Protein AF-A0A3N5MSF3-F1 (afdb_monomer)

Foldseek 3Di:
DDDDDDDDDDDPDDDDDDDDDDDDDDDDDDDDDDDDDDDDDDDDDDDDDDDDDDDDDDDDDDDDDDDDDDDDDDDDDDDDDPDDPDFDKFKKKKKKKKKKWKWWWFWFAFPVGNPKIKIKIKIKIKIKIFMDIFIWTWDQPPVRHTDTFTDDPPDFDWGAMWIWMWMWMFMWIDDDDPPDDDDHTDTDTWTFIFTFGTWGFDQGQDPVRAWGKTWGKTWGFGWGFGQDPVRPDTDTDTDTDIDIDIDTPHDDDPCPPDFDQDDKDWDWDDPVFKTKTWIWTWGKDADDDDPNTDGDPGTIMIMTMIMIMIIGGDPPDFKPWEWDFDDPAEDAAFDKDKIARPPTGGQFPWKKKFKDDDPWADPPQDLGQFIDIDRIDIFGHLAKIKIKIWTDNPPDIYIDIHIYHYDFDPDFAAEEEDEAAADPDPLLAFQAPPPPPDDHNQQKAKWFPVQVPHPCRLFQKPPDADPLFCCVRPQWDKDAGPDPSHSRHLKIATPGGDMYGYIYIHGRLLLDDVVVNRDQDPPRLGGQNVVQVVVVHPSVQVSVQSVVLNVLLSVQLVVLCVVLPLRVVRRSDMDSDPVVSRVVSSVSSLVSRLSSQQRSWCQHPPHGDFSDKDKGWRAHPPPRDTDIDIDIRGTHDNPRSPPSD

Radius of gyration: 54.3 Å; Cα contacts (8 Å, |Δi|>4): 1261; chains: 1; bounding box: 110×85×159 Å

Sequence (645 aa):
MVRKCETWRIPPGFWSIVLVTITVIMVCCAAGCMGSSGTVKSPGNSASAGNSGADNGGSGGGSSGSGSSGGGGFGGGSGVSTGSDETETSTWQATVSGTETERTVMAYVDKGDPKSSKSEETTSRLRFQGSFPVVVEHEKDYTGKDIYRRKFVEGGADYPVSGSYTEQSKSLATGGHAGCHPMDSYTFDYEEQATIDKTSFDFGFYPDGQMVQLDGSFSGTTHSRGVSSDGECDHDETETDTGGWWLQCNSEDEDAKGTEFERGTRDFRMDGKSYVITCHATDVREMKDDDSVIYTSPSSTTRDITMKVVLDPVPPTPKKLRAVPGGPYTTERGTPLQLDGSKSTGSITRYTWTFSPGTGCPAGLSLDSAELTGSQPTATFLCPVTAKLTVTDGKSEDSASVPVNVAARDWQTPFSMSAEGIDTGPMATPPWFNSPGYAGYEGGANVCGLCKGTADEDSNLHPPAKGGSWEPSGGYELTLVTGPGGPFDKYWYVSDYAMEMNRMIVINPYILPPESGGKELPYGMGSFYQKNTDSGYDVAGYLAGARQHEQDHADRMKAALAAKDPAKTIEPLINMDKDAIRNKADTTIREAEKDICIKSSDASQPPMRVTWTGRMVFPTSDTNEWKEGETEVGGFRQDAGESCG

Structure (mmCIF, N/CA/C/O backbone):
data_AF-A0A3N5MSF3-F1
#
_entry.id   AF-A0A3N5MSF3-F1
#
loop_
_atom_site.group_PDB
_atom_site.id
_atom_site.type_sym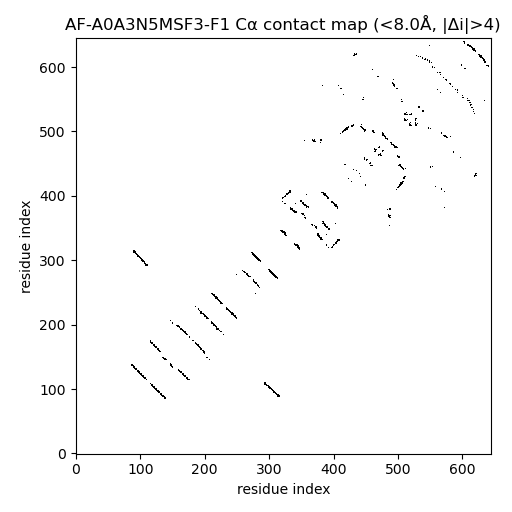bol
_atom_site.label_atom_id
_atom_site.label_alt_id
_atom_site.label_comp_id
_atom_site.label_asym_id
_atom_site.label_entity_id
_atom_site.label_seq_id
_atom_site.pdbx_PDB_ins_code
_atom_site.Cartn_x
_atom_site.Cartn_y
_atom_site.Cartn_z
_atom_site.occupancy
_atom_site.B_iso_or_equiv
_atom_site.auth_seq_id
_atom_site.auth_comp_id
_atom_site.auth_asym_id
_atom_site.auth_atom_id
_atom_site.pdbx_PDB_model_num
ATOM 1 N N . MET A 1 1 ? -54.824 -1.191 -30.096 1.00 36.81 1 MET A N 1
ATOM 2 C CA . MET A 1 1 ? -54.458 -1.586 -28.720 1.00 36.81 1 MET A CA 1
ATOM 3 C C . MET A 1 1 ? -53.612 -0.473 -28.133 1.00 36.81 1 MET A C 1
ATOM 5 O O . MET A 1 1 ? -52.510 -0.249 -28.601 1.00 36.81 1 MET A O 1
ATOM 9 N N . VAL A 1 2 ? -54.186 0.280 -27.199 1.00 30.45 2 VAL A N 1
ATOM 10 C CA . VAL A 1 2 ? -53.580 1.433 -26.521 1.00 30.45 2 VAL A CA 1
ATOM 11 C C . VAL A 1 2 ? -53.540 1.071 -25.039 1.00 30.45 2 VAL A C 1
ATOM 13 O O . VAL A 1 2 ? -54.583 0.714 -24.490 1.00 30.45 2 VAL A O 1
ATOM 16 N N . ARG A 1 3 ? -52.374 1.130 -24.389 1.00 26.83 3 ARG A N 1
ATOM 17 C CA . ARG A 1 3 ? -52.272 1.105 -22.921 1.00 26.83 3 ARG A CA 1
ATOM 18 C C . ARG A 1 3 ? -51.383 2.248 -22.444 1.00 26.83 3 ARG A C 1
ATOM 20 O O . ARG A 1 3 ? -50.365 2.555 -23.051 1.00 26.83 3 ARG A O 1
ATOM 27 N N . LYS A 1 4 ? -51.904 2.904 -21.410 1.00 28.58 4 LYS A N 1
ATOM 28 C CA . LYS A 1 4 ? -51.526 4.190 -20.827 1.00 28.58 4 LYS A CA 1
ATOM 29 C C . LYS A 1 4 ? -50.294 4.062 -19.926 1.00 28.58 4 LYS A C 1
ATOM 31 O O . LYS A 1 4 ? -50.149 3.054 -19.242 1.00 28.58 4 LYS A O 1
ATOM 36 N N . CYS A 1 5 ? -49.492 5.125 -19.882 1.00 25.45 5 CYS A N 1
ATOM 37 C CA . CYS A 1 5 ? -48.534 5.395 -18.812 1.00 25.45 5 CYS A CA 1
ATOM 38 C C . CYS A 1 5 ? -49.276 5.813 -17.534 1.00 25.45 5 CYS A C 1
ATOM 40 O O . CYS A 1 5 ? -50.127 6.703 -17.586 1.00 25.45 5 CYS A O 1
ATOM 42 N N . GLU A 1 6 ? -48.914 5.215 -16.400 1.00 26.22 6 GLU A N 1
ATOM 43 C CA . GLU A 1 6 ? -49.285 5.684 -15.065 1.00 26.22 6 GLU A CA 1
ATOM 44 C C . GLU A 1 6 ? -48.084 6.369 -14.407 1.00 26.22 6 GLU A C 1
ATOM 46 O O . GLU A 1 6 ? -47.009 5.798 -14.245 1.00 26.22 6 GLU A O 1
ATOM 51 N N . THR A 1 7 ? -48.289 7.633 -14.054 1.00 26.00 7 THR A N 1
ATOM 52 C CA . THR A 1 7 ? -47.425 8.473 -13.224 1.00 26.00 7 THR A CA 1
ATOM 53 C C . THR A 1 7 ? -47.610 8.129 -11.748 1.00 26.00 7 THR A C 1
ATOM 55 O O . THR A 1 7 ? -48.728 8.229 -11.240 1.00 26.00 7 THR A O 1
ATOM 58 N N . TRP A 1 8 ? -46.525 7.816 -11.039 1.00 24.44 8 TRP A N 1
ATOM 59 C CA . TRP A 1 8 ? -46.517 7.733 -9.577 1.00 24.44 8 TRP A CA 1
ATOM 60 C C . TRP A 1 8 ? -46.340 9.128 -8.962 1.00 24.44 8 TRP A C 1
ATOM 62 O O . TRP A 1 8 ? -45.386 9.841 -9.267 1.00 24.44 8 TRP A O 1
ATOM 72 N N . ARG A 1 9 ? -47.292 9.521 -8.106 1.00 26.02 9 ARG A N 1
ATOM 73 C CA . ARG A 1 9 ? -47.246 10.718 -7.251 1.00 26.02 9 ARG A CA 1
ATOM 74 C C . ARG A 1 9 ? -46.656 10.346 -5.889 1.00 26.02 9 ARG A C 1
ATOM 76 O O . ARG A 1 9 ? -47.112 9.387 -5.275 1.00 26.02 9 ARG A O 1
ATOM 83 N N . ILE A 1 10 ? -45.709 11.147 -5.404 1.00 30.94 10 ILE A N 1
ATOM 84 C CA . ILE A 1 10 ? -45.183 11.105 -4.030 1.00 30.94 10 ILE A CA 1
ATOM 85 C C . ILE A 1 10 ? -46.010 12.082 -3.161 1.00 30.94 10 ILE A C 1
ATOM 87 O O . ILE A 1 10 ? -46.342 13.165 -3.656 1.00 30.94 10 ILE A O 1
ATOM 91 N N . PRO A 1 11 ? -46.377 11.749 -1.906 1.00 30.30 11 PRO A N 1
ATOM 92 C CA . PRO A 1 11 ? -47.179 12.625 -1.047 1.00 30.30 11 PRO A CA 1
ATOM 93 C C . PRO A 1 11 ? -46.373 13.834 -0.525 1.00 30.30 11 PRO A C 1
ATOM 95 O O . PRO A 1 11 ? -45.180 13.699 -0.251 1.00 30.30 11 PRO A O 1
ATOM 98 N N . PRO A 1 12 ? -47.002 15.008 -0.331 1.00 27.81 12 PRO A N 1
ATOM 99 C CA . PRO A 1 12 ? -46.336 16.201 0.181 1.00 27.81 12 PRO A CA 1
ATOM 100 C C . PRO A 1 12 ? -46.270 16.165 1.716 1.00 27.81 12 PRO A C 1
ATOM 102 O O . PRO A 1 12 ? -47.303 16.203 2.379 1.00 27.81 12 PRO A O 1
ATOM 105 N N . GLY A 1 13 ? -45.065 16.102 2.291 1.00 32.41 13 GLY A N 1
ATOM 106 C CA . GLY A 1 13 ? -44.921 16.121 3.754 1.00 32.41 13 GLY A CA 1
ATOM 107 C C . GLY A 1 13 ? -43.510 16.006 4.337 1.00 32.41 13 GLY A C 1
ATOM 108 O O . GLY A 1 13 ? -43.390 15.614 5.488 1.00 32.41 13 GLY A O 1
ATOM 109 N N . PHE A 1 14 ? -42.450 16.324 3.588 1.00 32.00 14 PHE A N 1
ATOM 110 C CA . PHE A 1 14 ? -41.062 16.250 4.078 1.00 32.00 14 PHE A CA 1
ATOM 111 C C . PHE A 1 14 ? -40.225 17.422 3.548 1.00 32.00 14 PHE A C 1
ATOM 113 O O . PHE A 1 14 ? -39.336 17.254 2.723 1.00 32.00 14 PHE A O 1
ATOM 120 N N . TRP A 1 15 ? -40.549 18.639 3.984 1.00 27.98 15 TRP A N 1
ATOM 121 C CA . TRP A 1 15 ? -39.696 19.818 3.792 1.00 27.98 15 TRP A CA 1
ATOM 122 C C . TRP A 1 15 ? -39.753 20.679 5.048 1.00 27.98 15 TRP A C 1
ATOM 124 O O . TRP A 1 15 ? -40.626 21.531 5.182 1.00 27.98 15 TRP A O 1
ATOM 134 N N . SER A 1 16 ? -38.842 20.435 5.985 1.00 27.81 16 SER A N 1
ATOM 135 C CA . SER A 1 16 ? -38.400 21.394 7.001 1.00 27.81 16 SER A CA 1
ATOM 136 C C . SER A 1 16 ? -37.121 20.857 7.642 1.00 27.81 16 SER A C 1
ATOM 138 O O . SER A 1 16 ? -37.068 19.682 7.986 1.00 27.81 16 SER A O 1
ATOM 140 N N . ILE A 1 17 ? -36.140 21.745 7.838 1.00 29.62 17 ILE A N 1
ATOM 141 C CA . ILE A 1 17 ? -34.796 21.534 8.413 1.00 29.62 17 ILE A CA 1
ATOM 142 C C . ILE A 1 17 ? -33.726 21.114 7.389 1.00 29.62 17 ILE A C 1
ATOM 144 O O . ILE A 1 17 ? -33.337 19.961 7.353 1.00 29.62 17 ILE A O 1
ATOM 148 N N . VAL A 1 18 ? -33.241 22.071 6.586 1.00 28.55 18 VAL A N 1
ATOM 149 C CA . VAL A 1 18 ? -31.808 22.431 6.420 1.00 28.55 18 VAL A CA 1
ATOM 150 C C . VAL A 1 18 ? -31.779 23.786 5.697 1.00 28.55 18 VAL A C 1
ATOM 152 O O . VAL A 1 18 ? -31.853 23.839 4.474 1.00 28.55 18 VAL A O 1
ATOM 155 N N . LEU A 1 19 ? -31.732 24.899 6.439 1.00 26.12 19 LEU A N 1
ATOM 156 C CA . LEU A 1 19 ? -31.421 26.224 5.877 1.00 26.12 19 LEU A CA 1
ATOM 157 C C . LEU A 1 19 ? -31.101 27.225 6.996 1.00 26.12 19 LEU A C 1
ATOM 159 O O . LEU A 1 19 ? -31.911 28.081 7.328 1.00 26.12 19 LEU A O 1
ATOM 163 N N . VAL A 1 20 ? -29.909 27.114 7.589 1.00 26.38 20 VAL A N 1
ATOM 164 C CA . VAL A 1 20 ? -29.262 28.230 8.297 1.00 26.38 20 VAL A CA 1
ATOM 165 C C . VAL A 1 20 ? -27.750 28.138 8.060 1.00 26.38 20 VAL A C 1
ATOM 167 O O . VAL A 1 20 ? -27.150 27.084 8.258 1.00 26.38 20 VAL A O 1
ATOM 170 N N . THR A 1 21 ? -27.151 29.281 7.711 1.00 25.66 21 THR A N 1
ATOM 171 C CA . THR A 1 21 ? -25.710 29.623 7.742 1.00 25.66 21 THR A CA 1
ATOM 172 C C . THR A 1 21 ? -24.815 29.268 6.542 1.00 25.66 21 THR A C 1
ATOM 174 O O . THR A 1 21 ? -23.894 28.475 6.664 1.00 25.66 21 THR A O 1
ATOM 177 N N . ILE A 1 22 ? -24.971 29.988 5.419 1.00 29.03 22 ILE A N 1
ATOM 178 C CA . ILE A 1 22 ? -23.819 30.471 4.622 1.00 29.03 22 ILE A CA 1
ATOM 179 C C . ILE A 1 22 ? -24.102 31.912 4.186 1.00 29.03 22 ILE A C 1
ATOM 181 O O . ILE A 1 22 ? -24.730 32.157 3.160 1.00 29.03 22 ILE A O 1
ATOM 185 N N . THR A 1 23 ? -23.660 32.885 4.978 1.00 27.28 23 THR A N 1
ATOM 186 C CA . THR A 1 23 ? -23.392 34.272 4.556 1.00 27.28 23 THR A CA 1
ATOM 187 C C . THR A 1 23 ? -22.463 34.881 5.612 1.00 27.28 23 THR A C 1
ATOM 189 O O . THR A 1 23 ? -22.662 34.589 6.787 1.00 27.28 23 THR A O 1
ATOM 192 N N . VAL A 1 24 ? -21.512 35.739 5.202 1.00 25.64 24 VAL A N 1
ATOM 193 C CA . VAL A 1 24 ? -20.380 36.324 5.974 1.00 25.64 24 VAL A CA 1
ATOM 194 C C . VAL A 1 24 ? -19.162 35.380 5.885 1.00 25.64 24 VAL A C 1
ATOM 196 O O . VAL A 1 24 ? -19.168 34.319 6.483 1.00 25.64 24 VAL A O 1
ATOM 199 N N . ILE A 1 25 ? -18.111 35.598 5.081 1.00 26.86 25 ILE A N 1
ATOM 200 C CA . ILE A 1 25 ? -17.280 36.797 4.880 1.00 26.86 25 ILE A CA 1
ATOM 201 C C . ILE A 1 25 ? -16.674 36.768 3.462 1.00 26.86 25 ILE A C 1
ATOM 203 O O . ILE A 1 25 ? -15.930 35.857 3.114 1.00 26.86 25 ILE A O 1
ATOM 207 N N . MET A 1 26 ? -16.919 37.810 2.670 1.00 26.45 26 MET A N 1
ATOM 208 C CA . MET A 1 26 ? -16.026 38.243 1.594 1.00 26.45 26 MET A CA 1
ATOM 209 C C . MET A 1 26 ? -15.948 39.770 1.712 1.00 26.45 26 MET A C 1
ATOM 211 O O . MET A 1 26 ? -16.997 40.400 1.813 1.00 26.45 26 MET A O 1
ATOM 215 N N . VAL A 1 27 ? -14.721 40.305 1.766 1.00 26.41 27 VAL A N 1
ATOM 216 C CA . VAL A 1 27 ? -14.262 41.715 1.697 1.00 26.41 27 VAL A CA 1
ATOM 217 C C . VAL A 1 27 ? -13.211 41.961 2.787 1.00 26.41 27 VAL A C 1
ATOM 219 O O . VAL A 1 27 ? -13.542 42.169 3.948 1.00 26.41 27 VAL A O 1
ATOM 222 N N . CYS A 1 28 ? -11.938 41.885 2.382 1.00 25.50 28 CYS A N 1
ATOM 223 C CA . CYS A 1 28 ? -10.874 42.859 2.674 1.00 25.50 28 CYS A CA 1
ATOM 224 C C . CYS A 1 28 ? -9.530 42.329 2.140 1.00 25.50 28 CYS A C 1
ATOM 226 O O . CYS A 1 28 ? -8.727 41.758 2.871 1.00 25.50 28 CYS A O 1
ATOM 228 N N . CYS A 1 29 ? -9.272 42.554 0.850 1.00 26.70 29 CYS A N 1
ATOM 229 C CA . CYS A 1 29 ? -7.915 42.614 0.310 1.00 26.70 29 CYS A CA 1
ATOM 230 C C . CYS A 1 29 ? -7.681 44.039 -0.188 1.00 26.70 29 CYS A C 1
ATOM 232 O O . CYS A 1 29 ? -8.282 44.426 -1.185 1.00 26.70 29 CYS A O 1
ATOM 234 N N . ALA A 1 30 ? -6.816 44.794 0.491 1.00 28.75 30 ALA A N 1
ATOM 235 C CA . ALA A 1 30 ? -5.885 45.734 -0.132 1.00 28.75 30 ALA A CA 1
ATOM 236 C C . ALA A 1 30 ? -4.945 46.359 0.913 1.00 28.75 30 ALA A C 1
ATOM 238 O O . ALA A 1 30 ? -5.389 46.831 1.954 1.00 28.75 30 ALA A O 1
ATOM 239 N N . ALA A 1 31 ? -3.675 46.448 0.505 1.00 30.61 31 ALA A N 1
ATOM 240 C CA . ALA A 1 31 ? -2.590 47.299 0.999 1.00 30.61 31 ALA A CA 1
ATOM 241 C C . ALA A 1 31 ? -1.795 46.839 2.236 1.00 30.61 31 ALA A C 1
ATOM 243 O O . ALA A 1 31 ? -2.304 46.775 3.349 1.00 30.61 31 ALA A O 1
ATOM 244 N N . GLY A 1 32 ? -0.482 46.647 2.030 1.00 26.33 32 GLY A N 1
ATOM 245 C CA . GLY A 1 32 ? 0.493 46.716 3.121 1.00 26.33 32 GLY A CA 1
ATOM 246 C C . GLY A 1 32 ? 1.790 45.929 2.952 1.00 26.33 32 GLY A C 1
ATOM 247 O O . GLY A 1 32 ? 2.141 45.164 3.840 1.00 26.33 32 GLY A O 1
ATOM 248 N N . CYS A 1 33 ? 2.531 46.110 1.856 1.00 29.39 33 CYS A N 1
ATOM 249 C CA . CYS A 1 33 ? 3.955 45.765 1.827 1.00 29.39 33 CYS A CA 1
ATOM 250 C C . CYS A 1 33 ? 4.729 46.659 2.811 1.00 29.39 33 CYS A C 1
ATOM 252 O O . CYS A 1 33 ? 4.574 47.873 2.727 1.00 29.39 33 CYS A O 1
ATOM 254 N N . MET A 1 34 ? 5.598 46.084 3.654 1.00 27.84 34 MET A N 1
ATOM 255 C CA . MET A 1 34 ? 6.976 46.550 3.911 1.00 27.84 34 MET A CA 1
ATOM 256 C C . MET A 1 34 ? 7.663 45.740 5.027 1.00 27.84 34 MET A C 1
ATOM 258 O O . MET A 1 34 ? 7.177 45.682 6.149 1.00 27.84 34 MET A O 1
ATOM 262 N N . GLY A 1 35 ? 8.861 45.232 4.711 1.00 27.94 35 GLY A N 1
ATOM 263 C CA . GLY A 1 35 ? 10.008 45.194 5.625 1.00 27.94 35 GLY A CA 1
ATOM 264 C C . GLY A 1 35 ? 10.180 43.964 6.520 1.00 27.94 35 GLY A C 1
ATOM 265 O O . GLY A 1 35 ? 9.547 43.847 7.557 1.00 27.94 35 GLY A O 1
ATOM 266 N N . SER A 1 36 ? 11.176 43.128 6.220 1.00 28.62 36 SER A N 1
ATOM 267 C CA . SER A 1 36 ? 12.467 43.191 6.929 1.00 28.62 36 SER A CA 1
ATOM 268 C C . SER A 1 36 ? 13.337 41.984 6.574 1.00 28.62 36 SER A C 1
ATOM 270 O O . SER A 1 36 ? 13.032 40.833 6.875 1.00 28.62 36 SER A O 1
ATOM 272 N N . SER A 1 37 ? 14.443 42.292 5.912 1.00 34.03 37 SER A N 1
ATOM 273 C CA . SER A 1 37 ? 15.589 41.440 5.630 1.00 34.03 37 SER A CA 1
ATOM 274 C C . SER A 1 37 ? 16.338 41.060 6.912 1.00 34.03 37 SER A C 1
ATOM 276 O O . SER A 1 37 ? 16.795 41.940 7.641 1.00 34.03 37 SER A O 1
ATOM 278 N N . GLY A 1 38 ? 16.542 39.760 7.130 1.00 29.97 38 GLY A N 1
ATOM 279 C CA . GLY A 1 38 ? 17.404 39.216 8.179 1.00 29.97 38 GLY A CA 1
ATOM 280 C C . GLY A 1 38 ? 18.362 38.170 7.617 1.00 29.97 38 GLY A C 1
ATOM 281 O O . GLY A 1 38 ? 18.062 36.984 7.598 1.00 29.97 38 GLY A O 1
ATOM 282 N N . THR A 1 39 ? 19.522 38.624 7.150 1.00 37.50 39 THR A N 1
ATOM 283 C CA . THR A 1 39 ? 20.730 37.823 6.909 1.00 37.50 39 THR A CA 1
ATOM 284 C C . THR A 1 39 ? 21.203 37.146 8.195 1.00 37.50 39 THR A C 1
ATOM 286 O O . THR A 1 39 ? 21.553 37.853 9.140 1.00 37.50 39 THR A O 1
ATOM 289 N N . VAL A 1 40 ? 21.337 35.815 8.208 1.00 33.44 40 VAL A N 1
ATOM 290 C CA . VAL A 1 40 ? 22.190 35.110 9.179 1.00 33.44 40 VAL A CA 1
ATOM 291 C C . VAL A 1 40 ? 23.030 34.047 8.473 1.00 33.44 40 VAL A C 1
ATOM 293 O O . VAL A 1 40 ? 22.593 33.351 7.564 1.00 33.44 40 VAL A O 1
ATOM 296 N N . LYS A 1 41 ? 24.292 34.046 8.888 1.00 30.75 41 LYS A N 1
ATOM 297 C CA . LYS A 1 41 ? 25.481 33.422 8.326 1.00 30.75 41 LYS A CA 1
ATOM 298 C C . LYS A 1 41 ? 25.486 31.894 8.422 1.00 30.75 41 LYS A C 1
ATOM 300 O O . LYS A 1 41 ? 25.120 31.331 9.447 1.00 30.75 41 LYS A O 1
ATOM 305 N N . SER A 1 42 ? 26.076 31.281 7.397 1.00 37.06 42 SER A N 1
ATOM 306 C CA . SER A 1 42 ? 26.786 29.996 7.475 1.00 37.06 42 SER A CA 1
ATOM 307 C C . SER A 1 42 ? 27.921 30.059 8.515 1.00 37.06 42 SER A C 1
ATOM 309 O O . SER A 1 42 ? 28.539 31.117 8.681 1.00 37.06 42 SER A O 1
ATOM 311 N N . PRO A 1 43 ? 28.181 28.968 9.249 1.00 47.12 43 PRO A N 1
ATOM 312 C CA . PRO A 1 43 ? 29.277 28.055 8.887 1.00 47.12 43 PRO A CA 1
ATOM 313 C C . PRO A 1 43 ? 28.862 26.588 9.139 1.00 47.12 43 PRO A C 1
ATOM 315 O O . PRO A 1 43 ? 27.860 26.331 9.788 1.00 47.12 43 PRO A O 1
ATOM 318 N N . GLY A 1 44 ? 29.534 25.534 8.701 1.00 29.91 44 GLY A N 1
ATOM 319 C CA . GLY A 1 44 ? 30.814 25.331 8.050 1.00 29.91 44 GLY A CA 1
ATOM 320 C C . GLY A 1 44 ? 31.029 23.811 7.967 1.00 29.91 44 GLY A C 1
ATOM 321 O O . GLY A 1 44 ? 30.402 23.046 8.698 1.00 29.91 44 GLY A O 1
ATOM 322 N N . ASN A 1 45 ? 31.894 23.389 7.049 1.00 39.66 45 ASN A N 1
ATOM 323 C CA . ASN A 1 45 ? 32.355 22.011 6.885 1.00 39.66 45 ASN A CA 1
ATOM 324 C C . ASN A 1 45 ? 32.826 21.366 8.199 1.00 39.66 45 ASN A C 1
ATOM 326 O O . ASN A 1 45 ? 33.604 21.972 8.936 1.00 39.66 45 ASN A O 1
ATOM 330 N N . SER A 1 46 ? 32.534 20.076 8.378 1.00 32.94 46 SER A N 1
ATOM 331 C CA . SER A 1 46 ? 33.440 19.170 9.090 1.00 32.94 46 SER A CA 1
ATOM 332 C C . SER A 1 46 ? 33.302 17.739 8.578 1.00 32.94 46 SER A C 1
ATOM 334 O O . SER A 1 46 ? 32.213 17.276 8.255 1.00 32.94 46 SER A O 1
ATOM 336 N N . ALA A 1 47 ? 34.460 17.102 8.461 1.00 30.12 47 ALA A N 1
ATOM 337 C CA . ALA A 1 47 ? 34.756 15.915 7.686 1.00 30.12 47 ALA A CA 1
ATOM 338 C C . ALA A 1 47 ? 34.199 14.600 8.248 1.00 30.12 47 ALA A C 1
ATOM 340 O O . ALA A 1 47 ? 33.808 14.479 9.406 1.00 30.12 47 ALA A O 1
ATOM 341 N N . SER A 1 48 ? 34.278 13.599 7.375 1.00 37.38 48 SER A N 1
ATOM 342 C CA . SER A 1 48 ? 34.158 12.175 7.648 1.00 37.38 48 SER A CA 1
ATOM 343 C C . SER A 1 48 ? 35.209 11.649 8.639 1.00 37.38 48 SER A C 1
ATOM 345 O O . SER A 1 48 ? 36.390 11.971 8.511 1.00 37.38 48 SER A O 1
ATOM 347 N N . ALA A 1 49 ? 34.795 10.726 9.500 1.00 32.19 49 ALA A N 1
ATOM 348 C CA . ALA A 1 49 ? 35.533 9.545 9.967 1.00 32.19 49 ALA A CA 1
ATOM 349 C C . ALA A 1 49 ? 34.470 8.683 10.678 1.00 32.19 49 ALA A C 1
ATOM 351 O O . ALA A 1 49 ? 33.778 9.174 11.559 1.00 32.19 49 ALA A O 1
ATOM 352 N N . GLY A 1 50 ? 34.117 7.483 10.225 1.00 34.12 50 GLY A N 1
ATOM 353 C CA . GLY A 1 50 ? 34.994 6.322 10.196 1.00 34.12 50 GLY A CA 1
ATOM 354 C C . GLY A 1 50 ? 34.995 5.674 11.580 1.00 34.12 50 GLY A C 1
ATOM 355 O O . GLY A 1 50 ? 35.827 6.036 12.400 1.00 34.12 50 GLY A O 1
ATOM 356 N N . ASN A 1 51 ? 34.080 4.733 11.845 1.00 32.38 51 ASN A N 1
ATOM 357 C CA . ASN A 1 51 ? 34.360 3.687 12.826 1.00 32.38 51 ASN A CA 1
ATOM 358 C C . ASN A 1 51 ? 33.542 2.418 12.558 1.00 32.38 51 ASN A C 1
ATOM 360 O O . ASN A 1 51 ? 32.326 2.373 12.726 1.00 32.38 51 ASN A O 1
ATOM 364 N N . SER A 1 52 ? 34.259 1.392 12.116 1.00 38.19 52 SER A N 1
ATOM 365 C CA . SER A 1 52 ? 33.852 -0.003 12.048 1.00 38.19 52 SER A CA 1
ATOM 366 C C . SER A 1 52 ? 33.937 -0.625 13.443 1.00 38.19 52 SER A C 1
ATOM 368 O O . SER A 1 52 ? 35.026 -0.699 14.010 1.00 38.19 52 SER A O 1
ATOM 370 N N . GLY A 1 53 ? 32.810 -1.095 13.973 1.00 31.69 53 GLY A N 1
ATOM 371 C CA . GLY A 1 53 ? 32.747 -1.935 15.166 1.00 31.69 53 GLY A CA 1
ATOM 372 C C . GLY A 1 53 ? 32.077 -3.251 14.808 1.00 31.69 53 GLY A C 1
ATOM 373 O O . GLY A 1 53 ? 30.861 -3.306 14.661 1.00 31.69 53 GLY A O 1
ATOM 374 N N . ALA A 1 54 ? 32.895 -4.277 14.593 1.00 38.34 54 ALA A N 1
ATOM 375 C CA . ALA A 1 54 ? 32.466 -5.660 14.507 1.00 38.34 54 ALA A CA 1
ATOM 376 C C . ALA A 1 54 ? 32.197 -6.174 15.923 1.00 38.34 54 ALA A C 1
ATOM 378 O O . ALA A 1 54 ? 33.083 -6.055 16.763 1.00 38.34 54 ALA A O 1
ATOM 379 N N . ASP A 1 55 ? 31.039 -6.792 16.151 1.00 35.16 55 ASP A N 1
ATOM 380 C CA . ASP A 1 55 ? 30.845 -7.672 17.299 1.00 35.16 55 ASP A CA 1
ATOM 381 C C . ASP A 1 55 ? 30.316 -9.033 16.853 1.00 35.16 55 ASP A C 1
ATOM 383 O O . ASP A 1 55 ? 29.348 -9.178 16.105 1.00 35.16 55 ASP A O 1
ATOM 387 N N . ASN A 1 56 ? 31.067 -10.028 17.309 1.00 35.59 56 ASN A N 1
ATOM 388 C CA . ASN A 1 56 ? 30.903 -11.449 17.100 1.00 35.59 56 ASN A CA 1
ATOM 389 C C . ASN A 1 56 ? 29.734 -12.007 17.917 1.00 35.59 56 ASN A C 1
ATOM 391 O O . ASN A 1 56 ? 29.594 -11.720 19.100 1.00 35.59 56 ASN A O 1
ATOM 395 N N . GLY A 1 57 ? 29.035 -12.960 17.301 1.00 33.59 57 GLY A N 1
ATOM 396 C CA . GLY A 1 57 ? 28.992 -14.333 17.805 1.00 33.59 57 GLY A CA 1
ATOM 397 C C . GLY A 1 57 ? 28.234 -14.591 19.106 1.00 33.59 57 GLY A C 1
ATOM 398 O O . GLY A 1 57 ? 28.783 -14.484 20.197 1.00 33.59 57 GLY A O 1
ATOM 399 N N . GLY A 1 58 ? 27.024 -15.131 18.975 1.00 36.59 58 GLY A N 1
ATOM 400 C CA . GLY A 1 58 ? 26.371 -15.829 20.077 1.00 36.59 58 GLY A CA 1
ATOM 401 C C . GLY A 1 58 ? 24.948 -16.251 19.751 1.00 36.59 58 GLY A C 1
ATOM 402 O O . GLY A 1 58 ? 24.006 -15.536 20.067 1.00 36.59 58 GLY A O 1
ATOM 403 N N . SER A 1 59 ? 24.762 -17.416 19.131 1.00 35.62 59 SER A N 1
ATOM 404 C CA . SER A 1 59 ? 23.452 -18.079 19.079 1.00 35.62 59 SER A CA 1
ATOM 405 C C . SER A 1 59 ? 23.642 -19.588 18.995 1.00 35.62 59 SER A C 1
ATOM 407 O O . SER A 1 59 ? 23.817 -20.164 17.925 1.00 35.62 59 SER A O 1
ATOM 409 N N . GLY A 1 60 ? 23.655 -20.212 20.171 1.00 36.09 60 GLY A N 1
ATOM 410 C CA . GLY A 1 60 ? 23.331 -21.621 20.341 1.00 36.09 60 GLY A CA 1
ATOM 411 C C . GLY A 1 60 ? 21.844 -21.772 20.662 1.00 36.09 60 GLY A C 1
ATOM 412 O O . GLY A 1 60 ? 21.228 -20.854 21.197 1.00 36.09 60 GLY A O 1
ATOM 413 N N . GLY A 1 61 ? 21.297 -22.952 20.370 1.00 33.75 61 GLY A N 1
ATOM 414 C CA . GLY A 1 61 ? 20.000 -23.385 20.891 1.00 33.75 61 GLY A CA 1
ATOM 415 C C . GLY A 1 61 ? 18.982 -23.719 19.812 1.00 33.75 61 GLY A C 1
ATOM 416 O O . GLY A 1 61 ? 18.054 -22.958 19.565 1.00 33.75 61 GLY A O 1
ATOM 417 N N . GLY A 1 62 ? 19.139 -24.892 19.199 1.00 37.78 62 GLY A N 1
ATOM 418 C CA . GLY A 1 62 ? 18.052 -25.537 18.474 1.00 37.78 62 GLY A CA 1
ATOM 419 C C . GLY A 1 62 ? 16.985 -26.050 19.443 1.00 37.78 62 GLY A C 1
ATOM 420 O O . GLY A 1 62 ? 17.299 -26.693 20.441 1.00 37.78 62 GLY A O 1
ATOM 421 N N . SER A 1 63 ? 15.724 -25.791 19.116 1.00 34.69 63 SER A N 1
ATOM 422 C CA . SER A 1 63 ? 14.582 -26.557 19.605 1.00 34.69 63 SER A CA 1
ATOM 423 C C . SER A 1 63 ? 13.555 -26.624 18.483 1.00 34.69 63 SER A C 1
ATOM 425 O O . SER A 1 63 ? 12.821 -25.678 18.207 1.00 34.69 63 SER A O 1
ATOM 427 N N . SER A 1 64 ? 13.583 -27.745 17.772 1.00 34.56 64 SER A N 1
ATOM 428 C CA . SER A 1 64 ? 12.587 -28.152 16.792 1.00 34.56 64 SER A CA 1
ATOM 429 C C . SER A 1 64 ? 11.501 -28.945 17.516 1.00 34.56 64 SER A C 1
ATOM 431 O O . SER A 1 64 ? 11.724 -30.095 17.890 1.00 34.56 64 SER A O 1
ATOM 433 N N . GLY A 1 65 ? 10.334 -28.332 17.708 1.00 33.50 65 GLY A N 1
ATOM 434 C CA . GLY A 1 65 ? 9.111 -28.995 18.155 1.00 33.50 65 GLY A CA 1
ATOM 435 C C . GLY A 1 65 ? 7.994 -28.740 17.152 1.00 33.50 65 GLY A C 1
ATOM 436 O O . GLY A 1 65 ? 7.222 -27.801 17.308 1.00 33.50 65 GLY A O 1
ATOM 437 N N . SER A 1 66 ? 7.945 -29.548 16.095 1.00 38.22 66 SER A N 1
ATOM 438 C CA . SER A 1 66 ? 6.849 -29.607 15.128 1.00 38.22 66 SER A CA 1
ATOM 439 C C . SER A 1 66 ? 5.987 -30.839 15.407 1.00 38.22 66 SER A C 1
ATOM 441 O O . SER A 1 66 ? 6.506 -31.912 15.706 1.00 38.22 66 SER A O 1
ATOM 443 N N . GLY A 1 67 ? 4.664 -30.695 15.304 1.00 31.86 67 GLY A N 1
ATOM 444 C CA . GLY A 1 67 ? 3.748 -31.827 15.461 1.00 31.86 67 GLY A CA 1
ATOM 445 C C . GLY A 1 67 ? 2.277 -31.444 15.561 1.00 31.86 67 GLY A C 1
ATOM 446 O O . GLY A 1 67 ? 1.649 -31.669 16.585 1.00 31.86 67 GLY A O 1
ATOM 447 N N . SER A 1 68 ? 1.755 -30.843 14.493 1.00 35.44 68 SER A N 1
ATOM 448 C CA . SER A 1 68 ? 0.338 -30.541 14.262 1.00 35.44 68 SER A CA 1
ATOM 449 C C . SER A 1 68 ? -0.483 -31.796 13.927 1.00 35.44 68 SER A C 1
ATOM 451 O O . SER A 1 68 ? 0.027 -32.700 13.265 1.00 35.44 68 SER A O 1
ATOM 453 N N . SER A 1 69 ? -1.754 -31.819 14.340 1.00 35.75 69 SER A N 1
ATOM 454 C CA . SER A 1 69 ? -2.955 -32.329 13.630 1.00 35.75 69 SER A CA 1
ATOM 455 C C . SER A 1 69 ? -4.048 -32.616 14.674 1.00 35.75 69 SER A C 1
ATOM 457 O O . SER A 1 69 ? -3.748 -33.081 15.762 1.00 35.75 69 SER A O 1
ATOM 459 N N . GLY A 1 70 ? -5.338 -32.364 14.484 1.00 33.62 70 GLY A N 1
ATOM 460 C CA . GLY A 1 70 ? -6.136 -31.901 13.357 1.00 33.62 70 GLY A CA 1
ATOM 461 C C . GLY A 1 70 ? -7.617 -32.069 13.745 1.00 33.62 70 GLY A C 1
ATOM 462 O O . GLY A 1 70 ? -7.943 -32.863 14.624 1.00 33.62 70 GLY A O 1
ATOM 463 N N . GLY A 1 71 ? -8.506 -31.321 13.094 1.00 30.38 71 GLY A N 1
ATOM 464 C CA . GLY A 1 71 ? -9.964 -31.376 13.282 1.00 30.38 71 GLY A CA 1
ATOM 465 C C . GLY A 1 71 ? -10.508 -29.950 13.339 1.00 30.38 71 GLY A C 1
ATOM 466 O O . GLY A 1 71 ? -10.186 -29.215 14.257 1.00 30.38 71 GLY A O 1
ATOM 467 N N . GLY A 1 72 ? -11.213 -29.418 12.344 1.00 36.62 72 GLY A N 1
ATOM 468 C CA . GLY A 1 72 ? -12.260 -30.033 11.534 1.00 36.62 72 GLY A CA 1
ATOM 469 C C . GLY A 1 72 ? -13.591 -29.487 12.049 1.00 36.62 72 GLY A C 1
ATOM 470 O O . GLY A 1 72 ? -14.034 -29.896 13.114 1.00 36.62 72 GLY A O 1
ATOM 471 N N . GLY A 1 73 ? -14.204 -28.543 11.332 1.00 30.52 73 GLY A N 1
ATOM 472 C CA . GLY A 1 73 ? -15.491 -27.976 11.743 1.00 30.52 73 GLY A CA 1
ATOM 473 C C . GLY A 1 73 ? -15.974 -26.844 10.844 1.00 30.52 73 GLY A C 1
ATOM 474 O O . GLY A 1 73 ? -15.606 -25.693 11.039 1.00 30.52 73 GLY A O 1
ATOM 475 N N . PHE A 1 74 ? -16.793 -27.201 9.857 1.00 43.12 74 PHE A N 1
ATOM 476 C CA . PHE A 1 74 ? -17.656 -26.303 9.088 1.00 43.12 74 PHE A CA 1
ATOM 477 C C . PHE A 1 74 ? -18.858 -25.828 9.926 1.00 43.12 74 PHE A C 1
ATOM 479 O O . PHE A 1 74 ? -19.348 -26.572 10.773 1.00 43.12 74 PHE A O 1
ATOM 486 N N . GLY A 1 75 ? -19.408 -24.661 9.568 1.00 31.95 75 GLY A N 1
ATOM 487 C CA . GLY A 1 75 ? -20.729 -24.161 9.987 1.00 31.95 75 GLY A CA 1
ATOM 488 C C . GLY A 1 75 ? -20.612 -22.894 10.835 1.00 31.95 75 GLY A C 1
ATOM 489 O O . GLY A 1 75 ? -19.725 -22.792 11.664 1.00 31.95 75 GLY A O 1
ATOM 490 N N . GLY A 1 76 ? -21.419 -21.852 10.696 1.00 32.88 76 GLY A N 1
ATOM 491 C CA . GLY A 1 76 ? -22.637 -21.579 9.943 1.00 32.88 76 GLY A CA 1
ATOM 492 C C . GLY A 1 76 ? -23.018 -20.124 10.271 1.00 32.88 76 GLY A C 1
ATOM 493 O O . GLY A 1 76 ? -22.506 -19.557 11.235 1.00 32.88 76 GLY A O 1
ATOM 494 N N . GLY A 1 77 ? -23.838 -19.489 9.434 1.00 37.12 77 GLY A N 1
ATOM 495 C CA . GLY A 1 77 ? -24.113 -18.050 9.495 1.00 37.12 77 GLY A CA 1
ATOM 496 C C . GLY A 1 77 ? -24.616 -17.542 10.852 1.00 37.12 77 GLY A C 1
ATOM 497 O O . GLY A 1 77 ? -25.559 -18.086 11.422 1.00 37.12 77 GLY A O 1
ATOM 498 N N . SER A 1 78 ? -24.021 -16.442 11.320 1.00 33.59 78 SER A N 1
ATOM 499 C CA . SER A 1 78 ? -24.547 -15.651 12.432 1.00 33.59 78 SER A CA 1
ATOM 500 C C . SER A 1 78 ? -25.707 -14.790 11.945 1.00 33.59 78 SER A C 1
ATOM 502 O O . SER A 1 78 ? -25.514 -13.717 11.373 1.00 33.59 78 SER A O 1
ATOM 504 N N . GLY A 1 79 ? -26.922 -15.271 12.196 1.00 31.83 79 GLY A N 1
ATOM 505 C CA . GLY A 1 79 ? -28.085 -14.408 12.331 1.00 31.83 79 GLY A CA 1
ATOM 506 C C . GLY A 1 79 ? -27.900 -13.511 13.553 1.00 31.83 79 GLY A C 1
ATOM 507 O O . GLY A 1 79 ? -27.551 -13.978 14.637 1.00 31.83 79 GLY A O 1
ATOM 508 N N . VAL A 1 80 ? -28.100 -12.213 13.358 1.00 33.62 80 VAL A N 1
ATOM 509 C CA . VAL A 1 80 ? -28.120 -11.204 14.416 1.00 33.62 80 VAL A CA 1
ATOM 510 C C . VAL A 1 80 ? -29.304 -11.511 15.333 1.00 33.62 80 VAL A C 1
ATOM 512 O O . VAL A 1 80 ? -30.451 -11.235 14.994 1.00 33.62 80 VAL A O 1
ATOM 515 N N . SER A 1 81 ? -29.023 -12.126 16.481 1.00 28.89 81 SER A N 1
ATOM 516 C CA . SER A 1 81 ? -29.967 -12.235 17.590 1.00 28.89 81 SER A CA 1
ATOM 517 C C . SER A 1 81 ? -30.098 -10.856 18.225 1.00 28.89 81 SER A C 1
ATOM 519 O O . SER A 1 81 ? -29.151 -10.360 18.833 1.00 28.89 81 SER A O 1
ATOM 521 N N . THR A 1 82 ? -31.264 -10.231 18.090 1.00 33.38 82 THR A N 1
ATOM 522 C CA . THR A 1 82 ? -31.685 -9.149 18.984 1.00 33.38 82 THR A CA 1
ATOM 523 C C . THR A 1 82 ? -31.646 -9.703 20.403 1.00 33.38 82 THR A C 1
ATOM 525 O O . THR A 1 82 ? -32.297 -10.713 20.672 1.00 33.38 82 THR A O 1
ATOM 528 N N . GLY A 1 83 ? -30.812 -9.119 21.265 1.00 32.16 83 GLY A N 1
ATOM 529 C CA . GLY A 1 83 ? -30.686 -9.541 22.655 1.00 32.16 83 GLY A CA 1
ATOM 530 C C . GLY A 1 83 ? -32.062 -9.564 23.305 1.00 32.16 83 GLY A C 1
ATOM 531 O O . GLY A 1 83 ? -32.759 -8.554 23.302 1.00 32.16 83 GLY A O 1
ATOM 532 N N . SER A 1 84 ? -32.470 -10.731 23.795 1.00 37.00 84 SER A N 1
ATOM 533 C CA . SER A 1 84 ? -33.544 -10.815 24.772 1.00 37.00 84 SER A CA 1
ATOM 534 C C . SER A 1 84 ? -33.081 -10.029 25.990 1.00 37.00 84 SER A C 1
ATOM 536 O O . SER A 1 84 ? -32.024 -10.355 26.535 1.00 37.00 84 SER A O 1
ATOM 538 N N . ASP A 1 85 ? -33.828 -8.996 26.371 1.00 39.34 85 ASP A N 1
ATOM 539 C CA . ASP A 1 85 ? -33.634 -8.296 27.635 1.00 39.34 85 ASP A CA 1
ATOM 540 C C . ASP A 1 85 ? -33.632 -9.349 28.749 1.00 39.34 85 ASP A C 1
ATOM 542 O O . ASP A 1 85 ? -34.650 -9.991 29.018 1.00 39.34 85 ASP A O 1
ATOM 546 N N . GLU A 1 86 ? -32.458 -9.617 29.322 1.00 44.19 86 GLU A N 1
ATOM 547 C CA . GLU A 1 86 ? -32.357 -10.485 30.487 1.00 44.19 86 GLU A CA 1
ATOM 548 C C . GLU A 1 86 ? -33.193 -9.840 31.595 1.00 44.19 86 GLU A C 1
ATOM 550 O O . GLU A 1 86 ? -32.953 -8.693 31.973 1.00 44.19 86 GLU A O 1
ATOM 555 N N . THR A 1 87 ? -34.203 -10.563 32.082 1.00 49.81 87 THR A N 1
ATOM 556 C CA . THR A 1 87 ? -35.042 -10.148 33.209 1.00 49.81 87 THR A CA 1
ATOM 557 C C . THR A 1 87 ? -34.149 -9.754 34.379 1.00 49.81 87 THR A C 1
ATOM 559 O O . THR A 1 87 ? -33.370 -10.579 34.866 1.00 49.81 87 THR A O 1
ATOM 562 N N . GLU A 1 88 ? -34.244 -8.502 34.825 1.00 57.38 88 GLU A N 1
ATOM 563 C CA . GLU A 1 88 ? -33.456 -8.012 35.950 1.00 57.38 88 GLU A CA 1
ATOM 564 C C . GLU A 1 88 ? -33.900 -8.740 37.229 1.00 57.38 88 GLU A C 1
ATOM 566 O O . GLU A 1 88 ? -34.967 -8.494 37.792 1.00 57.38 88 GLU A O 1
ATOM 571 N N . THR A 1 89 ? -33.083 -9.683 37.696 1.00 57.09 89 THR A N 1
ATOM 572 C CA . THR A 1 89 ? -33.265 -10.314 39.006 1.00 57.09 89 THR A CA 1
ATOM 573 C C . THR A 1 89 ? -32.618 -9.445 40.075 1.00 57.09 89 THR A C 1
ATOM 575 O O . THR A 1 89 ? -31.431 -9.121 39.977 1.00 57.09 89 THR A O 1
ATOM 578 N N . SER A 1 90 ? -33.363 -9.115 41.126 1.00 60.28 90 SER A N 1
ATOM 579 C CA . SER A 1 90 ? -32.859 -8.392 42.296 1.00 60.28 90 SER A CA 1
ATOM 580 C C . SER A 1 90 ? -32.928 -9.279 43.539 1.00 60.28 90 SER A C 1
ATOM 582 O O . SER A 1 90 ? -33.892 -10.017 43.739 1.00 60.28 90 SER A O 1
ATOM 584 N N . THR A 1 91 ? -31.895 -9.239 44.381 1.00 67.19 91 THR A N 1
ATOM 585 C CA . THR A 1 91 ? -31.907 -9.927 45.679 1.00 67.19 91 THR A CA 1
ATOM 586 C C . THR A 1 91 ? -32.454 -8.970 46.733 1.00 67.19 91 THR A C 1
ATOM 588 O O . THR A 1 91 ? -32.065 -7.809 46.790 1.00 67.19 91 THR A O 1
ATOM 591 N N . TRP A 1 92 ? -33.366 -9.449 47.565 1.00 71.81 92 TRP A N 1
ATOM 592 C CA . TRP A 1 92 ? -33.995 -8.733 48.671 1.00 71.81 92 TRP A CA 1
ATOM 593 C C . TRP A 1 92 ? -33.727 -9.496 49.965 1.00 71.81 92 TRP A C 1
ATOM 595 O O . TRP A 1 92 ? -33.437 -10.690 49.940 1.00 71.81 92 TRP A O 1
ATOM 605 N N . GLN A 1 93 ? -33.813 -8.819 51.099 1.00 75.88 93 GLN A N 1
ATOM 606 C CA . GLN A 1 93 ? -33.765 -9.432 52.415 1.00 75.88 93 GLN A CA 1
ATOM 607 C C . GLN A 1 93 ? -35.150 -9.310 53.049 1.00 75.88 93 GLN A C 1
ATOM 609 O O . GLN A 1 93 ? -35.635 -8.205 53.278 1.00 75.88 93 GLN A O 1
ATOM 614 N N . ALA A 1 94 ? -35.802 -10.441 53.311 1.00 71.69 94 ALA A N 1
ATOM 615 C CA . ALA A 1 94 ? -37.037 -10.471 54.081 1.00 71.69 94 ALA A CA 1
ATOM 616 C C . ALA A 1 94 ? -36.708 -10.559 55.567 1.00 71.69 94 ALA A C 1
ATOM 618 O O . ALA A 1 94 ? -35.868 -11.361 55.971 1.00 71.69 94 ALA A O 1
ATOM 619 N N . THR A 1 95 ? -37.388 -9.763 56.383 1.00 77.06 95 THR A N 1
ATOM 620 C CA . THR A 1 95 ? -37.429 -9.897 57.839 1.00 77.06 95 THR A CA 1
ATOM 621 C C . THR A 1 95 ? -38.871 -10.153 58.245 1.00 77.06 95 THR A C 1
ATOM 623 O O . THR A 1 95 ? -39.737 -9.313 58.012 1.00 77.06 95 THR A O 1
ATOM 626 N N . VAL A 1 96 ? -39.139 -11.310 58.840 1.00 73.94 96 VAL A N 1
ATOM 627 C CA . VAL A 1 96 ? -40.475 -11.713 59.289 1.00 73.94 96 VAL A CA 1
ATOM 628 C C . VAL A 1 96 ? -40.494 -11.686 60.807 1.00 73.94 96 VAL A C 1
ATOM 630 O O . VAL A 1 96 ? -39.589 -12.231 61.436 1.00 73.94 96 VAL A O 1
ATOM 633 N N . SER A 1 97 ? -41.519 -11.084 61.403 1.00 76.31 97 SER A N 1
ATOM 634 C CA . SER A 1 97 ? -41.817 -11.244 62.823 1.00 76.31 97 SER A CA 1
ATOM 635 C C . SER A 1 97 ? -43.297 -11.508 63.050 1.00 76.31 97 SER A C 1
ATOM 637 O O . SER A 1 97 ? -44.133 -10.858 62.425 1.00 76.31 97 SER A O 1
ATOM 639 N N . GLY A 1 98 ? -43.625 -12.392 63.982 1.00 74.44 98 GLY A N 1
ATOM 640 C CA . GLY A 1 98 ? -45.002 -12.729 64.321 1.00 74.44 98 GLY A CA 1
ATOM 641 C C . GLY A 1 98 ? -45.231 -12.749 65.822 1.00 74.44 98 GLY A C 1
ATOM 642 O O . GLY A 1 98 ? -44.316 -12.990 66.611 1.00 74.44 98 GLY A O 1
ATOM 643 N N . THR A 1 99 ? -46.457 -12.455 66.228 1.00 73.12 99 THR A N 1
ATOM 644 C CA . THR A 1 99 ? -46.963 -12.703 67.572 1.00 73.12 99 THR A CA 1
ATOM 645 C C . THR A 1 99 ? -48.343 -13.319 67.453 1.00 73.12 99 THR A C 1
ATOM 647 O O . THR A 1 99 ? -49.224 -12.697 66.873 1.00 73.12 99 THR A O 1
ATOM 650 N N . GLU A 1 100 ? -48.533 -14.503 68.013 1.00 73.75 100 GLU A N 1
ATOM 651 C CA . GLU A 1 100 ? -49.850 -15.106 68.200 1.00 73.75 100 GLU A CA 1
ATOM 652 C C . GLU A 1 100 ? -50.166 -15.088 69.690 1.00 73.75 100 GLU A C 1
ATOM 654 O O . GLU A 1 100 ? -49.284 -15.289 70.525 1.00 73.75 100 GLU A O 1
ATOM 659 N N . THR A 1 101 ? -51.394 -14.735 70.040 1.00 74.69 101 THR A N 1
ATOM 660 C CA . THR A 1 101 ? -51.918 -14.808 71.399 1.00 74.69 101 THR A CA 1
ATOM 661 C C . THR A 1 101 ? -53.229 -15.568 71.342 1.00 74.69 101 THR A C 1
ATOM 663 O O . THR A 1 101 ? -54.233 -15.040 70.880 1.00 74.69 101 THR A O 1
ATOM 666 N N . GLU A 1 102 ? -53.208 -16.818 71.773 1.00 75.00 102 GLU A N 1
ATOM 667 C CA . GLU A 1 102 ? -54.384 -17.663 71.902 1.00 75.00 102 GLU A CA 1
ATOM 668 C C . GLU A 1 102 ? -54.878 -17.609 73.344 1.00 75.00 102 GLU A C 1
ATOM 670 O O . GLU A 1 102 ? -54.092 -17.723 74.275 1.00 75.00 102 GLU A O 1
ATOM 675 N N . ARG A 1 103 ? -56.176 -17.412 73.541 1.00 76.12 103 ARG A N 1
ATOM 676 C CA . ARG A 1 103 ? -56.840 -17.431 74.839 1.00 76.12 103 ARG A CA 1
ATOM 677 C C . ARG A 1 103 ? -58.022 -18.380 74.764 1.00 76.12 103 ARG A C 1
ATOM 679 O O . ARG A 1 103 ? -59.034 -18.054 74.150 1.00 76.12 103 ARG A O 1
ATOM 686 N N . THR A 1 104 ? -57.908 -19.528 75.407 1.00 73.62 104 THR A N 1
ATOM 687 C CA . THR A 1 104 ? -58.949 -20.548 75.492 1.00 73.62 104 THR A CA 1
ATOM 688 C C . THR A 1 104 ? -59.568 -20.518 76.877 1.00 73.62 104 THR A C 1
ATOM 690 O O . THR A 1 104 ? -58.871 -20.669 77.869 1.00 73.62 104 THR A O 1
ATOM 693 N N . VAL A 1 105 ? -60.881 -20.327 76.951 1.00 76.00 105 VAL A N 1
ATOM 694 C CA . VAL A 1 105 ? -61.666 -20.455 78.181 1.00 76.00 105 VAL A CA 1
ATOM 695 C C . VAL A 1 105 ? -62.561 -21.671 78.009 1.00 76.00 105 VAL A C 1
ATOM 697 O O . VAL A 1 105 ? -63.443 -21.665 77.155 1.00 76.00 105 VAL A O 1
ATOM 700 N N . MET A 1 106 ? -62.339 -22.712 78.801 1.00 72.50 106 MET A N 1
ATOM 701 C CA . MET A 1 106 ? -63.184 -23.901 78.864 1.00 72.50 106 MET A CA 1
ATOM 702 C C . MET A 1 106 ? -63.994 -23.868 80.152 1.00 72.50 106 MET A C 1
ATOM 704 O O . MET A 1 106 ? -63.435 -23.675 81.225 1.00 72.50 106 MET A O 1
ATOM 708 N N . ALA A 1 107 ? -65.301 -24.090 80.064 1.00 71.06 107 ALA A N 1
ATOM 709 C CA . ALA A 1 107 ? -66.181 -24.289 81.208 1.00 71.06 107 ALA A CA 1
ATOM 710 C C . ALA A 1 107 ? -66.954 -25.597 81.017 1.00 71.06 107 ALA A C 1
ATOM 712 O O . ALA A 1 107 ? -67.719 -25.749 80.062 1.00 71.06 107 ALA A O 1
ATOM 713 N N . TYR A 1 108 ? -66.754 -26.554 81.921 1.00 70.25 108 TYR A N 1
ATOM 714 C CA . TYR A 1 108 ? -67.393 -27.864 81.836 1.00 70.25 108 TYR A CA 1
ATOM 715 C C . TYR A 1 108 ? -67.955 -28.320 83.182 1.00 70.25 108 TYR A C 1
ATOM 717 O O . TYR A 1 108 ? -67.449 -27.980 84.258 1.00 70.25 108 TYR A O 1
ATOM 725 N N . VAL A 1 109 ? -69.037 -29.095 83.095 1.00 66.44 109 VAL A N 1
ATOM 726 C CA . VAL A 1 109 ? -69.744 -29.694 84.228 1.00 66.44 109 VAL A CA 1
ATOM 727 C C . VAL A 1 109 ? -69.704 -31.207 84.057 1.00 66.44 109 VAL A C 1
ATOM 729 O O . VAL A 1 109 ? -70.015 -31.723 82.982 1.00 66.44 109 VAL A O 1
ATOM 732 N N . ASP A 1 110 ? -69.316 -31.936 85.104 1.00 63.19 110 ASP A N 1
ATOM 733 C CA . ASP A 1 110 ? -69.304 -33.397 85.042 1.00 63.19 110 ASP A CA 1
ATOM 734 C C . ASP A 1 110 ? -70.742 -33.926 84.906 1.00 63.19 110 ASP A C 1
ATOM 736 O O . ASP A 1 110 ? -71.636 -33.600 85.691 1.00 63.19 110 ASP A O 1
ATOM 740 N N . LYS A 1 111 ? -70.968 -34.787 83.912 1.00 59.91 111 LYS A N 1
ATOM 741 C CA . LYS A 1 111 ? -72.265 -35.423 83.644 1.00 59.91 111 LYS A CA 1
ATOM 742 C C . LYS A 1 111 ? -72.730 -36.286 84.828 1.00 59.91 111 LYS A C 1
ATOM 744 O O . LYS A 1 111 ? -73.933 -36.483 84.997 1.00 59.91 111 LYS A O 1
ATOM 749 N N . GLY A 1 112 ? -71.794 -36.789 85.641 1.00 70.88 112 GLY A N 1
ATOM 750 C CA . GLY A 1 112 ? -72.059 -37.550 86.866 1.00 70.88 112 GLY A CA 1
ATOM 751 C C . GLY A 1 112 ? -72.273 -36.698 88.123 1.00 70.88 112 GLY A C 1
ATOM 752 O O . GLY A 1 112 ? -72.855 -37.191 89.090 1.00 70.88 112 GLY A O 1
ATOM 753 N N . ASP A 1 113 ? -71.858 -35.428 88.109 1.00 69.50 113 ASP A N 1
ATOM 754 C CA . ASP A 1 113 ? -72.011 -34.496 89.227 1.00 69.50 113 ASP A CA 1
ATOM 755 C C . ASP A 1 113 ? -72.341 -33.083 88.713 1.00 69.50 113 ASP A C 1
ATOM 757 O O . ASP A 1 113 ? -71.441 -32.252 88.538 1.00 69.50 113 ASP A O 1
ATOM 761 N N . PRO A 1 114 ? -73.636 -32.766 88.513 1.00 62.53 114 PRO A N 1
ATOM 762 C CA . PRO A 1 114 ? -74.068 -31.483 87.961 1.00 62.53 114 PRO A CA 1
ATOM 763 C C . PRO A 1 114 ? -73.777 -30.283 88.877 1.00 62.53 114 PRO A C 1
ATOM 765 O O . PRO A 1 114 ? -74.089 -29.151 88.514 1.00 62.53 114 PRO A O 1
ATOM 768 N N . LYS A 1 115 ? -73.228 -30.508 90.081 1.00 67.88 115 LYS A N 1
ATOM 769 C CA . LYS A 1 115 ? -72.753 -29.443 90.974 1.00 67.88 115 LYS A CA 1
ATOM 770 C C . LYS A 1 115 ? -71.258 -29.165 90.836 1.00 67.88 115 LYS A C 1
ATOM 772 O O . LYS A 1 115 ? -70.794 -28.182 91.409 1.00 67.88 115 LYS A O 1
ATOM 777 N N . SER A 1 116 ? -70.515 -30.006 90.123 1.00 67.31 116 SER A N 1
ATOM 778 C CA . SER A 1 116 ? -69.109 -29.758 89.828 1.00 67.31 116 SER A CA 1
ATOM 779 C C . SER A 1 116 ? -69.007 -28.803 88.641 1.00 67.31 116 SER A C 1
ATOM 781 O O . SER A 1 116 ? -69.541 -29.067 87.569 1.00 67.31 116 SER A O 1
ATOM 783 N N . SER A 1 117 ? -68.340 -27.669 88.832 1.00 66.56 117 SER A N 1
ATOM 784 C CA . SER A 1 117 ? -67.952 -26.800 87.724 1.00 66.56 117 SER A CA 1
ATOM 785 C C . SER A 1 117 ? -66.444 -26.662 87.727 1.00 66.56 117 SER A C 1
ATOM 787 O O . SER A 1 117 ? -65.836 -26.357 88.760 1.00 66.56 117 SER A O 1
ATOM 789 N N . LYS A 1 118 ? -65.838 -26.882 86.566 1.00 68.44 118 LYS A N 1
ATOM 790 C CA . LYS A 1 118 ? -64.439 -26.554 86.327 1.00 68.44 118 LYS A CA 1
ATOM 791 C C . LYS A 1 118 ? -64.379 -25.527 85.214 1.00 68.44 118 LYS A C 1
ATOM 793 O O . LYS A 1 118 ? -65.077 -25.655 84.208 1.00 68.44 118 LYS A O 1
ATOM 798 N N . SER A 1 119 ? -63.561 -24.508 85.422 1.00 71.25 119 SER A N 1
ATOM 799 C CA . SER A 1 119 ? -63.189 -23.578 84.369 1.00 71.25 119 SER A CA 1
ATOM 800 C C . SER A 1 119 ? -61.685 -23.594 84.202 1.00 71.25 119 SER A C 1
ATOM 802 O O . SER A 1 119 ? -60.964 -23.503 85.190 1.00 71.25 119 SER A O 1
ATOM 804 N N . GLU A 1 120 ? -61.216 -23.667 82.973 1.00 71.88 120 GLU A N 1
ATOM 805 C CA . GLU A 1 120 ? -59.803 -23.608 82.640 1.00 71.88 120 GLU A CA 1
ATOM 806 C C . GLU A 1 120 ? -59.589 -22.484 81.642 1.00 71.88 120 GLU A C 1
ATOM 808 O O . GLU A 1 120 ? -60.282 -22.400 80.632 1.00 71.88 120 GLU A O 1
ATOM 813 N N . GLU A 1 121 ? -58.680 -21.576 81.968 1.00 73.94 121 GLU A N 1
ATOM 814 C CA . GLU A 1 121 ? -58.287 -20.489 81.091 1.00 73.94 121 GLU A CA 1
ATOM 815 C C . GLU A 1 121 ? -56.825 -20.668 80.704 1.00 73.94 121 GLU A C 1
ATOM 817 O O . GLU A 1 121 ? -55.942 -20.550 81.547 1.00 73.94 121 GLU A O 1
ATOM 822 N N . THR A 1 122 ? -56.568 -20.906 79.426 1.00 70.25 122 THR A N 1
ATOM 823 C CA . THR A 1 122 ? -55.224 -21.046 78.872 1.00 70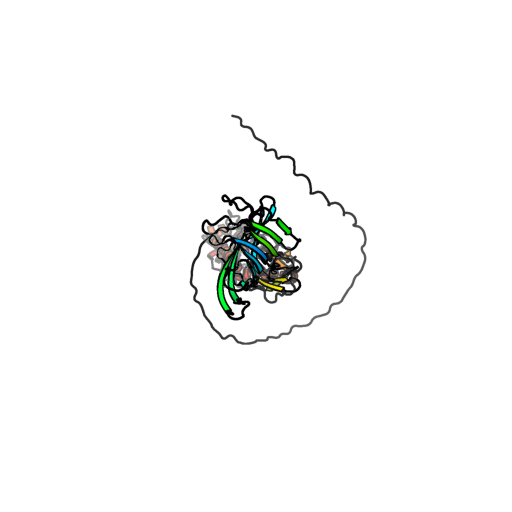.25 122 THR A CA 1
ATOM 824 C C . THR A 1 122 ? -54.928 -19.869 77.965 1.00 70.25 122 THR A C 1
ATOM 826 O O . THR A 1 122 ? -55.689 -19.590 77.044 1.00 70.25 122 THR A O 1
ATOM 829 N N . THR A 1 123 ? -53.837 -19.156 78.228 1.00 71.38 123 THR A N 1
ATOM 830 C CA . THR A 1 123 ? -53.311 -18.102 77.361 1.00 71.38 123 THR A CA 1
ATOM 831 C C . THR A 1 123 ? -51.954 -18.515 76.810 1.00 71.38 123 THR A C 1
ATOM 833 O O . THR A 1 123 ? -50.969 -18.532 77.543 1.00 71.38 123 THR A O 1
ATOM 836 N N . SER A 1 124 ? -51.880 -18.777 75.512 1.00 69.69 124 SER A N 1
ATOM 837 C CA . SER A 1 124 ? -50.646 -19.103 74.803 1.00 69.69 124 SER A CA 1
ATOM 838 C C . SER A 1 124 ? -50.160 -17.912 73.998 1.00 69.69 124 SER A C 1
ATOM 840 O O . SER A 1 124 ? -50.930 -17.238 73.321 1.00 69.69 124 SER A O 1
ATOM 842 N N . ARG A 1 125 ? -48.863 -17.626 74.063 1.00 71.06 125 ARG A N 1
ATOM 843 C CA . ARG A 1 125 ? -48.216 -16.536 73.343 1.00 71.06 125 ARG A CA 1
ATOM 844 C C . ARG A 1 125 ? -47.017 -17.046 72.563 1.00 71.06 125 ARG A C 1
ATOM 846 O O . ARG A 1 125 ? -45.966 -17.319 73.133 1.00 71.06 125 ARG A O 1
ATOM 853 N N . LEU A 1 126 ? -47.131 -17.064 71.242 1.00 70.31 126 LEU A N 1
ATOM 854 C CA . LEU A 1 126 ? -46.016 -17.345 70.341 1.00 70.31 126 LEU A CA 1
ATOM 855 C C . LEU A 1 126 ? -45.388 -16.030 69.877 1.00 70.31 126 LEU A C 1
ATOM 857 O O . LEU A 1 126 ? -46.100 -15.110 69.481 1.00 70.31 126 LEU A O 1
ATOM 861 N N . ARG A 1 127 ? -44.058 -15.924 69.889 1.00 70.19 127 ARG A N 1
ATOM 862 C CA . ARG A 1 127 ? -43.307 -14.833 69.248 1.00 70.19 127 ARG A CA 1
ATOM 863 C C . ARG A 1 127 ? -42.186 -15.402 68.398 1.00 70.19 127 ARG A C 1
ATOM 865 O O . ARG A 1 127 ? -41.414 -16.220 68.883 1.00 70.19 127 ARG A O 1
ATOM 872 N N . PHE A 1 128 ? -42.033 -14.915 67.172 1.00 71.50 128 PHE A N 1
ATOM 873 C CA . PHE A 1 128 ? -40.925 -15.323 66.309 1.00 71.50 128 PHE A CA 1
ATOM 874 C C . PHE A 1 128 ? -40.365 -14.165 65.493 1.00 71.50 128 PHE A C 1
ATOM 876 O O . PHE A 1 128 ? -41.080 -13.212 65.182 1.00 71.50 128 PHE A O 1
ATOM 883 N N . GLN A 1 129 ? -39.079 -14.255 65.155 1.00 74.19 129 GLN A N 1
ATOM 884 C CA . GLN A 1 129 ? -38.380 -13.332 64.271 1.00 74.19 129 GLN A CA 1
ATOM 885 C C . GLN A 1 129 ? -37.305 -14.067 63.457 1.00 74.19 129 GLN A C 1
ATOM 887 O O . GLN A 1 129 ? -36.494 -14.809 64.012 1.00 74.19 129 GLN A O 1
ATOM 892 N N . GLY A 1 130 ? -37.270 -13.839 62.143 1.00 70.62 130 GLY A N 1
ATOM 893 C CA . GLY A 1 130 ? -36.280 -14.424 61.234 1.00 70.62 130 GLY A CA 1
ATOM 894 C C . GLY A 1 130 ? -35.958 -13.509 60.054 1.00 70.62 130 GLY A C 1
ATOM 895 O O . GLY A 1 130 ? -36.745 -12.620 59.723 1.00 70.62 130 GLY A O 1
ATOM 896 N N . SER A 1 131 ? -34.796 -13.710 59.423 1.00 69.81 131 SER A N 1
ATOM 897 C CA . SER A 1 131 ? -34.408 -12.985 58.208 1.00 69.81 131 SER A CA 1
ATOM 898 C C . SER A 1 131 ? -33.762 -13.905 57.174 1.00 69.81 131 SER A C 1
ATOM 900 O O . SER A 1 131 ? -32.928 -14.736 57.526 1.00 69.81 131 SER A O 1
ATOM 902 N N . PHE A 1 132 ? -34.138 -13.758 55.901 1.00 70.94 132 PHE A N 1
ATOM 903 C CA . PHE A 1 132 ? -33.655 -14.607 54.810 1.00 70.94 132 PHE A CA 1
ATOM 904 C C . PHE A 1 132 ? -33.615 -13.870 53.460 1.00 70.94 132 PHE A C 1
ATOM 906 O O . PHE A 1 132 ? -34.403 -12.948 53.229 1.00 70.94 132 PHE A O 1
ATOM 913 N N . PRO A 1 133 ? -32.695 -14.251 52.551 1.00 65.88 133 PRO A N 1
ATOM 914 C CA . PRO A 1 133 ? -32.627 -13.674 51.215 1.00 65.88 133 PRO A CA 1
ATOM 915 C C . PRO A 1 133 ? -33.786 -14.166 50.336 1.00 65.88 133 PRO A C 1
ATOM 917 O O . PRO A 1 133 ? -34.160 -15.339 50.370 1.00 65.88 133 PRO A O 1
ATOM 920 N N . VAL A 1 134 ? -34.319 -13.278 49.500 1.00 69.81 134 VAL A N 1
ATOM 921 C CA . VAL A 1 134 ? -35.406 -13.542 48.552 1.00 69.81 134 VAL A CA 1
ATOM 922 C C . VAL A 1 134 ? -34.997 -13.018 47.179 1.00 69.81 134 VAL A C 1
ATOM 924 O O . VAL A 1 134 ? -34.529 -11.891 47.068 1.00 69.81 134 VAL A O 1
ATOM 927 N N . VAL A 1 135 ? -35.156 -13.812 46.121 1.00 64.88 135 VAL A N 1
ATOM 928 C CA . VAL A 1 135 ? -34.943 -13.333 44.745 1.00 64.88 135 VAL A CA 1
ATOM 929 C C . VAL A 1 135 ? -36.267 -12.815 44.203 1.00 64.88 135 VAL A C 1
ATOM 931 O O . VAL A 1 135 ? -37.266 -13.535 44.209 1.00 64.88 135 VAL A O 1
ATOM 934 N N . VAL A 1 136 ? -36.263 -11.571 43.741 1.00 66.06 136 VAL A N 1
ATOM 935 C CA . VAL A 1 136 ? -37.415 -10.890 43.161 1.00 66.06 136 VAL A CA 1
ATOM 936 C C . VAL A 1 136 ? -37.082 -10.561 41.709 1.00 66.06 136 VAL A C 1
ATOM 938 O O . VAL A 1 136 ? -36.151 -9.809 41.413 1.00 66.06 136 VAL A O 1
ATOM 941 N N . GLU A 1 137 ? -37.829 -11.164 40.800 1.00 64.75 137 GLU A N 1
ATOM 942 C CA . GLU A 1 137 ? -37.870 -10.824 39.387 1.00 64.75 137 GLU A CA 1
ATOM 943 C C . GLU A 1 137 ? -38.666 -9.530 39.226 1.00 64.75 137 GLU A C 1
ATOM 945 O O . GLU A 1 137 ? -39.779 -9.389 39.742 1.00 64.75 137 GLU A O 1
ATOM 950 N N . HIS A 1 138 ? -38.067 -8.563 38.540 1.00 70.75 138 HIS A N 1
ATOM 951 C CA . HIS A 1 138 ? -38.745 -7.338 38.155 1.00 70.75 138 HIS A CA 1
ATOM 952 C C . HIS A 1 138 ? -39.276 -7.496 36.733 1.00 70.75 138 HIS A C 1
ATOM 954 O O . HIS A 1 138 ? -38.529 -7.757 35.793 1.00 70.75 138 HIS A O 1
ATOM 960 N N . GLU A 1 139 ? -40.585 -7.348 36.584 1.00 68.94 139 GLU A N 1
ATOM 961 C CA . GLU A 1 139 ? -41.276 -7.322 35.303 1.00 68.94 139 GLU A CA 1
ATOM 962 C C . GLU A 1 139 ? -42.062 -6.013 35.204 1.00 68.94 139 GLU A C 1
ATOM 964 O O . GLU A 1 139 ? -42.488 -5.444 36.206 1.00 68.94 139 GLU A O 1
ATOM 969 N N . LYS A 1 140 ? -42.297 -5.526 33.988 1.00 64.06 140 LYS A N 1
ATOM 970 C CA . LYS A 1 140 ? -43.324 -4.509 33.757 1.00 64.06 140 LYS A CA 1
ATOM 971 C C . LYS A 1 140 ? -44.548 -5.191 33.188 1.00 64.06 140 LYS A C 1
ATOM 973 O O . LYS A 1 140 ? -44.433 -6.007 32.276 1.00 64.06 140 LYS A O 1
ATOM 978 N N . ASP A 1 141 ? -45.716 -4.859 33.716 1.00 68.62 141 ASP A N 1
ATOM 979 C CA . ASP A 1 141 ? -46.959 -5.323 33.117 1.00 68.62 141 ASP A CA 1
ATOM 980 C C . ASP A 1 141 ? -47.212 -4.662 31.756 1.00 68.62 141 ASP A C 1
ATOM 982 O O . ASP A 1 141 ? -46.486 -3.770 31.308 1.00 68.62 141 ASP A O 1
ATOM 986 N N . TYR A 1 142 ? -48.289 -5.075 31.092 1.00 61.41 142 TYR A N 1
ATOM 987 C CA . TYR A 1 142 ? -48.690 -4.521 29.797 1.00 61.41 142 TYR A CA 1
ATOM 988 C C . TYR A 1 142 ? -49.065 -3.024 29.849 1.00 61.41 142 TYR A C 1
ATOM 990 O O . TYR A 1 142 ? -49.227 -2.403 28.800 1.00 61.41 142 TYR A O 1
ATOM 998 N N . THR A 1 143 ? -49.210 -2.435 31.042 1.00 59.88 143 THR A N 1
ATOM 999 C CA . THR A 1 143 ? -49.441 -0.997 31.262 1.00 59.88 143 THR A CA 1
ATOM 1000 C C . THR A 1 143 ? -48.157 -0.229 31.593 1.00 59.88 143 THR A C 1
ATOM 1002 O O . THR A 1 143 ? -48.184 0.996 31.704 1.00 59.88 143 THR A O 1
ATOM 1005 N N . GLY A 1 144 ? -47.023 -0.927 31.714 1.00 63.09 144 GLY A N 1
ATOM 1006 C CA . GLY A 1 144 ? -45.739 -0.360 32.115 1.00 63.09 144 GLY A CA 1
ATOM 1007 C C . GLY A 1 144 ? -45.579 -0.184 33.628 1.00 63.09 144 GLY A C 1
ATOM 1008 O O . GLY A 1 144 ? -44.618 0.465 34.046 1.00 63.09 144 GLY A O 1
ATOM 1009 N N . LYS A 1 145 ? -46.492 -0.730 34.442 1.00 63.81 145 LYS A N 1
ATOM 1010 C CA . LYS A 1 145 ? -46.411 -0.717 35.906 1.00 63.81 145 LYS A CA 1
ATOM 1011 C C . LYS A 1 145 ? -45.450 -1.808 36.373 1.00 63.81 145 LYS A C 1
ATOM 1013 O O . LYS A 1 145 ? -45.497 -2.933 35.879 1.00 63.81 145 LYS A O 1
ATOM 1018 N N . ASP A 1 146 ? -44.597 -1.472 37.335 1.00 56.81 146 ASP A N 1
ATOM 1019 C CA . ASP A 1 146 ? -43.653 -2.423 37.918 1.00 56.81 146 ASP A CA 1
ATOM 1020 C C . ASP A 1 146 ? -44.403 -3.528 38.681 1.00 56.81 146 ASP A C 1
ATOM 1022 O O . ASP A 1 146 ? -45.180 -3.257 39.602 1.00 56.81 146 ASP A O 1
ATOM 1026 N N . ILE A 1 147 ? -44.154 -4.775 38.290 1.00 59.53 147 ILE A N 1
ATOM 1027 C CA . ILE A 1 147 ? -44.547 -5.994 38.988 1.00 59.53 147 ILE A CA 1
ATOM 1028 C C . ILE A 1 147 ? -43.275 -6.647 39.524 1.00 59.53 147 ILE A C 1
ATOM 1030 O O . ILE A 1 147 ? -42.313 -6.887 38.802 1.00 59.53 147 ILE A O 1
ATOM 1034 N N . TYR A 1 148 ? -43.297 -6.977 40.807 1.00 61.62 148 TYR A N 1
ATOM 1035 C CA . TYR A 1 148 ? -42.230 -7.705 41.475 1.00 61.62 148 TYR A CA 1
ATOM 1036 C C . TYR A 1 148 ? -42.728 -9.122 41.752 1.00 61.62 148 TYR A C 1
ATOM 1038 O O . TYR A 1 148 ? -43.651 -9.307 42.545 1.00 61.62 148 TYR A O 1
ATOM 1046 N N . ARG A 1 149 ? -42.162 -10.123 41.074 1.00 60.50 149 ARG A N 1
ATOM 1047 C CA . ARG A 1 149 ? -42.508 -11.537 41.263 1.00 60.50 149 ARG A CA 1
ATOM 1048 C C . ARG A 1 149 ? -41.371 -12.252 41.956 1.00 60.50 149 ARG A C 1
ATOM 1050 O O . ARG A 1 149 ? -40.228 -12.173 41.534 1.00 60.50 149 ARG A O 1
ATOM 1057 N N . ARG A 1 150 ? -41.661 -13.005 43.009 1.00 58.56 150 ARG A N 1
ATOM 1058 C CA . ARG A 1 150 ? -40.686 -13.970 43.514 1.00 58.56 150 ARG A CA 1
ATOM 1059 C C . ARG A 1 150 ? -40.674 -15.163 42.564 1.00 58.56 150 ARG A C 1
ATOM 1061 O O . ARG A 1 150 ? -41.730 -15.728 42.289 1.00 58.56 150 ARG A O 1
ATOM 1068 N N . LYS A 1 151 ? -39.493 -15.590 42.117 1.00 55.00 151 LYS A N 1
ATOM 1069 C CA . LYS A 1 151 ? -39.366 -16.907 41.491 1.00 55.00 151 LYS A CA 1
ATOM 1070 C C . LYS A 1 151 ? -39.370 -17.954 42.600 1.00 55.00 151 LYS A C 1
ATOM 1072 O O . LYS A 1 151 ? -38.501 -17.927 43.476 1.00 55.00 151 LYS A O 1
ATOM 1077 N N . PHE A 1 152 ? -40.339 -18.862 42.582 1.00 50.00 152 PHE A N 1
ATOM 1078 C CA . PHE A 1 152 ? -40.290 -20.039 43.438 1.00 50.00 152 PHE A CA 1
ATOM 1079 C C . PHE A 1 152 ? -39.082 -20.881 43.034 1.00 50.00 152 PHE A C 1
ATOM 1081 O O . PHE A 1 152 ? -38.952 -21.289 41.881 1.00 50.00 152 PHE A O 1
ATOM 1088 N N . VAL A 1 153 ? -38.183 -21.126 43.982 1.00 47.97 153 VAL A N 1
ATOM 1089 C CA . VAL A 1 153 ? -37.304 -22.286 43.882 1.00 47.97 153 VAL A CA 1
ATOM 1090 C C . VAL A 1 153 ? -38.148 -23.428 44.428 1.00 47.97 153 VAL A C 1
ATOM 1092 O O . VAL A 1 153 ? -38.419 -23.458 45.625 1.00 47.97 153 VAL A O 1
ATOM 1095 N N . GLU A 1 154 ? -38.650 -24.307 43.561 1.00 41.06 154 GLU A N 1
ATOM 1096 C CA . GLU A 1 154 ? -39.250 -25.563 44.016 1.00 41.06 154 GLU A CA 1
ATOM 1097 C C . GLU A 1 154 ? -38.209 -26.306 44.865 1.00 41.06 154 GLU A C 1
ATOM 1099 O O . GLU A 1 154 ? -37.155 -26.712 44.374 1.00 41.06 154 GLU A O 1
ATOM 1104 N N . GLY A 1 155 ? -38.486 -26.416 46.162 1.00 45.56 155 GLY A N 1
ATOM 1105 C CA . GLY A 1 155 ? -37.583 -26.991 47.151 1.00 45.56 155 GLY A CA 1
ATOM 1106 C C . GLY A 1 155 ? -37.665 -26.207 48.453 1.00 45.56 155 GLY A C 1
ATOM 1107 O O . GLY A 1 155 ? -37.128 -25.107 48.545 1.00 45.56 155 GLY A O 1
ATOM 1108 N N . GLY A 1 156 ? -38.352 -26.770 49.451 1.00 50.34 156 GLY A N 1
ATOM 1109 C CA . GLY A 1 156 ? -38.462 -26.191 50.789 1.00 50.34 156 GLY A CA 1
ATOM 1110 C C . GLY A 1 156 ? -37.079 -25.878 51.355 1.00 50.34 156 GLY A C 1
ATOM 1111 O O . GLY A 1 156 ? -36.319 -26.782 51.696 1.00 50.34 156 GLY A O 1
ATOM 1112 N N . ALA A 1 157 ? -36.733 -24.596 51.399 1.00 55.81 157 ALA A N 1
ATOM 1113 C CA . ALA A 1 157 ? -35.534 -24.134 52.069 1.00 55.81 157 ALA A CA 1
ATOM 1114 C C . ALA A 1 157 ? -35.875 -23.922 53.548 1.00 55.81 157 ALA A C 1
ATOM 1116 O O . ALA A 1 157 ? -36.731 -23.101 53.877 1.00 55.81 157 ALA A O 1
ATOM 1117 N N . ASP A 1 158 ? -35.203 -24.668 54.424 1.00 56.81 158 ASP A N 1
ATOM 1118 C CA . ASP A 1 158 ? -35.239 -24.433 55.865 1.00 56.81 158 ASP A CA 1
ATOM 1119 C C . ASP A 1 158 ? -34.523 -23.105 56.152 1.00 56.81 158 ASP A C 1
ATOM 1121 O O . ASP A 1 158 ? -33.322 -22.971 55.893 1.00 56.81 158 ASP A O 1
ATOM 1125 N N . TYR A 1 159 ? -35.242 -22.123 56.694 1.00 62.16 159 TYR A N 1
ATOM 1126 C CA . TYR A 1 159 ? -34.638 -20.872 57.150 1.00 62.16 159 TYR A CA 1
ATOM 1127 C C . TYR A 1 159 ? -34.565 -20.852 58.678 1.00 62.16 159 TYR A C 1
ATOM 1129 O O . TYR A 1 159 ? -35.560 -21.170 59.333 1.00 62.16 159 TYR A O 1
ATOM 1137 N N . PRO A 1 160 ? -33.417 -20.472 59.267 1.00 56.62 160 PRO A N 1
ATOM 1138 C CA . PRO A 1 160 ? -33.308 -20.341 60.709 1.00 56.62 160 PRO A CA 1
ATOM 1139 C C . PRO A 1 160 ? -34.144 -19.147 61.176 1.00 56.62 160 PRO A C 1
ATOM 1141 O O . PRO A 1 160 ? -33.965 -18.014 60.719 1.00 56.62 160 PRO A O 1
ATOM 1144 N N . VAL A 1 161 ? -35.048 -19.407 62.111 1.00 61.69 161 VAL A N 1
ATOM 1145 C CA . VAL A 1 161 ? -35.834 -18.397 62.821 1.00 61.69 161 VAL A CA 1
ATOM 1146 C C . VAL A 1 161 ? -35.478 -18.517 64.292 1.00 61.69 161 VAL A C 1
ATOM 1148 O O . VAL A 1 161 ? -35.099 -19.583 64.755 1.00 61.69 161 VAL A O 1
ATOM 1151 N N . SER A 1 162 ? -35.552 -17.418 65.029 1.00 59.34 162 SER A N 1
ATOM 1152 C CA . SER A 1 162 ? -35.500 -17.454 66.488 1.00 59.34 162 SER A CA 1
ATOM 1153 C C . SER A 1 162 ? -36.866 -17.060 67.023 1.00 59.34 162 SER A C 1
ATOM 1155 O O . SER A 1 162 ? -37.412 -16.027 66.628 1.00 59.34 162 SER A O 1
ATOM 1157 N N . GLY A 1 163 ? -37.429 -17.864 67.915 1.00 62.22 163 GLY A N 1
ATOM 1158 C CA . GLY A 1 163 ? -38.715 -17.579 68.534 1.00 62.22 163 GLY A CA 1
ATOM 1159 C C . GLY A 1 163 ? -38.813 -18.143 69.939 1.00 62.22 163 GLY A C 1
ATOM 1160 O O . GLY A 1 163 ? -38.020 -18.998 70.326 1.00 62.22 163 GLY A O 1
ATOM 1161 N N . SER A 1 164 ? -39.778 -17.624 70.686 1.00 63.91 164 SER A N 1
ATOM 1162 C CA . SER A 1 164 ? -40.162 -18.084 72.013 1.00 63.91 164 SER A CA 1
ATOM 1163 C C . SER A 1 164 ? -41.661 -18.349 72.018 1.00 63.91 164 SER A C 1
ATOM 1165 O O . SER A 1 164 ? -42.443 -17.472 71.637 1.00 63.91 164 SER A O 1
ATOM 1167 N N . TYR A 1 165 ? -42.057 -19.521 72.483 1.00 66.62 165 TYR A N 1
ATOM 1168 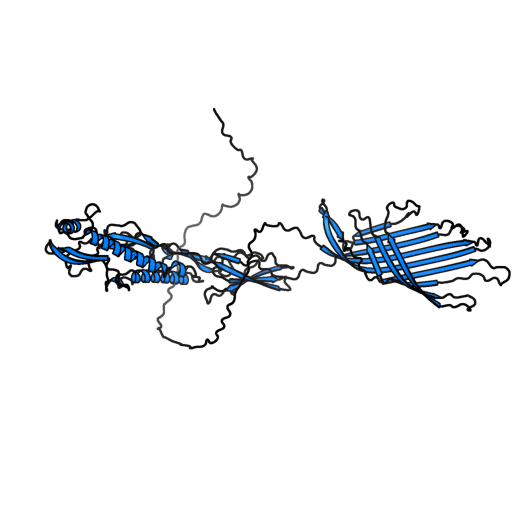C CA . TYR A 1 165 ? -43.432 -19.808 72.878 1.00 66.62 165 TYR A CA 1
ATOM 1169 C C . TYR A 1 165 ? -43.570 -19.635 74.393 1.00 66.62 165 TYR A C 1
ATOM 1171 O O . TYR A 1 165 ? -42.618 -19.907 75.120 1.00 66.62 165 TYR A O 1
ATOM 1179 N N . THR A 1 166 ? -44.706 -19.128 74.863 1.00 64.31 166 THR A N 1
ATOM 1180 C CA . THR A 1 166 ? -45.038 -19.052 76.288 1.00 64.31 166 THR A CA 1
ATOM 1181 C C . THR A 1 166 ? -46.500 -19.391 76.486 1.00 64.31 166 THR A C 1
ATOM 1183 O O . THR A 1 166 ? -47.352 -18.613 76.070 1.00 64.31 166 THR A O 1
ATOM 1186 N N . GLU A 1 167 ? -46.804 -20.507 77.131 1.00 68.12 167 GLU A N 1
ATOM 1187 C CA . GLU A 1 167 ? -48.175 -20.885 77.485 1.00 68.12 167 GLU A CA 1
ATOM 1188 C C . GLU A 1 167 ? -48.412 -20.724 78.977 1.00 68.12 167 GLU A C 1
ATOM 1190 O O . GLU A 1 167 ? -47.598 -21.174 79.770 1.00 68.12 167 GLU A O 1
ATOM 1195 N N . GLN A 1 168 ? -49.508 -20.064 79.347 1.00 66.38 168 GLN A N 1
ATOM 1196 C CA . GLN A 1 168 ? -49.965 -19.885 80.719 1.00 66.38 168 GLN A CA 1
ATOM 1197 C C . GLN A 1 168 ? -51.357 -20.485 80.875 1.00 66.38 168 GLN A C 1
ATOM 1199 O O . GLN A 1 168 ? -52.334 -19.897 80.417 1.00 66.38 168 GLN A O 1
ATOM 1204 N N . SER A 1 169 ? -51.462 -21.637 81.535 1.00 62.22 169 SER A N 1
ATOM 1205 C CA . SER A 1 169 ? -52.761 -22.210 81.914 1.00 62.22 169 SER A CA 1
ATOM 1206 C C . SER A 1 169 ? -53.124 -21.803 83.336 1.00 62.22 169 SER A C 1
ATOM 1208 O O . SER A 1 169 ? -52.254 -21.793 84.204 1.00 62.22 169 SER A O 1
ATOM 1210 N N . LYS A 1 170 ? -54.401 -21.509 83.571 1.00 64.44 170 LYS A N 1
ATOM 1211 C CA . LYS A 1 170 ? -54.999 -21.265 84.878 1.00 64.44 170 LYS A CA 1
ATOM 1212 C C . LYS A 1 170 ? -56.278 -22.084 85.003 1.00 64.44 170 LYS A C 1
ATOM 1214 O O . LYS A 1 170 ? -57.330 -21.710 84.486 1.00 64.44 170 LYS A O 1
ATOM 1219 N N . SER A 1 171 ? -56.205 -23.191 85.732 1.00 55.72 171 SER A N 1
ATOM 1220 C CA . SER A 1 171 ? -57.377 -24.020 86.035 1.00 55.72 171 SER A CA 1
ATOM 1221 C C . SER A 1 171 ? -58.005 -23.611 87.369 1.00 55.72 171 SER A C 1
ATOM 1223 O O . SER A 1 171 ? -57.295 -23.401 88.350 1.00 55.72 171 SER A O 1
ATOM 1225 N N . LEU A 1 172 ? -59.333 -23.494 87.410 1.00 58.12 172 LEU A N 1
ATOM 1226 C CA . LEU A 1 172 ? -60.135 -23.212 88.598 1.00 58.12 172 LEU A CA 1
ATOM 1227 C C . LEU A 1 172 ? -61.200 -24.311 88.741 1.00 58.12 172 LEU A C 1
ATOM 1229 O O . LEU A 1 172 ? -62.162 -24.379 87.975 1.00 58.12 172 LEU A O 1
ATOM 1233 N N . ALA A 1 173 ? -61.036 -25.186 89.730 1.00 54.69 173 ALA A N 1
ATOM 1234 C CA . ALA A 1 173 ? -62.000 -26.242 90.031 1.00 54.69 173 ALA A CA 1
ATOM 1235 C C . ALA A 1 173 ? -62.795 -25.913 91.302 1.00 54.69 173 ALA A C 1
ATOM 1237 O O . ALA A 1 173 ? -62.209 -25.658 92.354 1.00 54.69 173 ALA A O 1
ATOM 1238 N N . THR A 1 174 ? -64.127 -25.971 91.228 1.00 55.44 174 THR A N 1
ATOM 1239 C CA . THR A 1 174 ? -65.020 -25.833 92.389 1.00 55.44 174 THR A CA 1
ATOM 1240 C C . THR A 1 174 ? -65.956 -27.036 92.474 1.00 55.44 174 THR A C 1
ATOM 1242 O O . THR A 1 174 ? -66.845 -27.205 91.641 1.00 55.44 174 THR A O 1
ATOM 1245 N N . GLY A 1 175 ? -65.755 -27.885 93.487 1.00 51.19 175 GLY A N 1
ATOM 1246 C CA . GLY A 1 175 ? -66.609 -29.047 93.749 1.00 51.19 175 GLY A CA 1
ATOM 1247 C C . GLY A 1 175 ? -65.943 -30.059 94.679 1.00 51.19 175 GLY A C 1
ATOM 1248 O O . GLY A 1 175 ? -65.194 -30.919 94.230 1.00 51.19 175 GLY A O 1
ATOM 1249 N N . GLY A 1 176 ? -66.199 -29.952 95.985 1.00 44.78 176 GLY A N 1
ATOM 1250 C CA . GLY A 1 176 ? -65.725 -30.916 96.979 1.00 44.78 176 GLY A CA 1
ATOM 1251 C C . GLY A 1 176 ? -66.733 -32.047 97.191 1.00 44.78 176 GLY A C 1
ATOM 1252 O O . GLY A 1 176 ? -67.884 -31.797 97.551 1.00 44.78 176 GLY A O 1
ATOM 1253 N N . HIS A 1 177 ? -66.298 -33.295 97.012 1.00 43.50 177 HIS A N 1
ATOM 1254 C CA . HIS A 1 177 ? -67.045 -34.474 97.449 1.00 43.50 177 HIS A CA 1
ATOM 1255 C C . HIS A 1 177 ? -67.133 -34.493 98.987 1.00 43.50 177 HIS A C 1
ATOM 1257 O O . HIS A 1 177 ? -66.135 -34.301 99.683 1.00 43.50 177 HIS A O 1
ATOM 1263 N N . ALA A 1 178 ? -68.331 -34.722 99.532 1.00 45.47 178 ALA A N 1
ATOM 1264 C CA . ALA A 1 178 ? -68.569 -34.744 100.973 1.00 45.47 178 ALA A CA 1
ATOM 1265 C C . ALA A 1 178 ? -67.849 -35.938 101.630 1.00 45.47 178 ALA A C 1
ATOM 1267 O O . ALA A 1 178 ? -68.356 -37.057 101.628 1.00 45.47 178 ALA A O 1
ATOM 1268 N N . GLY A 1 179 ? -66.663 -35.698 102.191 1.00 45.03 179 GLY A N 1
ATOM 1269 C CA . GLY A 1 179 ? -65.896 -36.713 102.924 1.00 45.03 179 GLY A CA 1
ATOM 1270 C C . GLY A 1 179 ? -64.433 -36.357 103.188 1.00 45.03 179 GLY A C 1
ATOM 1271 O O . GLY A 1 179 ? -63.859 -36.855 104.153 1.00 45.03 179 GLY A O 1
ATOM 1272 N N . CYS A 1 180 ? -63.853 -35.445 102.410 1.00 35.31 180 CYS A N 1
ATOM 1273 C CA . CYS A 1 180 ? -62.542 -34.851 102.674 1.00 35.31 180 CYS A CA 1
ATOM 1274 C C . CYS A 1 180 ? -62.702 -33.325 102.780 1.00 35.31 180 CYS A C 1
ATOM 1276 O O . CYS A 1 180 ? -63.635 -32.764 102.211 1.00 35.31 180 CYS A O 1
ATOM 1278 N N . HIS A 1 181 ? -61.866 -32.675 103.592 1.00 36.47 181 HIS A N 1
ATOM 1279 C CA . HIS A 1 181 ? -61.970 -31.253 103.945 1.00 36.47 181 HIS A CA 1
ATOM 1280 C C . HIS A 1 181 ? -62.202 -30.328 102.729 1.00 36.47 181 HIS A C 1
ATOM 1282 O O . HIS A 1 181 ? -61.665 -30.605 101.657 1.00 36.47 181 HIS A O 1
ATOM 1288 N N . PRO A 1 182 ? -62.965 -29.224 102.884 1.00 40.84 182 PRO A N 1
ATOM 1289 C CA . PRO A 1 182 ? -63.151 -28.248 101.817 1.00 40.84 182 PRO A CA 1
ATOM 1290 C C . PRO A 1 182 ? -61.798 -27.600 101.497 1.00 40.84 182 PRO A C 1
ATOM 1292 O O . PRO A 1 182 ? -61.276 -26.816 102.285 1.00 40.84 182 PRO A O 1
ATOM 1295 N N . MET A 1 183 ? -61.206 -27.990 100.371 1.00 42.31 183 MET A N 1
ATOM 1296 C CA . MET A 1 183 ? -60.072 -27.305 99.757 1.00 42.31 183 MET A CA 1
ATOM 1297 C C . MET A 1 183 ? -60.657 -26.257 98.808 1.00 42.31 183 MET A C 1
ATOM 1299 O O . MET A 1 183 ? -61.222 -26.596 97.766 1.00 42.31 183 MET A O 1
ATOM 1303 N N . ASP A 1 184 ? -60.583 -24.990 99.204 1.00 45.25 184 ASP A N 1
ATOM 1304 C CA . ASP A 1 184 ? -61.030 -23.862 98.393 1.00 45.25 184 ASP A CA 1
ATOM 1305 C C . ASP A 1 184 ? -59.988 -23.583 97.294 1.00 45.25 184 ASP A C 1
ATOM 1307 O O . ASP A 1 184 ? -58.976 -22.939 97.542 1.00 45.25 184 ASP A O 1
ATOM 1311 N N . SER A 1 185 ? -60.265 -24.054 96.073 1.00 46.75 185 SER A N 1
ATOM 1312 C CA . SER A 1 185 ? -59.569 -23.759 94.803 1.00 46.75 185 SER A CA 1
ATOM 1313 C C . SER A 1 185 ? -58.079 -24.139 94.692 1.00 46.75 185 SER A C 1
ATOM 1315 O O . SER A 1 185 ? -57.228 -23.688 95.451 1.00 46.75 185 SER A O 1
ATOM 1317 N N . TYR A 1 186 ? -57.740 -24.896 93.648 1.00 49.28 186 TYR A N 1
ATOM 1318 C CA . TYR A 1 186 ? -56.364 -25.018 93.157 1.00 49.28 186 TYR A CA 1
ATOM 1319 C C . TYR A 1 186 ? -56.154 -23.985 92.052 1.00 49.28 186 TYR A C 1
ATOM 1321 O O . TYR A 1 186 ? -57.065 -23.750 91.263 1.00 49.28 186 TYR A O 1
ATOM 1329 N N . THR A 1 187 ? -54.977 -23.364 92.004 1.00 43.72 187 THR A N 1
ATOM 1330 C CA . THR A 1 187 ? -54.503 -22.617 90.833 1.00 43.72 187 THR A CA 1
ATOM 1331 C C . THR A 1 187 ? -53.224 -23.306 90.383 1.00 43.72 187 THR A C 1
ATOM 1333 O O . THR A 1 187 ? -52.255 -23.326 91.138 1.00 43.72 187 THR A O 1
ATOM 1336 N N . PHE A 1 188 ? -53.238 -23.916 89.202 1.00 51.81 188 PHE A N 1
ATOM 1337 C CA . PHE A 1 188 ? -52.016 -24.363 88.538 1.00 51.81 188 PHE A CA 1
ATOM 1338 C C . PHE A 1 188 ? -51.540 -23.201 87.675 1.00 51.81 188 PHE A C 1
ATOM 1340 O O . PHE A 1 188 ? -52.328 -22.730 86.862 1.00 51.81 188 PHE A O 1
ATOM 1347 N N . ASP A 1 189 ? -50.310 -22.732 87.882 1.00 48.62 189 ASP A N 1
ATOM 1348 C CA . ASP A 1 189 ? -49.620 -21.848 86.941 1.00 48.62 189 ASP A CA 1
ATOM 1349 C C . ASP A 1 189 ? -48.613 -22.719 86.184 1.00 48.62 189 ASP A C 1
ATOM 1351 O O . ASP A 1 189 ? -47.633 -23.203 86.751 1.00 48.62 189 ASP A O 1
ATOM 1355 N N . TYR A 1 190 ? -48.905 -22.965 84.912 1.00 52.84 190 TYR A N 1
ATOM 1356 C CA . TYR A 1 190 ? -48.045 -23.698 83.985 1.00 52.84 190 TYR A CA 1
ATOM 1357 C C . TYR A 1 190 ? -47.321 -22.685 83.094 1.00 52.84 190 TYR A C 1
ATOM 1359 O O . TYR A 1 190 ? -47.977 -21.769 82.613 1.00 52.84 190 TYR A O 1
ATOM 1367 N N . GLU A 1 191 ? -46.004 -22.811 82.894 1.00 53.22 191 GLU A N 1
ATOM 1368 C CA . GLU A 1 191 ? -45.248 -21.992 81.933 1.00 53.22 191 GLU A CA 1
ATOM 1369 C C . GLU A 1 191 ? -44.423 -22.897 81.013 1.00 53.22 191 GLU A C 1
ATOM 1371 O O . GLU A 1 191 ? -43.422 -23.473 81.435 1.00 53.22 191 GLU A O 1
ATOM 1376 N N . GLU A 1 192 ? -44.822 -23.011 79.747 1.00 57.25 192 GLU A N 1
ATOM 1377 C CA . GLU A 1 192 ? -44.029 -23.701 78.724 1.00 57.25 192 GLU A CA 1
ATOM 1378 C C . GLU A 1 192 ? -43.142 -22.712 77.968 1.00 57.25 192 GLU A C 1
ATOM 1380 O O . GLU A 1 192 ? -43.622 -21.672 77.532 1.00 57.25 192 GLU A O 1
ATOM 1385 N N . GLN A 1 193 ? -41.862 -23.039 77.760 1.00 55.00 193 GLN A N 1
ATOM 1386 C CA . GLN A 1 193 ? -40.973 -22.286 76.872 1.00 55.00 193 GLN A CA 1
ATOM 1387 C C . GLN A 1 193 ? -40.383 -23.202 75.799 1.00 55.00 193 GLN A C 1
ATOM 1389 O O . GLN A 1 193 ? -39.686 -24.162 76.111 1.00 55.00 193 GLN A O 1
ATOM 1394 N N . ALA A 1 194 ? -40.617 -22.874 74.527 1.00 56.56 194 ALA A N 1
ATOM 1395 C CA . ALA A 1 194 ? -40.066 -23.601 73.381 1.00 56.56 194 ALA A CA 1
ATOM 1396 C C . ALA A 1 194 ? -39.253 -22.683 72.456 1.00 56.56 194 ALA A C 1
ATOM 1398 O O . ALA A 1 194 ? -39.588 -21.505 72.287 1.00 56.56 194 ALA A O 1
ATOM 1399 N N . THR A 1 195 ? -38.210 -23.240 71.831 1.00 53.31 195 THR A N 1
ATOM 1400 C CA . THR A 1 195 ? -37.463 -22.618 70.730 1.00 53.31 195 THR A CA 1
ATOM 1401 C C . THR A 1 195 ? -38.008 -23.090 69.384 1.00 53.31 195 THR A C 1
ATOM 1403 O O . THR A 1 195 ? -38.340 -24.255 69.193 1.00 53.31 195 THR A O 1
ATOM 1406 N N . ILE A 1 196 ? -38.132 -22.170 68.431 1.00 58.41 196 ILE A N 1
ATOM 1407 C CA . ILE A 1 196 ? -38.568 -22.491 67.068 1.00 58.41 196 ILE A CA 1
ATOM 1408 C C . ILE A 1 196 ? -37.319 -22.674 66.217 1.00 58.41 196 ILE A C 1
ATOM 1410 O O . ILE A 1 196 ? -36.662 -21.688 65.905 1.00 58.41 196 ILE A O 1
ATOM 1414 N N . ASP A 1 197 ? -37.001 -23.907 65.832 1.00 53.91 197 ASP A N 1
ATOM 1415 C CA . ASP A 1 197 ? -35.733 -24.187 65.148 1.00 53.91 197 ASP A CA 1
ATOM 1416 C C . ASP A 1 197 ? -35.847 -24.144 63.613 1.00 53.91 197 ASP A C 1
ATOM 1418 O O . ASP A 1 197 ? -34.834 -24.000 62.921 1.00 53.91 197 ASP A O 1
ATOM 1422 N N . LYS A 1 198 ? -37.065 -24.264 63.056 1.00 57.62 198 LYS A N 1
ATOM 1423 C CA . LYS A 1 198 ? -37.311 -24.331 61.605 1.00 57.62 198 LYS A CA 1
ATOM 1424 C C . LYS A 1 198 ? -38.654 -23.728 61.199 1.00 57.62 198 LYS A C 1
ATOM 1426 O O . LYS A 1 198 ? -39.636 -23.832 61.918 1.00 57.62 198 LYS A O 1
ATOM 1431 N N . THR A 1 199 ? -38.727 -23.156 60.003 1.00 57.28 199 THR A N 1
ATOM 1432 C CA . THR A 1 199 ? -39.990 -22.711 59.388 1.00 57.28 199 THR A CA 1
ATOM 1433 C C . THR A 1 199 ? -39.904 -22.812 57.870 1.00 57.28 199 THR A C 1
ATOM 1435 O O . THR A 1 199 ? -38.860 -22.484 57.298 1.00 57.28 199 THR A O 1
ATOM 1438 N N . SER A 1 200 ? -41.002 -23.193 57.220 1.00 55.81 200 SER A N 1
ATOM 1439 C CA . SER A 1 200 ? -41.117 -23.295 55.764 1.00 55.81 200 SER A CA 1
ATOM 1440 C C . SER A 1 200 ? -42.011 -22.179 55.221 1.00 55.81 200 SER A C 1
ATOM 1442 O O . SER A 1 200 ? -43.232 -22.261 55.264 1.00 55.81 200 SER A O 1
ATOM 1444 N N . PHE A 1 201 ? -41.422 -21.115 54.686 1.00 59.09 201 PHE A N 1
ATOM 1445 C CA . PHE A 1 201 ? -42.216 -19.965 54.258 1.00 59.09 201 PHE A CA 1
ATOM 1446 C C . PHE A 1 201 ? -42.684 -20.045 52.798 1.00 59.09 201 PHE A C 1
ATOM 1448 O O . PHE A 1 201 ? -41.841 -20.131 51.895 1.00 59.09 201 PHE A O 1
ATOM 1455 N N . ASP A 1 202 ? -43.990 -19.870 52.558 1.00 54.00 202 ASP A N 1
ATOM 1456 C CA . ASP A 1 202 ? -44.575 -19.800 51.214 1.00 54.00 202 ASP A CA 1
ATOM 1457 C C . ASP A 1 202 ? -45.206 -18.419 50.901 1.00 54.00 202 ASP A C 1
ATOM 1459 O O . ASP A 1 202 ? -46.343 -18.092 51.236 1.00 54.00 202 ASP A O 1
ATOM 1463 N N . PHE A 1 203 ? -44.445 -17.548 50.233 1.00 55.59 203 PHE A N 1
ATOM 1464 C CA . PHE A 1 203 ? -44.930 -16.214 49.847 1.00 55.59 203 PHE A CA 1
ATOM 1465 C C . PHE A 1 203 ? -45.378 -16.197 48.386 1.00 55.59 203 PHE A C 1
ATOM 1467 O O . PHE A 1 203 ? -44.529 -16.302 47.498 1.00 55.59 203 PHE A O 1
ATOM 1474 N N . GLY A 1 204 ? -46.668 -15.954 48.135 1.00 50.31 204 GLY A N 1
ATOM 1475 C CA . GLY A 1 204 ? -47.225 -15.771 46.792 1.00 50.31 204 GLY A CA 1
ATOM 1476 C C . GLY A 1 204 ? -47.872 -14.399 46.593 1.00 50.31 204 GLY A C 1
ATOM 1477 O O . GLY A 1 204 ? -49.012 -14.190 46.984 1.00 50.31 204 GLY A O 1
ATOM 1478 N N . PHE A 1 205 ? -47.193 -13.466 45.921 1.00 51.59 205 PHE A N 1
ATOM 1479 C CA . PHE A 1 205 ? -47.809 -12.193 45.529 1.00 51.59 205 PHE A CA 1
ATOM 1480 C C . PHE A 1 205 ? -48.522 -12.335 44.183 1.00 51.59 205 PHE A C 1
ATOM 1482 O O . PHE A 1 205 ? -47.879 -12.393 43.133 1.00 51.59 205 PHE A O 1
ATOM 1489 N N . TYR A 1 206 ? -49.852 -12.350 44.199 1.00 52.16 206 TYR A N 1
ATOM 1490 C CA . TYR A 1 206 ? -50.636 -12.103 42.992 1.00 52.16 206 TYR A CA 1
ATOM 1491 C C . TYR A 1 206 ? -50.635 -10.596 42.658 1.00 52.16 206 TYR A C 1
ATOM 1493 O O . TYR A 1 206 ? -50.411 -9.771 43.549 1.00 52.16 206 TYR A O 1
ATOM 1501 N N . PRO A 1 207 ? -50.873 -10.198 41.391 1.00 43.56 207 PRO A N 1
ATOM 1502 C CA . PRO A 1 207 ? -50.933 -8.789 40.973 1.00 43.56 207 PRO A CA 1
ATOM 1503 C C . PRO A 1 207 ? -51.949 -7.919 41.741 1.00 43.56 207 PRO A C 1
ATOM 1505 O O . PRO A 1 207 ? -51.880 -6.692 41.675 1.00 43.56 207 PRO A O 1
ATOM 1508 N N . ASP A 1 208 ? -52.882 -8.547 42.456 1.00 51.66 208 ASP A N 1
ATOM 1509 C CA . ASP A 1 208 ? -53.912 -7.947 43.311 1.00 51.66 208 ASP A CA 1
ATOM 1510 C C . ASP A 1 208 ? -53.552 -7.926 44.815 1.00 51.66 208 ASP A C 1
ATOM 1512 O O . ASP A 1 208 ? -54.283 -7.334 45.607 1.00 51.66 208 ASP A O 1
ATOM 1516 N N . GLY A 1 209 ? -52.416 -8.512 45.218 1.00 50.62 209 GLY A N 1
ATOM 1517 C CA . GLY A 1 209 ? -51.928 -8.523 46.600 1.00 50.62 209 GLY A CA 1
ATOM 1518 C C . GLY A 1 209 ? -52.586 -9.551 47.531 1.00 50.62 209 GLY A C 1
ATOM 1519 O O . GLY A 1 209 ? -52.512 -9.382 48.750 1.00 50.62 209 GLY A O 1
ATOM 1520 N N . GLN A 1 210 ? -53.243 -10.593 47.008 1.00 52.66 210 GLN A N 1
ATOM 1521 C CA . GLN A 1 210 ? -54.201 -11.359 47.815 1.00 52.66 210 GLN A CA 1
ATOM 1522 C C . GLN A 1 210 ? -53.659 -12.457 48.755 1.00 52.66 210 GLN A C 1
ATOM 1524 O O . GLN A 1 210 ? -54.379 -12.789 49.699 1.00 52.66 210 GLN A O 1
ATOM 1529 N N . MET A 1 211 ? -52.427 -12.973 48.631 1.00 51.81 211 MET A N 1
ATOM 1530 C CA . MET A 1 211 ? -52.021 -14.157 49.416 1.00 51.81 211 MET A CA 1
ATOM 1531 C C . MET A 1 211 ? -50.681 -14.014 50.155 1.00 51.81 211 MET A C 1
ATOM 1533 O O . MET A 1 211 ? -49.657 -13.651 49.588 1.00 51.81 211 MET A O 1
ATOM 1537 N N . VAL A 1 212 ? -50.675 -14.348 51.447 1.00 54.59 212 VAL A N 1
ATOM 1538 C CA . VAL A 1 212 ? -49.459 -14.689 52.202 1.00 54.59 212 VAL A CA 1
ATOM 1539 C C . VAL A 1 212 ? -49.796 -15.901 53.067 1.00 54.59 212 VAL A C 1
ATOM 1541 O O . VAL A 1 212 ? -50.679 -15.806 53.923 1.00 54.59 212 VAL A O 1
ATOM 1544 N N . GLN A 1 213 ? -49.116 -17.027 52.842 1.00 59.22 213 GLN A N 1
ATOM 1545 C CA . GLN A 1 213 ? -49.243 -18.232 53.660 1.00 59.22 213 GLN A CA 1
ATOM 1546 C C . GLN A 1 213 ? -47.920 -18.488 54.384 1.00 59.22 213 GLN A C 1
ATOM 1548 O O . GLN A 1 213 ? -46.864 -18.594 53.770 1.00 59.22 213 GLN A O 1
ATOM 1553 N N . LEU A 1 214 ? -47.940 -18.556 55.711 1.00 58.03 214 LEU A N 1
ATOM 1554 C CA . LEU A 1 214 ? -46.768 -18.981 56.466 1.00 58.03 214 LEU A CA 1
ATOM 1555 C C . LEU A 1 214 ? -47.058 -20.325 57.109 1.00 58.03 214 LEU A C 1
ATOM 1557 O O . LEU A 1 214 ? -47.885 -20.410 58.014 1.00 58.03 214 LEU A O 1
ATOM 1561 N N . ASP A 1 215 ? -46.313 -21.340 56.694 1.00 57.75 215 ASP A N 1
ATOM 1562 C CA . ASP A 1 215 ? -46.330 -22.636 57.353 1.00 57.75 215 ASP A CA 1
ATOM 1563 C C . ASP A 1 215 ? -45.068 -22.782 58.212 1.00 57.75 215 ASP A C 1
ATOM 1565 O O . ASP A 1 215 ? -43.957 -22.397 57.834 1.00 57.75 215 ASP A O 1
ATOM 1569 N N . GLY A 1 216 ? -45.215 -23.311 59.418 1.00 56.78 216 GLY A N 1
ATOM 1570 C CA . GLY A 1 216 ? -44.092 -23.499 60.320 1.00 56.78 216 GLY A CA 1
ATOM 1571 C C . GLY A 1 216 ? -44.264 -24.716 61.209 1.00 56.78 216 GLY A C 1
ATOM 1572 O O . GLY A 1 216 ? -45.352 -25.227 61.445 1.00 56.78 216 GLY A O 1
ATOM 1573 N N . SER A 1 217 ? -43.155 -25.213 61.729 1.00 58.09 217 SER A N 1
ATOM 1574 C CA . SER A 1 217 ? -43.166 -26.275 62.730 1.00 58.09 217 SER A CA 1
ATOM 1575 C C . SER A 1 217 ? -42.167 -25.901 63.800 1.00 58.09 217 SER A C 1
ATOM 1577 O O . SER A 1 217 ? -41.033 -25.573 63.466 1.00 58.09 217 SER A O 1
ATOM 1579 N N . PHE A 1 218 ? -42.543 -25.952 65.067 1.00 61.00 218 PHE A N 1
ATOM 1580 C CA . PHE A 1 218 ? -41.579 -25.804 66.149 1.00 61.00 218 PHE A CA 1
ATOM 1581 C C . PHE A 1 218 ? -41.307 -27.162 66.796 1.00 61.00 218 PHE A C 1
ATOM 1583 O O . PHE A 1 218 ? -42.125 -28.080 66.755 1.00 61.00 218 PHE A O 1
ATOM 1590 N N . SER A 1 219 ? -40.131 -27.286 67.396 1.00 54.53 219 SER A N 1
ATOM 1591 C CA . SER A 1 219 ? -39.779 -28.396 68.275 1.00 54.53 219 SER A CA 1
ATOM 1592 C C . SER A 1 219 ? -39.468 -27.799 69.636 1.00 54.53 219 SER A C 1
ATOM 1594 O O . SER A 1 219 ? -38.457 -27.118 69.789 1.00 54.53 219 SER A O 1
ATOM 1596 N N . GLY A 1 220 ? -40.365 -27.994 70.598 1.00 54.47 220 GLY A N 1
ATOM 1597 C CA . GLY A 1 220 ? -40.220 -27.461 71.947 1.00 54.47 220 GLY A CA 1
ATOM 1598 C C . GLY A 1 220 ? -39.682 -28.503 72.915 1.00 54.47 220 GLY A C 1
ATOM 1599 O O . GLY A 1 220 ? -39.901 -29.697 72.740 1.00 54.47 220 GLY A O 1
ATOM 1600 N N . THR A 1 221 ? -38.967 -28.060 73.949 1.00 50.00 221 THR A N 1
ATOM 1601 C CA . THR A 1 221 ? -38.715 -28.887 75.136 1.00 50.00 221 THR A CA 1
ATOM 1602 C C . THR A 1 221 ? -39.496 -28.298 76.294 1.00 50.00 221 THR A C 1
ATOM 1604 O O . THR A 1 221 ? -39.117 -27.287 76.885 1.00 50.00 221 THR A O 1
ATOM 1607 N N . THR A 1 222 ? -40.597 -28.951 76.603 1.00 53.59 222 THR A N 1
ATOM 1608 C CA . THR A 1 222 ? -41.551 -28.572 77.625 1.00 53.59 222 THR A CA 1
ATOM 1609 C C . THR A 1 222 ? -40.999 -28.941 79.000 1.00 53.59 222 THR A C 1
ATOM 1611 O O . THR A 1 222 ? -40.516 -30.055 79.204 1.00 53.59 222 THR A O 1
ATOM 1614 N N . HIS A 1 223 ? -41.044 -28.008 79.951 1.00 51.41 223 HIS A N 1
ATOM 1615 C CA . HIS A 1 223 ? -40.707 -28.269 81.352 1.00 51.41 223 HIS A CA 1
ATOM 1616 C C . HIS A 1 223 ? -41.961 -28.007 82.180 1.00 51.41 223 HIS A C 1
ATOM 1618 O O . HIS A 1 223 ? -42.292 -26.854 82.449 1.00 51.41 223 HIS A O 1
ATOM 1624 N N . SER A 1 224 ? -42.684 -29.061 82.548 1.00 52.78 224 SER A N 1
ATOM 1625 C CA . SER A 1 224 ? -43.872 -28.935 83.385 1.00 52.78 224 SER A CA 1
ATOM 1626 C C . SER A 1 224 ? -43.477 -29.099 84.852 1.00 52.78 224 SER A C 1
ATOM 1628 O O . SER A 1 224 ? -42.758 -30.027 85.223 1.00 52.78 224 SER A O 1
ATOM 1630 N N . ARG A 1 225 ? -43.928 -28.171 85.703 1.00 48.91 225 ARG A N 1
ATOM 1631 C CA . ARG A 1 225 ? -43.780 -28.281 87.157 1.00 48.91 225 ARG A CA 1
ATOM 1632 C C . ARG A 1 225 ? -45.151 -28.198 87.806 1.00 48.91 225 ARG A C 1
ATOM 1634 O O . ARG A 1 225 ? -45.701 -27.113 87.979 1.00 48.91 225 ARG A O 1
ATOM 1641 N N . GLY A 1 226 ? -45.715 -29.353 88.147 1.00 49.56 226 GLY A N 1
ATOM 1642 C CA . GLY A 1 226 ? -46.965 -29.423 88.897 1.00 49.56 226 GLY A CA 1
ATOM 1643 C C . GLY A 1 226 ? -46.704 -29.151 90.375 1.00 49.56 226 GLY A C 1
ATOM 1644 O O . GLY A 1 226 ? -46.006 -29.930 91.014 1.00 49.56 226 GLY A O 1
ATOM 1645 N N . VAL A 1 227 ? -47.259 -28.066 90.925 1.00 48.28 227 VAL A N 1
ATOM 1646 C CA . VAL A 1 227 ? -47.180 -27.775 92.366 1.00 48.28 227 VAL A CA 1
ATOM 1647 C C . VAL A 1 227 ? -48.522 -28.112 93.008 1.00 48.28 227 VAL A C 1
ATOM 1649 O O . VAL A 1 227 ? -49.532 -27.455 92.755 1.00 48.28 227 VAL A O 1
ATOM 1652 N N . SER A 1 228 ? -48.539 -29.146 93.845 1.00 46.44 228 SER A N 1
ATOM 1653 C CA . SER A 1 228 ? -49.694 -29.470 94.686 1.00 46.44 228 SER A CA 1
ATOM 1654 C C . SER A 1 228 ? -49.690 -28.603 95.948 1.00 46.44 228 SER A C 1
ATOM 1656 O O . SER A 1 228 ? -48.645 -28.396 96.563 1.00 46.44 228 SER A O 1
ATOM 1658 N N . SER A 1 229 ? -50.856 -28.118 96.390 1.00 46.16 229 SER A N 1
ATOM 1659 C CA . SER A 1 229 ? -50.967 -27.268 97.588 1.00 46.16 229 SER A CA 1
ATOM 1660 C C . SER A 1 229 ? -50.607 -27.980 98.902 1.00 46.16 229 SER A C 1
ATOM 1662 O O . SER A 1 229 ? -50.435 -27.313 99.920 1.00 46.16 229 SER A O 1
ATOM 1664 N N . ASP A 1 230 ? -50.525 -29.314 98.905 1.00 51.28 230 ASP A N 1
ATOM 1665 C CA . ASP A 1 230 ? -50.068 -30.119 100.048 1.00 51.28 230 ASP A CA 1
ATOM 1666 C C . ASP A 1 230 ? -48.557 -30.421 100.029 1.00 51.28 230 ASP A C 1
ATOM 1668 O O . ASP A 1 230 ? -48.032 -30.960 101.002 1.00 51.28 230 ASP A O 1
ATOM 1672 N N . GLY A 1 231 ? -47.848 -30.033 98.963 1.00 51.22 231 GLY A N 1
ATOM 1673 C CA . GLY A 1 231 ? -46.411 -30.248 98.808 1.00 51.22 231 GLY A CA 1
ATOM 1674 C C . GLY A 1 231 ? -45.982 -31.708 98.612 1.00 51.22 231 GLY A C 1
ATOM 1675 O O . GLY A 1 231 ? -44.783 -31.971 98.651 1.00 51.22 231 GLY A O 1
ATOM 1676 N N . GLU A 1 232 ? -46.905 -32.660 98.410 1.00 46.50 232 GLU A N 1
ATOM 1677 C CA . GLU A 1 232 ? -46.568 -34.093 98.284 1.00 46.50 232 GLU A CA 1
ATOM 1678 C C . GLU A 1 232 ? -46.547 -34.630 96.839 1.00 46.50 232 GLU A C 1
ATOM 1680 O O . GLU A 1 232 ? -46.182 -35.786 96.634 1.00 46.50 232 GLU A O 1
ATOM 1685 N N . CYS A 1 233 ? -46.865 -33.817 95.822 1.00 44.03 233 CYS A N 1
ATOM 1686 C CA . CYS A 1 233 ? -46.903 -34.253 94.412 1.00 44.03 233 CYS A CA 1
ATOM 1687 C C . CYS A 1 233 ? -46.096 -33.360 93.448 1.00 44.03 233 CYS A C 1
ATOM 1689 O O . CYS A 1 233 ? -46.544 -33.102 92.330 1.00 44.03 233 CYS A O 1
ATOM 1691 N N . ASP A 1 234 ? -44.907 -32.909 93.855 1.00 49.56 234 ASP A N 1
ATOM 1692 C CA . ASP A 1 234 ? -43.960 -32.263 92.937 1.00 49.56 234 ASP A CA 1
ATOM 1693 C C . ASP A 1 234 ? -43.376 -33.326 91.989 1.00 49.56 234 ASP A C 1
ATOM 1695 O O . ASP A 1 234 ? -42.545 -34.147 92.385 1.00 49.56 234 ASP A O 1
ATOM 1699 N N . HIS A 1 235 ? -43.824 -33.326 90.737 1.00 53.81 235 HIS A N 1
ATOM 1700 C CA . HIS A 1 235 ? -43.190 -34.067 89.651 1.00 53.81 235 HIS A CA 1
ATOM 1701 C C . HIS A 1 235 ? -42.733 -33.061 88.596 1.00 53.81 235 HIS A C 1
ATOM 1703 O O . HIS A 1 235 ? -43.500 -32.192 88.180 1.00 53.81 235 HIS A O 1
ATOM 1709 N N . ASP A 1 236 ? -41.459 -33.165 88.223 1.00 55.25 236 ASP A N 1
ATOM 1710 C CA . ASP A 1 236 ? -40.887 -32.460 87.083 1.00 55.25 236 ASP A CA 1
ATOM 1711 C C . ASP A 1 236 ? -40.936 -33.435 85.903 1.00 55.25 236 ASP A C 1
ATOM 1713 O O . ASP A 1 236 ? -40.203 -34.430 85.886 1.00 55.25 236 ASP A O 1
ATOM 1717 N N . GLU A 1 237 ? -41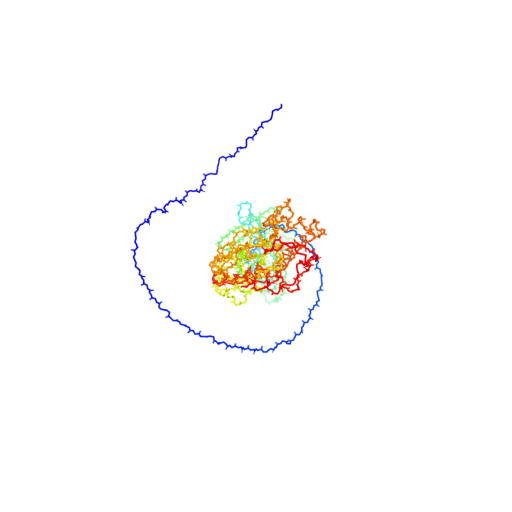.807 -33.177 84.931 1.00 59.91 237 GLU A N 1
ATOM 1718 C CA . GLU A 1 237 ? -41.822 -33.923 83.676 1.00 59.91 237 GLU A CA 1
ATOM 1719 C C . GLU A 1 237 ? -41.215 -33.055 82.575 1.00 59.91 237 GLU A C 1
ATOM 1721 O O . GLU A 1 237 ? -41.499 -31.864 82.429 1.00 59.91 237 GLU A O 1
ATOM 1726 N N . THR A 1 238 ? -40.289 -33.652 81.829 1.00 54.53 238 THR A N 1
ATOM 1727 C CA . THR A 1 238 ? -39.695 -33.031 80.647 1.00 54.53 238 THR A CA 1
ATOM 1728 C C . THR A 1 238 ? -40.183 -33.809 79.442 1.00 54.53 238 THR A C 1
ATOM 1730 O O . THR A 1 238 ? -39.734 -34.932 79.206 1.00 54.53 238 THR A O 1
ATOM 1733 N N . GLU A 1 239 ? -41.107 -33.226 78.692 1.00 64.25 239 GLU A N 1
ATOM 1734 C CA . GLU A 1 239 ? -41.584 -33.790 77.435 1.00 64.25 239 GLU A CA 1
ATOM 1735 C C . GLU A 1 239 ? -41.045 -32.953 76.274 1.00 64.25 239 GLU A C 1
ATOM 1737 O O . GLU A 1 239 ? -40.812 -31.752 76.383 1.00 64.25 239 GLU A O 1
ATOM 1742 N N . THR A 1 240 ? -40.736 -33.611 75.163 1.00 57.69 240 THR A N 1
ATOM 1743 C CA . THR A 1 240 ? -40.374 -32.927 73.919 1.00 57.69 240 THR A CA 1
ATOM 1744 C C . THR A 1 240 ? -41.546 -33.107 72.983 1.00 57.69 240 THR A C 1
ATOM 1746 O O . THR A 1 240 ? -41.744 -34.217 72.487 1.00 57.69 240 THR A O 1
ATOM 1749 N N . ASP A 1 241 ? -42.315 -32.044 72.766 1.00 62.00 241 ASP A N 1
ATOM 1750 C CA . ASP A 1 241 ? -43.407 -32.062 71.802 1.00 62.00 241 ASP A CA 1
ATOM 1751 C C . ASP A 1 241 ? -43.005 -31.348 70.505 1.00 62.00 241 ASP A C 1
ATOM 1753 O O . ASP A 1 241 ? -42.249 -30.367 70.473 1.00 62.00 241 ASP A O 1
ATOM 1757 N N . THR A 1 242 ? -43.500 -31.885 69.398 1.00 58.81 242 THR A N 1
ATOM 1758 C CA . THR A 1 242 ? -43.348 -31.305 68.067 1.00 58.81 242 THR A CA 1
ATOM 1759 C C . THR A 1 242 ? -44.697 -30.766 67.629 1.00 58.81 242 THR A C 1
ATOM 1761 O O . THR A 1 242 ? -45.553 -31.521 67.172 1.00 58.81 242 THR A O 1
ATOM 1764 N N . GLY A 1 243 ? -44.870 -29.451 67.748 1.00 61.62 243 GLY A N 1
ATOM 1765 C CA . GLY A 1 243 ? -46.067 -28.745 67.310 1.00 61.62 243 GLY A CA 1
ATOM 1766 C C . GLY A 1 243 ? -45.914 -28.182 65.897 1.00 61.62 243 GLY A C 1
ATOM 1767 O O . GLY A 1 243 ? -44.917 -27.542 65.553 1.00 61.62 243 GLY A O 1
ATOM 1768 N N . GLY A 1 244 ? -46.925 -28.396 65.058 1.00 58.91 244 GLY A N 1
ATOM 1769 C CA . GLY A 1 244 ? -47.091 -27.653 63.810 1.00 58.91 244 GLY A CA 1
ATOM 1770 C C . GLY A 1 244 ? -47.903 -26.385 64.056 1.00 58.91 244 GLY A C 1
ATOM 1771 O O . GLY A 1 244 ? -48.896 -26.427 64.779 1.00 58.91 244 GLY A O 1
ATOM 1772 N N . TRP A 1 245 ? -47.525 -25.274 63.430 1.00 62.66 245 TRP A N 1
ATOM 1773 C CA . TRP A 1 245 ? -48.365 -24.082 63.362 1.00 62.66 245 TRP A CA 1
ATOM 1774 C C . TRP A 1 245 ? -48.516 -23.651 61.910 1.00 62.66 245 TRP A C 1
ATOM 1776 O O . TRP A 1 245 ? -47.599 -23.749 61.100 1.00 62.66 245 TRP A O 1
ATOM 1786 N N . TRP A 1 246 ? -49.692 -23.158 61.564 1.00 59.19 246 TRP A N 1
ATOM 1787 C CA . TRP A 1 246 ? -49.937 -22.606 60.242 1.00 59.19 246 TRP A CA 1
ATOM 1788 C C . TRP A 1 246 ? -50.637 -21.269 60.429 1.00 59.19 246 TRP A C 1
ATOM 1790 O O . TRP A 1 246 ? -51.593 -21.145 61.193 1.00 59.19 246 TRP A O 1
ATOM 1800 N N . LEU A 1 247 ? -50.098 -20.244 59.782 1.00 61.06 247 LEU A N 1
ATOM 1801 C CA . LEU A 1 247 ? -50.622 -18.889 59.798 1.00 61.06 247 LEU A CA 1
ATOM 1802 C C . LEU A 1 247 ? -51.029 -18.546 58.372 1.00 61.06 247 LEU A C 1
ATOM 1804 O O . LEU A 1 247 ? -50.189 -18.279 57.510 1.00 61.06 247 LEU A O 1
ATOM 1808 N N . GLN A 1 248 ? -52.336 -18.525 58.125 1.00 61.28 248 GLN A N 1
ATOM 1809 C CA . GLN A 1 248 ? -52.874 -18.126 56.834 1.00 61.28 248 GLN A CA 1
ATOM 1810 C C . GLN A 1 248 ? -53.496 -16.730 56.935 1.00 61.28 248 GLN A C 1
ATOM 1812 O O . GLN A 1 248 ? -54.496 -16.527 57.620 1.00 61.28 248 GLN A O 1
ATOM 1817 N N . CYS A 1 249 ? -52.927 -15.751 56.227 1.00 58.28 249 CYS A N 1
ATOM 1818 C CA . CYS A 1 249 ? -53.601 -14.474 55.995 1.00 58.28 249 CYS A CA 1
ATOM 1819 C C . CYS A 1 249 ? -54.459 -14.603 54.726 1.00 58.28 249 CYS A C 1
ATOM 1821 O O . CYS A 1 249 ? -54.067 -14.085 53.679 1.00 58.28 249 CYS A O 1
ATOM 1823 N N . ASN A 1 250 ? -55.604 -15.295 54.781 1.00 58.94 250 ASN A N 1
ATOM 1824 C CA . ASN A 1 250 ? -56.531 -15.382 53.641 1.00 58.94 250 ASN A CA 1
ATOM 1825 C C . ASN A 1 250 ? -57.910 -14.778 53.957 1.00 58.94 250 ASN A C 1
ATOM 1827 O O . ASN A 1 250 ? -58.236 -14.572 55.121 1.00 58.94 250 ASN A O 1
ATOM 1831 N N . SER A 1 251 ? -58.668 -14.379 52.931 1.00 51.78 251 SER A N 1
ATOM 1832 C CA . SER A 1 251 ? -60.008 -13.787 53.103 1.00 51.78 251 SER A CA 1
ATOM 1833 C C . SER A 1 251 ? -61.058 -14.280 52.109 1.00 51.78 251 SER A C 1
ATOM 1835 O O . SER A 1 251 ? -62.064 -13.599 51.961 1.00 51.78 251 SER A O 1
ATOM 1837 N N . GLU A 1 252 ? -60.872 -15.404 51.415 1.00 46.41 252 GLU A N 1
ATOM 1838 C CA . GLU A 1 252 ? -61.872 -15.844 50.429 1.00 46.41 252 GLU A CA 1
ATOM 1839 C C . GLU A 1 252 ? -62.259 -17.329 50.596 1.00 46.41 252 GLU A C 1
ATOM 1841 O O . GLU A 1 252 ? -61.484 -18.242 50.325 1.00 46.41 252 GLU A O 1
ATOM 1846 N N . ASP A 1 253 ? -63.492 -17.516 51.085 1.00 47.72 253 ASP A N 1
ATOM 1847 C CA . ASP A 1 253 ? -64.541 -18.397 50.544 1.00 47.72 253 ASP A CA 1
ATOM 1848 C C . ASP A 1 253 ? -64.464 -19.941 50.601 1.00 47.72 253 ASP A C 1
ATOM 1850 O O . ASP A 1 253 ? -65.349 -20.587 50.041 1.00 47.72 253 ASP A O 1
ATOM 1854 N N . GLU A 1 254 ? -63.562 -20.575 51.358 1.00 42.47 254 GLU A N 1
ATOM 1855 C CA . GLU A 1 254 ? -63.604 -22.051 51.552 1.00 42.47 254 GLU A CA 1
ATOM 1856 C C . GLU A 1 254 ? -64.079 -22.558 52.934 1.00 42.47 254 GLU A C 1
ATOM 1858 O O . GLU A 1 254 ? -64.019 -23.757 53.203 1.00 42.47 254 GLU A O 1
ATOM 1863 N N . ASP A 1 255 ? -64.708 -21.721 53.767 1.00 44.22 255 ASP A N 1
ATOM 1864 C CA . ASP A 1 255 ? -65.426 -22.184 54.972 1.00 44.22 255 ASP A CA 1
ATOM 1865 C C . ASP A 1 255 ? -66.904 -22.499 54.681 1.00 44.22 255 ASP A C 1
ATOM 1867 O O . ASP A 1 255 ? -67.838 -21.938 55.255 1.00 44.22 255 ASP A O 1
ATOM 1871 N N . ALA A 1 256 ? -67.149 -23.510 53.844 1.00 38.12 256 ALA A N 1
ATOM 1872 C CA . ALA A 1 256 ? -68.486 -24.095 53.674 1.00 38.12 256 ALA A CA 1
ATOM 1873 C C . ALA A 1 256 ? -68.996 -24.856 54.926 1.00 38.12 256 ALA A C 1
ATOM 1875 O O . ALA A 1 256 ? -70.050 -25.499 54.874 1.00 38.12 256 ALA A O 1
ATOM 1876 N N . LYS A 1 257 ? -68.282 -24.805 56.062 1.00 39.34 257 LYS A N 1
ATOM 1877 C CA . LYS A 1 257 ? -68.720 -25.354 57.358 1.00 39.34 257 LYS A CA 1
ATOM 1878 C C . LYS A 1 257 ? -68.364 -24.465 58.566 1.00 39.34 257 LYS A C 1
ATOM 1880 O O . LYS A 1 257 ? -68.031 -24.984 59.621 1.00 39.34 257 LYS A O 1
ATOM 1885 N N . GLY A 1 258 ? -68.542 -23.149 58.447 1.00 35.59 258 GLY A N 1
ATOM 1886 C CA . GLY A 1 258 ? -68.930 -22.297 59.583 1.00 35.59 258 GLY A CA 1
ATOM 1887 C C . GLY A 1 258 ? -67.887 -22.020 60.672 1.00 35.59 258 GLY A C 1
ATOM 1888 O O . GLY A 1 258 ? -68.156 -22.293 61.842 1.00 35.59 258 GLY A O 1
ATOM 1889 N N . THR A 1 259 ? -66.783 -21.372 60.304 1.00 37.94 259 THR A N 1
ATOM 1890 C CA . THR A 1 259 ? -66.004 -20.503 61.202 1.00 37.94 259 THR A CA 1
ATOM 1891 C C . THR A 1 259 ? -65.873 -19.131 60.537 1.00 37.94 259 THR A C 1
ATOM 1893 O O . THR A 1 259 ? -65.272 -19.000 59.483 1.00 37.94 259 THR A O 1
ATOM 1896 N N . GLU A 1 260 ? -66.527 -18.102 61.075 1.00 39.41 260 GLU A N 1
ATOM 1897 C CA . GLU A 1 260 ? -66.496 -16.757 60.488 1.00 39.41 260 GLU A CA 1
ATOM 1898 C C . GLU A 1 260 ? -65.178 -16.046 60.832 1.00 39.41 260 GLU A C 1
ATOM 1900 O O . GLU A 1 260 ? -64.923 -15.684 61.978 1.00 39.41 260 GLU A O 1
ATOM 1905 N N . PHE A 1 261 ? -64.348 -15.789 59.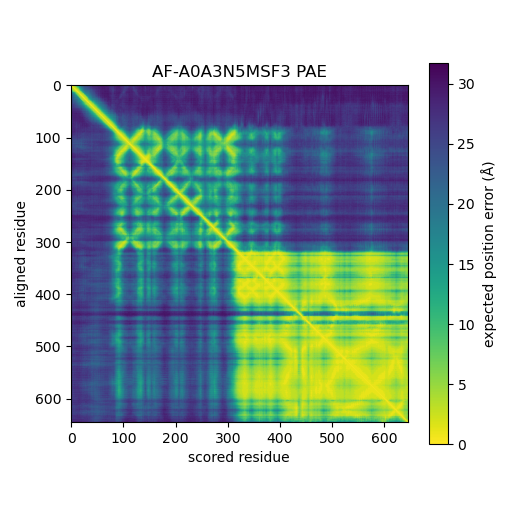820 1.00 45.34 261 PHE A N 1
ATOM 1906 C CA . PHE A 1 261 ? -63.140 -14.963 59.921 1.00 45.34 261 PHE A CA 1
ATOM 1907 C C . PHE A 1 261 ? -63.520 -13.465 59.910 1.00 45.34 261 PHE A C 1
ATOM 1909 O O . PHE A 1 261 ? -63.301 -12.748 58.936 1.00 45.34 261 PHE A O 1
ATOM 1916 N N . GLU A 1 262 ? -64.190 -12.977 60.958 1.00 44.25 262 GLU A N 1
ATOM 1917 C CA . GLU A 1 262 ? -65.010 -11.759 60.837 1.00 44.25 262 GLU A CA 1
ATOM 1918 C C . GLU A 1 262 ? -64.250 -10.408 60.897 1.00 44.25 262 GLU A C 1
ATOM 1920 O O . GLU A 1 262 ? -64.832 -9.387 60.528 1.00 44.25 262 GLU A O 1
ATOM 1925 N N . ARG A 1 263 ? -62.980 -10.316 61.351 1.00 48.31 263 ARG A N 1
ATOM 1926 C CA . ARG A 1 263 ? -62.320 -8.996 61.597 1.00 48.31 263 ARG A CA 1
ATOM 1927 C C . ARG A 1 263 ? -60.800 -8.913 61.391 1.00 48.31 263 ARG A C 1
ATOM 1929 O O . ARG A 1 263 ? -60.095 -8.301 62.194 1.00 48.31 263 ARG A O 1
ATOM 1936 N N . GLY A 1 264 ? -60.271 -9.456 60.299 1.00 52.69 264 GLY A N 1
ATOM 1937 C CA . GLY A 1 264 ? -58.866 -9.225 59.948 1.00 52.69 264 GLY A CA 1
ATOM 1938 C C . GLY A 1 264 ? -58.616 -7.835 59.333 1.00 52.69 264 GLY A C 1
ATOM 1939 O O . GLY A 1 264 ? -59.318 -7.451 58.401 1.00 52.69 264 GLY A O 1
ATOM 1940 N N . THR A 1 265 ? -57.608 -7.080 59.789 1.00 52.91 265 THR A N 1
ATOM 1941 C CA . THR A 1 265 ? -57.120 -5.880 59.068 1.00 52.91 265 THR A CA 1
ATOM 1942 C C . THR A 1 265 ? -55.756 -6.155 58.447 1.00 52.91 265 THR A C 1
ATOM 1944 O O . THR A 1 265 ? -54.850 -6.668 59.104 1.00 52.91 265 THR A O 1
ATOM 1947 N N . ARG A 1 266 ? -55.609 -5.816 57.160 1.00 57.69 266 ARG A N 1
ATOM 1948 C CA . ARG A 1 266 ? -54.332 -5.859 56.438 1.00 57.69 266 ARG A CA 1
ATOM 1949 C C . ARG A 1 266 ? -53.881 -4.431 56.180 1.00 57.69 266 ARG A C 1
ATOM 1951 O O . ARG A 1 266 ? -54.597 -3.675 55.527 1.00 57.69 266 ARG A O 1
ATOM 1958 N N . ASP A 1 267 ? -52.710 -4.064 56.686 1.00 58.00 267 ASP A N 1
ATOM 1959 C CA . ASP A 1 267 ? -52.093 -2.776 56.375 1.00 58.00 267 ASP A CA 1
ATOM 1960 C C . ASP A 1 267 ? -50.894 -3.018 55.457 1.00 58.00 267 ASP A C 1
ATOM 1962 O O . ASP A 1 267 ? -49.895 -3.630 55.851 1.00 58.00 267 ASP A O 1
ATOM 1966 N N . PHE A 1 268 ? -51.032 -2.572 54.210 1.00 55.56 268 PHE A N 1
ATOM 1967 C CA . PHE A 1 268 ? -49.968 -2.582 53.218 1.00 55.56 268 PHE A CA 1
ATOM 1968 C C . PHE A 1 268 ? -49.361 -1.190 53.172 1.00 55.56 268 PHE A C 1
ATOM 1970 O O . PHE A 1 268 ? -49.979 -0.246 52.673 1.00 55.56 268 PHE A O 1
ATOM 1977 N N . ARG A 1 269 ? -48.129 -1.056 53.669 1.00 58.78 269 ARG A N 1
ATOM 1978 C CA . ARG A 1 269 ? -47.392 0.205 53.578 1.00 58.78 269 ARG A CA 1
ATOM 1979 C C . ARG A 1 269 ? -46.084 -0.006 52.849 1.00 58.78 269 ARG A C 1
ATOM 1981 O O . ARG A 1 269 ? -45.249 -0.812 53.250 1.00 58.78 269 ARG A O 1
ATOM 1988 N N . MET A 1 270 ? -45.904 0.775 51.794 1.00 48.75 270 MET A N 1
ATOM 1989 C CA . MET A 1 270 ? -44.596 1.026 51.217 1.00 48.75 270 MET A CA 1
ATOM 1990 C C . MET A 1 270 ? -44.074 2.304 51.8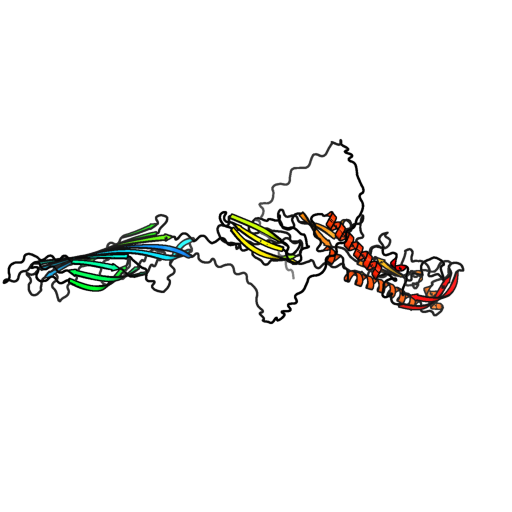75 1.00 48.75 270 MET A C 1
ATOM 1992 O O . MET A 1 270 ? -44.642 3.377 51.678 1.00 48.75 270 MET A O 1
ATOM 1996 N N . ASP A 1 271 ? -43.027 2.203 52.688 1.00 51.62 271 ASP A N 1
ATOM 1997 C CA . ASP A 1 271 ? -42.442 3.363 53.383 1.00 51.62 271 ASP A CA 1
ATOM 1998 C C . ASP A 1 271 ? -41.417 4.128 52.517 1.00 51.62 271 ASP A C 1
ATOM 2000 O O . ASP A 1 271 ? -40.710 5.020 52.989 1.00 51.62 271 ASP A O 1
ATOM 2004 N N . GLY A 1 272 ? -41.359 3.789 51.225 1.00 54.31 272 GLY A N 1
ATOM 2005 C CA . GLY A 1 272 ? -40.439 4.346 50.238 1.00 54.31 272 GLY A CA 1
ATOM 2006 C C . GLY A 1 272 ? -39.088 3.630 50.157 1.00 54.31 272 GLY A C 1
ATOM 2007 O O . GLY A 1 272 ? -38.309 3.955 49.262 1.00 54.31 272 GLY A O 1
ATOM 2008 N N . LYS A 1 273 ? -38.795 2.667 51.043 1.00 56.81 273 LYS A N 1
ATOM 2009 C CA . LYS A 1 273 ? -37.571 1.843 50.992 1.00 56.81 273 LYS A CA 1
ATOM 2010 C C . LYS A 1 273 ? -37.824 0.353 51.189 1.00 56.81 273 LYS A C 1
ATOM 2012 O O . LYS A 1 273 ? -37.072 -0.442 50.636 1.00 56.81 273 LYS A O 1
ATOM 2017 N N . SER A 1 274 ? -38.883 0.003 51.903 1.00 61.25 274 SER A N 1
ATOM 2018 C CA . SER A 1 274 ? -39.211 -1.363 52.276 1.00 61.25 274 SER A CA 1
ATOM 2019 C C . SER A 1 274 ? -40.698 -1.638 52.048 1.00 61.25 274 SER A C 1
ATOM 2021 O O . SER A 1 274 ? -41.542 -0.736 52.117 1.00 61.25 274 SER A O 1
ATOM 2023 N N . TYR A 1 275 ? -41.037 -2.899 51.786 1.00 63.81 275 TYR A N 1
ATOM 2024 C CA . TYR A 1 275 ? -42.432 -3.345 51.809 1.00 63.81 275 TYR A CA 1
ATOM 2025 C C . TYR A 1 275 ? -42.763 -3.875 53.192 1.00 63.81 275 TYR A C 1
ATOM 2027 O O . TYR A 1 275 ? -42.134 -4.834 53.632 1.00 63.81 275 TYR A O 1
ATOM 2035 N N . VAL A 1 276 ? -43.749 -3.266 53.855 1.00 66.12 276 VAL A N 1
ATOM 2036 C CA . VAL A 1 276 ? -44.249 -3.715 55.154 1.00 66.12 276 VAL A CA 1
ATOM 2037 C C . VAL A 1 276 ? -45.649 -4.290 54.989 1.00 66.12 276 VAL A C 1
ATOM 2039 O O . VAL A 1 276 ? -46.581 -3.574 54.616 1.00 66.12 276 VAL A O 1
ATOM 2042 N N . ILE A 1 277 ? -45.799 -5.575 55.298 1.00 65.44 277 ILE A N 1
ATOM 2043 C CA . ILE A 1 277 ? -47.094 -6.264 55.325 1.00 65.44 277 ILE A CA 1
ATOM 2044 C C . ILE A 1 277 ? -47.417 -6.546 56.777 1.00 65.44 277 ILE A C 1
ATOM 2046 O O . ILE A 1 277 ? -46.659 -7.270 57.424 1.00 65.44 277 ILE A O 1
ATOM 2050 N N . THR A 1 278 ? -48.515 -5.973 57.278 1.00 67.50 278 THR A N 1
ATOM 2051 C CA . THR A 1 278 ? -49.017 -6.287 58.618 1.00 67.50 278 THR A CA 1
ATOM 2052 C C . THR A 1 278 ? -50.357 -7.008 58.525 1.00 67.50 278 THR A C 1
ATOM 2054 O O . THR A 1 278 ? -51.316 -6.430 58.014 1.00 67.50 278 THR A O 1
ATOM 2057 N N . CYS A 1 279 ? -50.431 -8.249 59.010 1.00 65.88 279 CYS A N 1
ATOM 2058 C CA . CYS A 1 279 ? -51.700 -8.954 59.197 1.00 65.88 279 CYS A CA 1
ATOM 2059 C C . CYS A 1 279 ? -52.100 -8.893 60.666 1.00 65.88 279 CYS A C 1
ATOM 2061 O O . CYS A 1 279 ? -51.310 -9.303 61.515 1.00 65.88 279 CYS A O 1
ATOM 2063 N N . HIS A 1 280 ? -53.327 -8.457 60.938 1.00 66.38 280 HIS A N 1
ATOM 2064 C CA . HIS A 1 280 ? -53.998 -8.673 62.214 1.00 66.38 280 HIS A CA 1
ATOM 2065 C C . HIS A 1 280 ? -55.203 -9.581 61.989 1.00 66.38 280 HIS A C 1
ATOM 2067 O O . HIS A 1 280 ? -56.024 -9.257 61.131 1.00 66.38 280 HIS A O 1
ATOM 2073 N N . ALA A 1 281 ? -55.320 -10.681 62.727 1.00 65.06 281 ALA A N 1
ATOM 2074 C CA . ALA A 1 281 ? -56.487 -11.563 62.691 1.00 65.06 281 ALA A CA 1
ATOM 2075 C C . ALA A 1 281 ? -56.927 -11.916 64.113 1.00 65.06 281 ALA A C 1
ATOM 2077 O O . ALA A 1 281 ? -56.072 -12.184 64.953 1.00 65.06 281 ALA A O 1
ATOM 2078 N N . THR A 1 282 ? -58.240 -11.919 64.344 1.00 65.69 282 THR A N 1
ATOM 2079 C CA . THR A 1 282 ? -58.869 -12.379 65.585 1.00 65.69 282 THR A CA 1
ATOM 2080 C C . THR A 1 282 ? -59.864 -13.482 65.219 1.00 65.69 282 THR A C 1
ATOM 2082 O O . THR A 1 282 ? -60.881 -13.176 64.598 1.00 65.69 282 THR A O 1
ATOM 2085 N N . ASP A 1 283 ? -59.570 -14.743 65.550 1.00 68.00 283 ASP A N 1
ATOM 2086 C CA . ASP A 1 283 ? -60.502 -15.879 65.386 1.00 68.00 283 ASP A CA 1
ATOM 2087 C C . ASP A 1 283 ? -61.162 -16.181 66.736 1.00 68.00 283 ASP A C 1
ATOM 2089 O O . ASP A 1 283 ? -60.458 -16.347 67.732 1.00 68.00 283 ASP A O 1
ATOM 2093 N N . VAL A 1 284 ? -62.497 -16.227 66.786 1.00 67.94 284 VAL A N 1
ATOM 2094 C CA . VAL A 1 284 ? -63.257 -16.608 67.984 1.00 67.94 284 VAL A CA 1
ATOM 2095 C C . VAL A 1 284 ? -64.045 -17.871 67.672 1.00 67.94 284 VAL A C 1
ATOM 2097 O O . VAL A 1 284 ? -65.059 -17.822 66.980 1.00 67.94 284 VAL A O 1
ATOM 2100 N N . ARG A 1 285 ? -63.605 -19.010 68.212 1.00 66.94 285 ARG A N 1
ATOM 2101 C CA . ARG A 1 285 ? -64.312 -20.286 68.061 1.00 66.94 285 ARG A CA 1
ATOM 2102 C C . ARG A 1 285 ? -65.134 -20.590 69.301 1.00 66.94 285 ARG A C 1
ATOM 2104 O O . ARG A 1 285 ? -64.587 -20.725 70.395 1.00 66.94 285 ARG A O 1
ATOM 2111 N N . GLU A 1 286 ? -66.440 -20.745 69.114 1.00 66.19 286 GLU A N 1
ATOM 2112 C CA . GLU A 1 286 ? -67.315 -21.378 70.101 1.00 66.19 286 GLU A CA 1
ATOM 2113 C C . GLU A 1 286 ? -67.182 -22.903 69.978 1.00 66.19 286 GLU A C 1
ATOM 2115 O O . GLU A 1 286 ? -67.339 -23.467 68.891 1.00 66.19 286 GLU A O 1
ATOM 2120 N N . MET A 1 287 ? -66.875 -23.587 71.081 1.00 60.91 287 MET A N 1
ATOM 2121 C CA . MET A 1 287 ? -66.808 -25.051 71.088 1.00 60.91 287 MET A CA 1
ATOM 2122 C C . MET A 1 287 ? -68.234 -25.619 71.050 1.00 60.91 287 MET A C 1
ATOM 2124 O O . MET A 1 287 ? -69.039 -25.327 71.932 1.00 60.91 287 MET A O 1
ATOM 2128 N N . LYS A 1 288 ? -68.566 -26.408 70.019 1.00 56.44 288 LYS A N 1
ATOM 2129 C CA . LYS A 1 288 ? -69.845 -27.137 69.947 1.00 56.44 288 LYS A CA 1
ATOM 2130 C C . LYS A 1 288 ? -69.756 -28.438 70.740 1.00 56.44 288 LYS A C 1
ATOM 2132 O O . LYS A 1 288 ? -68.728 -29.106 70.692 1.00 56.44 288 LYS A O 1
ATOM 2137 N N . ASP A 1 289 ? -70.851 -28.769 71.420 1.00 52.34 289 ASP A N 1
ATOM 2138 C CA . ASP A 1 289 ? -70.987 -29.917 72.317 1.00 52.34 289 ASP A CA 1
ATOM 2139 C C . ASP A 1 289 ? -70.454 -31.224 71.700 1.00 52.34 289 ASP A C 1
ATOM 2141 O O . ASP A 1 289 ? -70.960 -31.705 70.684 1.00 52.34 289 ASP A O 1
ATOM 2145 N N . ASP A 1 290 ? -69.440 -31.811 72.339 1.00 53.09 290 ASP A N 1
ATOM 2146 C CA . ASP A 1 290 ? -69.118 -33.231 72.201 1.00 53.09 290 ASP A CA 1
ATOM 2147 C C . ASP A 1 290 ? -70.131 -34.018 73.051 1.00 53.09 290 ASP A C 1
ATOM 2149 O O . ASP A 1 290 ? -70.268 -33.770 74.250 1.00 53.09 290 ASP A O 1
ATOM 2153 N N . ASP A 1 291 ? -70.846 -34.983 72.462 1.00 54.66 291 ASP A N 1
ATOM 2154 C CA . ASP A 1 291 ? -71.898 -35.773 73.130 1.00 54.66 291 ASP A CA 1
ATOM 2155 C C . ASP A 1 291 ? -71.418 -36.510 74.411 1.00 54.66 291 ASP A C 1
ATOM 2157 O O . ASP A 1 291 ? -72.233 -36.973 75.233 1.00 54.66 291 ASP A O 1
ATOM 2161 N N . SER A 1 292 ? -70.099 -36.620 74.609 1.00 51.66 292 SER A N 1
ATOM 2162 C CA . SER A 1 292 ? -69.463 -37.239 75.773 1.00 51.66 292 SER A CA 1
ATOM 2163 C C . SER A 1 292 ? -69.319 -36.326 77.007 1.00 51.66 292 SER A C 1
ATOM 2165 O O . SER A 1 292 ? -69.251 -36.856 78.119 1.00 51.66 292 SER A O 1
ATOM 2167 N N . VAL A 1 293 ? -69.390 -34.993 76.872 1.00 56.75 293 VAL A N 1
ATOM 2168 C CA . VAL A 1 293 ? -69.196 -34.017 77.969 1.00 56.75 293 VAL A CA 1
ATOM 2169 C C . VAL A 1 293 ? -70.251 -32.905 77.881 1.00 56.75 293 VAL A C 1
ATOM 2171 O O . VAL A 1 293 ? -70.462 -32.329 76.823 1.00 56.75 293 VAL A O 1
ATOM 2174 N N . ILE A 1 294 ? -70.938 -32.575 78.985 1.00 56.56 294 ILE A N 1
ATOM 2175 C CA . ILE A 1 294 ? -71.844 -31.412 78.994 1.00 56.56 294 ILE A CA 1
ATOM 2176 C C . ILE A 1 294 ? -70.989 -30.160 79.214 1.00 56.56 294 ILE A C 1
ATOM 2178 O O . ILE A 1 294 ? -70.666 -29.803 80.349 1.00 56.56 294 ILE A O 1
ATOM 2182 N N . TYR A 1 295 ? -70.613 -29.491 78.127 1.00 52.97 295 TYR A N 1
ATOM 2183 C CA . TYR A 1 295 ? -70.046 -28.151 78.206 1.00 52.97 295 TYR A CA 1
ATOM 2184 C C . TYR A 1 295 ? -71.167 -27.172 78.555 1.00 52.97 295 TYR A C 1
ATOM 2186 O O . TYR A 1 295 ? -72.212 -27.125 77.909 1.00 52.97 295 TYR A O 1
ATOM 2194 N N . THR A 1 296 ? -70.989 -26.386 79.614 1.00 52.16 296 THR A N 1
ATOM 2195 C CA . THR A 1 296 ? -71.910 -25.281 79.891 1.00 52.16 296 THR A CA 1
ATOM 2196 C C . THR A 1 296 ? -71.360 -24.038 79.218 1.00 52.16 296 THR A C 1
ATOM 2198 O O . THR A 1 296 ? -70.280 -23.575 79.575 1.00 52.16 296 THR A O 1
ATOM 2201 N N . SER A 1 297 ? -72.100 -23.501 78.248 1.00 55.19 297 SER A N 1
ATOM 2202 C CA . SER A 1 297 ? -71.782 -22.229 77.593 1.00 55.19 297 SER A CA 1
ATOM 2203 C C . SER A 1 297 ? -71.446 -21.131 78.624 1.00 55.19 297 SER A C 1
ATOM 2205 O O . SER A 1 297 ? -72.223 -20.968 79.573 1.00 55.19 297 SER A O 1
ATOM 2207 N N . PRO A 1 298 ? -70.367 -20.339 78.428 1.00 52.19 298 PRO A N 1
ATOM 2208 C CA . PRO A 1 298 ? -69.566 -20.219 77.202 1.00 52.19 298 PRO A CA 1
ATOM 2209 C C . PRO A 1 298 ? -68.135 -20.781 77.336 1.00 52.19 298 PRO A C 1
ATOM 2211 O O . PRO A 1 298 ? -67.344 -20.275 78.130 1.00 52.19 298 PRO A O 1
ATOM 2214 N N . SER A 1 299 ? -67.787 -21.775 76.509 1.00 63.09 299 SER A N 1
ATOM 2215 C CA . SER A 1 299 ? -66.386 -22.123 76.223 1.00 63.09 299 SER A CA 1
ATOM 2216 C C . SER A 1 299 ? -65.980 -21.486 74.891 1.00 63.09 299 SER A C 1
ATOM 2218 O O . SER A 1 299 ? -66.673 -21.677 73.890 1.00 63.09 299 SER A O 1
ATOM 2220 N N . SER A 1 300 ? -64.895 -20.714 74.868 1.00 73.06 300 SER A N 1
ATOM 2221 C CA . SER A 1 300 ? -64.455 -19.967 73.683 1.00 73.06 300 SER A CA 1
ATOM 2222 C C . SER A 1 300 ? -62.939 -19.925 73.567 1.00 73.06 300 SER A C 1
ATOM 2224 O O . SER A 1 300 ? -62.260 -19.697 74.567 1.00 73.06 300 SER A O 1
ATOM 2226 N N . THR A 1 301 ? -62.425 -20.019 72.345 1.00 69.38 301 THR A N 1
ATOM 2227 C CA . THR A 1 301 ? -61.018 -19.748 72.028 1.00 69.38 301 THR A CA 1
ATOM 2228 C C . THR A 1 301 ? -60.924 -18.472 71.205 1.00 69.38 301 THR A C 1
ATOM 2230 O O . THR A 1 301 ? -61.575 -18.373 70.172 1.00 69.38 301 THR A O 1
ATOM 2233 N N . THR A 1 302 ? -60.137 -17.494 71.654 1.00 72.62 302 THR A N 1
ATOM 2234 C CA . THR A 1 302 ? -59.805 -16.269 70.914 1.00 72.62 302 THR A CA 1
ATOM 2235 C C . THR A 1 302 ? -58.342 -16.307 70.490 1.00 72.62 302 THR A C 1
ATOM 2237 O O . THR A 1 302 ? -57.477 -16.417 71.351 1.00 72.62 302 THR A O 1
ATOM 2240 N N . ARG A 1 303 ? -58.043 -16.191 69.195 1.00 69.44 303 ARG A N 1
ATOM 2241 C CA . ARG A 1 303 ? -56.671 -16.141 68.664 1.00 69.44 303 ARG A CA 1
ATOM 2242 C C . ARG A 1 303 ? -56.389 -14.796 68.024 1.00 69.44 303 ARG A C 1
ATOM 2244 O O . ARG A 1 303 ? -56.960 -14.510 66.980 1.00 69.44 303 ARG A O 1
ATOM 2251 N N . ASP A 1 304 ? -55.491 -14.015 68.615 1.00 71.69 304 ASP A N 1
ATOM 2252 C CA . ASP A 1 304 ? -54.986 -12.756 68.071 1.00 71.69 304 ASP A CA 1
ATOM 2253 C C . ASP A 1 304 ? -53.616 -12.956 67.419 1.00 71.69 304 ASP A C 1
ATOM 2255 O O . ASP A 1 304 ? -52.608 -13.184 68.089 1.00 71.69 304 ASP A O 1
ATOM 2259 N N . ILE A 1 305 ? -53.557 -12.813 66.101 1.00 68.06 305 ILE A N 1
ATOM 2260 C CA . ILE A 1 305 ? -52.339 -12.970 65.308 1.00 68.06 305 ILE A CA 1
ATOM 2261 C C . ILE A 1 305 ? -51.919 -11.601 64.791 1.00 68.06 305 ILE A C 1
ATOM 2263 O O . ILE A 1 305 ? -52.697 -10.913 64.138 1.00 68.06 305 ILE A O 1
ATOM 2267 N N . THR A 1 306 ? -50.671 -11.214 65.041 1.00 73.81 306 THR A N 1
ATOM 2268 C CA . THR A 1 306 ? -50.008 -10.070 64.412 1.00 73.81 306 THR A CA 1
ATOM 2269 C C . THR A 1 306 ? -48.759 -10.533 63.687 1.00 73.81 306 THR A C 1
ATOM 2271 O O . THR A 1 306 ? -47.821 -11.014 64.313 1.00 73.81 306 THR A O 1
ATOM 2274 N N . MET A 1 307 ? -48.702 -10.327 62.378 1.00 70.31 307 MET A N 1
ATOM 2275 C CA . MET A 1 307 ? -47.547 -10.676 61.555 1.00 70.31 307 MET A CA 1
ATOM 2276 C C . MET A 1 307 ? -47.028 -9.445 60.838 1.00 70.31 307 MET A C 1
ATOM 2278 O O . MET A 1 307 ? -47.825 -8.706 60.278 1.00 70.31 307 MET A O 1
ATOM 2282 N N . LYS A 1 308 ? -45.710 -9.246 60.824 1.00 76.06 308 LYS A N 1
ATOM 2283 C CA . LYS A 1 308 ? -45.025 -8.170 60.112 1.00 76.06 308 LYS A CA 1
ATOM 2284 C C . LYS A 1 308 ? -43.938 -8.751 59.213 1.00 76.06 308 LYS A C 1
ATOM 2286 O O . LYS A 1 308 ? -43.007 -9.378 59.707 1.00 76.06 308 LYS A O 1
ATOM 2291 N N . VAL A 1 309 ? -44.024 -8.495 57.912 1.00 72.94 309 VAL A N 1
ATOM 2292 C CA . VAL A 1 309 ? -42.971 -8.824 56.935 1.00 72.94 309 VAL A CA 1
ATOM 2293 C C . VAL A 1 309 ? -42.378 -7.525 56.416 1.00 72.94 309 VAL A C 1
ATOM 2295 O O . VAL A 1 309 ? -43.132 -6.668 55.969 1.00 72.94 309 VAL A O 1
ATOM 2298 N N . VAL A 1 310 ? -41.056 -7.375 56.483 1.00 75.56 310 VAL A N 1
ATOM 2299 C CA . VAL A 1 310 ? -40.300 -6.250 55.918 1.00 75.56 310 VAL A CA 1
ATOM 2300 C C . VAL A 1 310 ? -39.414 -6.776 54.793 1.00 75.56 310 VAL A C 1
ATOM 2302 O O . VAL A 1 310 ? -38.568 -7.627 55.050 1.00 75.56 310 VAL A O 1
ATOM 2305 N N . LEU A 1 311 ? -39.604 -6.303 53.561 1.00 70.38 311 LEU A N 1
ATOM 2306 C CA . LEU A 1 311 ? -38.715 -6.608 52.434 1.00 70.38 311 LEU A CA 1
ATOM 2307 C C . LEU A 1 311 ? -37.796 -5.418 52.172 1.00 70.38 311 LEU A C 1
ATOM 2309 O O . LEU A 1 311 ? -38.270 -4.381 51.707 1.00 70.38 311 LEU A O 1
ATOM 2313 N N . ASP A 1 312 ? -36.502 -5.589 52.427 1.00 70.50 312 ASP A N 1
ATOM 2314 C CA . ASP A 1 312 ? -35.472 -4.596 52.131 1.00 70.50 312 ASP A CA 1
ATOM 2315 C C . ASP A 1 312 ? -34.753 -4.967 50.823 1.00 70.50 312 ASP A C 1
ATOM 2317 O O . ASP A 1 312 ? -34.289 -6.104 50.688 1.00 70.50 312 ASP A O 1
ATOM 2321 N N . PRO A 1 313 ? -34.617 -4.059 49.842 1.00 61.75 313 PRO A N 1
ATOM 2322 C CA . PRO A 1 313 ? -33.808 -4.330 48.661 1.00 61.75 313 PRO A CA 1
ATOM 2323 C C . PRO A 1 313 ? -32.345 -4.497 49.087 1.00 61.75 313 PRO A C 1
ATOM 2325 O O . PRO A 1 313 ? -31.773 -3.604 49.721 1.00 61.75 313 PRO A O 1
ATOM 2328 N N . VAL A 1 314 ? -31.711 -5.623 48.733 1.00 61.22 314 VAL A N 1
ATOM 2329 C CA . VAL A 1 314 ? -30.258 -5.742 48.904 1.00 61.22 314 VAL A CA 1
ATOM 2330 C C . VAL A 1 314 ? -29.645 -4.774 47.899 1.00 61.22 314 VAL A C 1
ATOM 2332 O O . VAL A 1 314 ? -29.955 -4.870 46.707 1.00 61.22 314 VAL A O 1
ATOM 2335 N N . PRO A 1 315 ? -28.796 -3.826 48.334 1.00 59.66 315 PRO A N 1
ATOM 2336 C CA . PRO A 1 315 ? -28.139 -2.923 47.408 1.00 59.66 315 PRO A CA 1
ATOM 2337 C C . PRO A 1 315 ? -27.459 -3.753 46.313 1.00 59.66 315 PRO A C 1
ATOM 2339 O O . PRO A 1 315 ? -26.727 -4.691 46.655 1.00 59.66 315 PRO A O 1
ATOM 2342 N N . PRO A 1 316 ? -27.694 -3.463 45.019 1.00 60.62 316 PRO A N 1
ATOM 2343 C CA . PRO A 1 316 ? -27.072 -4.223 43.948 1.00 60.62 316 PRO A CA 1
ATOM 2344 C C . PRO A 1 316 ? -25.567 -4.211 44.179 1.00 60.62 316 PRO A C 1
ATOM 2346 O O . PRO A 1 316 ? -24.968 -3.150 44.383 1.00 60.62 316 PRO A O 1
ATOM 2349 N N . THR A 1 317 ? -24.956 -5.396 44.208 1.00 65.25 317 THR A N 1
ATOM 2350 C CA . THR A 1 317 ? -23.512 -5.493 44.395 1.00 65.25 317 THR A CA 1
ATOM 2351 C C . THR A 1 317 ? -22.870 -4.716 43.248 1.00 65.25 317 THR A C 1
ATOM 2353 O O . THR A 1 317 ? -23.168 -5.024 42.089 1.00 65.25 317 THR A O 1
ATOM 2356 N N . PRO A 1 318 ? -22.048 -3.684 43.517 1.00 70.75 318 PRO A N 1
ATOM 2357 C CA . PRO A 1 318 ? -21.466 -2.883 42.453 1.00 70.75 318 PRO A CA 1
ATOM 2358 C C . PRO A 1 318 ? -20.758 -3.807 41.463 1.00 70.75 318 PRO A C 1
ATOM 2360 O O . PRO A 1 318 ? -19.882 -4.580 41.862 1.00 70.75 318 PRO A O 1
ATOM 2363 N N . LYS A 1 319 ? -21.162 -3.771 40.184 1.00 79.12 319 LYS A N 1
ATOM 2364 C CA . LYS A 1 319 ? -20.508 -4.574 39.144 1.00 79.12 319 LYS A CA 1
ATOM 2365 C C . LYS A 1 319 ? -19.016 -4.259 39.190 1.00 79.12 319 LYS A C 1
ATOM 2367 O O . LYS A 1 319 ? -18.627 -3.094 39.095 1.00 79.12 319 LYS A O 1
ATOM 2372 N N . LYS A 1 320 ? -18.191 -5.296 39.352 1.00 92.25 320 LYS A N 1
ATOM 2373 C CA . LYS A 1 320 ? -16.737 -5.139 39.364 1.00 92.25 320 LYS A CA 1
ATOM 2374 C C . LYS A 1 320 ? -16.300 -4.489 38.049 1.00 92.25 320 LYS A C 1
ATOM 2376 O O . LYS A 1 320 ? -16.755 -4.887 36.973 1.00 92.25 320 LYS A O 1
ATOM 2381 N N . LEU A 1 321 ? -15.431 -3.492 38.164 1.00 96.50 321 LEU A N 1
ATOM 2382 C CA . LEU A 1 321 ? -14.830 -2.819 37.024 1.00 96.50 321 LEU A CA 1
ATOM 2383 C C . LEU A 1 321 ? -14.094 -3.840 36.142 1.00 96.50 321 LEU A C 1
ATOM 2385 O O . LEU A 1 321 ? -13.323 -4.651 36.658 1.00 96.50 321 LEU A O 1
ATOM 2389 N N . ARG A 1 322 ? -14.371 -3.829 34.834 1.00 97.88 322 ARG A N 1
ATOM 2390 C CA . ARG A 1 322 ? -13.774 -4.757 33.865 1.00 97.88 322 ARG A CA 1
ATOM 2391 C C . ARG A 1 322 ? -13.675 -4.123 32.479 1.00 97.88 322 ARG A C 1
ATOM 2393 O O . ARG A 1 322 ? -14.699 -3.753 31.906 1.00 97.88 322 ARG A O 1
ATOM 2400 N N . ALA A 1 323 ? -12.471 -4.064 31.922 1.00 98.44 323 ALA A N 1
ATOM 2401 C CA . ALA A 1 323 ? -12.194 -3.632 30.558 1.00 98.44 323 ALA A CA 1
ATOM 2402 C C . ALA A 1 323 ? -12.459 -4.769 29.559 1.00 98.44 323 ALA A C 1
ATOM 2404 O O . ALA A 1 323 ? -11.983 -5.893 29.727 1.00 98.44 323 ALA A O 1
ATOM 2405 N N . VAL A 1 324 ? -13.182 -4.468 28.481 1.00 98.44 324 VAL A N 1
ATOM 2406 C CA . VAL A 1 324 ? -13.418 -5.396 27.366 1.00 98.44 324 VAL A CA 1
ATOM 2407 C C . VAL A 1 324 ? -13.194 -4.643 26.048 1.00 98.44 324 VAL A C 1
ATOM 2409 O O . VAL A 1 324 ? -14.120 -3.997 25.567 1.00 98.44 324 VAL A O 1
ATOM 2412 N N . PRO A 1 325 ? -11.985 -4.702 25.455 1.00 97.75 325 PRO A N 1
ATOM 2413 C CA . PRO A 1 325 ? -11.588 -3.894 24.295 1.00 97.75 325 PRO A CA 1
ATOM 2414 C C . PRO A 1 325 ? -12.154 -4.376 22.950 1.00 97.75 325 PRO A C 1
ATOM 2416 O O . PRO A 1 325 ? -11.665 -3.947 21.905 1.00 97.75 325 PRO A O 1
ATOM 2419 N N . GLY A 1 326 ? -13.130 -5.289 22.946 1.00 96.81 326 GLY A N 1
ATOM 2420 C CA . GLY A 1 326 ? -13.665 -5.890 21.721 1.00 96.81 326 GLY A CA 1
ATOM 2421 C C . GLY A 1 326 ? -12.616 -6.686 20.928 1.00 96.81 326 GLY A C 1
ATOM 2422 O O . GLY A 1 326 ? -11.677 -7.236 21.506 1.00 96.81 326 GLY A O 1
ATOM 2423 N N . GLY A 1 327 ? -12.790 -6.743 19.603 1.00 94.50 327 GLY A N 1
ATOM 2424 C CA . GLY A 1 327 ? -11.866 -7.375 18.651 1.00 94.50 327 GLY A CA 1
ATOM 2425 C C . GLY A 1 327 ? -11.836 -8.918 18.658 1.00 94.50 327 GLY A C 1
ATOM 2426 O O . GLY A 1 327 ? -12.745 -9.544 19.212 1.00 94.50 327 GLY A O 1
ATOM 2427 N N . PRO A 1 328 ? -10.822 -9.552 18.021 1.00 95.88 328 PRO A N 1
ATOM 2428 C CA . PRO A 1 328 ? -9.651 -8.947 17.364 1.00 95.88 328 PRO A CA 1
ATOM 2429 C C . PRO A 1 328 ? -10.018 -8.052 16.174 1.00 95.88 328 PRO A C 1
ATOM 2431 O O . PRO A 1 328 ? -11.062 -8.242 15.555 1.00 95.88 328 PRO A O 1
ATOM 2434 N N . TYR A 1 329 ? -9.153 -7.089 15.846 1.00 98.44 329 TYR A N 1
ATOM 2435 C CA . TYR A 1 329 ? -9.394 -6.154 14.744 1.00 98.44 329 TYR A CA 1
ATOM 2436 C C . TYR A 1 329 ? -8.533 -6.461 13.522 1.00 98.44 329 TYR A C 1
ATOM 2438 O O . TYR A 1 329 ? -7.412 -6.962 13.630 1.00 98.44 329 TYR A O 1
ATOM 2446 N N . THR A 1 330 ? -9.053 -6.141 12.340 1.00 98.19 330 THR A N 1
ATOM 2447 C CA . THR A 1 330 ? -8.313 -6.182 11.075 1.00 98.19 330 THR A CA 1
ATOM 2448 C C . THR A 1 330 ? -8.741 -5.003 10.213 1.00 98.19 330 THR A C 1
ATOM 2450 O O . THR A 1 330 ? -9.930 -4.717 10.114 1.00 98.19 330 THR A O 1
ATOM 2453 N N . THR A 1 331 ? -7.774 -4.313 9.619 1.00 98.31 331 THR A N 1
ATOM 2454 C CA . THR A 1 331 ? -7.999 -3.207 8.681 1.00 98.31 331 THR A CA 1
ATOM 2455 C C . THR A 1 331 ? -6.923 -3.218 7.597 1.00 98.31 331 THR A C 1
ATOM 2457 O O . THR A 1 331 ? -5.877 -3.845 7.767 1.00 98.31 331 THR A O 1
ATOM 2460 N N . GLU A 1 332 ? -7.160 -2.533 6.486 1.00 98.25 332 GLU A N 1
ATOM 2461 C CA . GLU A 1 332 ? -6.117 -2.229 5.506 1.00 98.25 332 GLU A CA 1
ATOM 2462 C C . GLU A 1 332 ? -5.307 -1.004 5.963 1.00 98.25 332 GLU A C 1
ATOM 2464 O O . GLU A 1 332 ? -5.834 -0.105 6.630 1.00 98.25 332 GLU A O 1
ATOM 2469 N N . ARG A 1 333 ? -4.013 -0.960 5.628 1.00 98.19 333 ARG A N 1
ATOM 2470 C CA . ARG A 1 333 ? -3.120 0.151 5.984 1.00 98.19 333 ARG A CA 1
ATOM 2471 C C . ARG A 1 333 ? -3.697 1.505 5.562 1.00 98.19 333 ARG A C 1
ATOM 2473 O O . ARG A 1 333 ? -4.088 1.691 4.418 1.00 98.19 333 ARG A O 1
ATOM 2480 N N . GLY A 1 334 ? -3.710 2.467 6.484 1.00 97.94 334 GLY A N 1
ATOM 2481 C CA . GLY A 1 334 ? -4.195 3.827 6.217 1.00 97.94 334 GLY A CA 1
ATOM 2482 C C . GLY A 1 334 ? -5.714 3.995 6.326 1.00 97.94 334 GLY A C 1
ATOM 2483 O O . GLY A 1 334 ? -6.190 5.129 6.387 1.00 97.94 334 GLY A O 1
ATOM 2484 N N . THR A 1 335 ? -6.478 2.905 6.453 1.00 98.06 335 THR A N 1
ATOM 2485 C CA . THR A 1 335 ? -7.937 2.972 6.613 1.00 98.06 335 THR A CA 1
ATOM 2486 C C . THR A 1 335 ? -8.324 3.244 8.076 1.00 98.06 335 THR A C 1
ATOM 2488 O O . THR A 1 335 ? -7.794 2.583 8.980 1.00 98.06 335 THR A O 1
ATOM 2491 N N . PRO A 1 336 ? -9.249 4.190 8.348 1.00 97.94 336 PRO A N 1
ATOM 2492 C CA . PRO A 1 336 ? -9.785 4.407 9.689 1.00 97.94 336 PRO A CA 1
ATOM 2493 C C . PRO A 1 336 ? -10.501 3.164 10.234 1.00 97.94 336 PRO A C 1
ATOM 2495 O O . PRO A 1 336 ? -11.305 2.542 9.544 1.00 97.94 336 PRO A O 1
ATOM 2498 N N . LEU A 1 337 ? -10.250 2.839 11.498 1.00 98.50 337 LEU A N 1
ATOM 2499 C CA . LEU A 1 337 ? -10.857 1.723 12.216 1.00 98.50 337 LEU A CA 1
ATOM 2500 C C . LEU A 1 337 ? -11.425 2.225 13.549 1.00 98.50 337 LEU A C 1
ATOM 2502 O O . LEU A 1 337 ? -10.738 2.917 14.305 1.00 98.50 337 LEU A O 1
ATOM 2506 N N . GLN A 1 338 ? -12.670 1.853 13.848 1.00 98.56 338 GLN A N 1
ATOM 2507 C CA . GLN A 1 338 ? -13.298 2.108 15.142 1.00 98.56 338 GLN A CA 1
ATOM 2508 C C . GLN A 1 338 ? -12.955 0.984 16.129 1.00 98.56 338 GLN A C 1
ATOM 2510 O O . GLN A 1 338 ? -13.176 -0.193 15.842 1.00 98.56 338 GLN A O 1
ATOM 2515 N N . LEU A 1 339 ? -12.424 1.355 17.293 1.00 98.56 339 LEU A N 1
ATOM 2516 C CA . LEU A 1 339 ? -12.232 0.457 18.433 1.00 98.56 339 LEU A CA 1
ATOM 2517 C C . LEU A 1 339 ? -13.528 0.385 19.247 1.00 98.56 339 LEU A C 1
ATOM 2519 O O . LEU A 1 339 ? -14.297 1.342 19.251 1.00 98.56 339 LEU A O 1
ATOM 2523 N N . ASP A 1 340 ? -13.772 -0.718 19.955 1.00 98.44 340 ASP A N 1
ATOM 2524 C CA . ASP A 1 340 ? -15.011 -0.927 20.706 1.00 98.44 340 ASP A CA 1
ATOM 2525 C C . ASP A 1 340 ? -14.769 -1.436 22.132 1.00 98.44 340 ASP A C 1
ATOM 2527 O O . ASP A 1 340 ? -14.539 -2.617 22.378 1.00 98.44 340 ASP A O 1
ATOM 2531 N N . GLY A 1 341 ? -14.856 -0.518 23.091 1.00 98.25 341 GLY A N 1
ATOM 2532 C CA . GLY A 1 341 ? -14.817 -0.784 24.525 1.00 98.25 341 GLY A CA 1
ATOM 2533 C C . GLY A 1 341 ? -16.200 -0.864 25.174 1.00 98.25 341 GLY A C 1
ATOM 2534 O O . GLY A 1 341 ? -16.275 -0.957 26.400 1.00 98.25 341 GLY A O 1
ATOM 2535 N N . SER A 1 342 ? -17.292 -0.801 24.397 1.00 98.00 342 SER A N 1
ATOM 2536 C CA . SER A 1 342 ? -18.667 -0.650 24.910 1.00 98.00 342 SER A CA 1
ATOM 2537 C C . SER A 1 342 ? -19.149 -1.807 25.792 1.00 98.00 342 SER A C 1
ATOM 2539 O O . SER A 1 342 ? -20.048 -1.623 26.607 1.00 98.00 342 SER A O 1
ATOM 2541 N N . LYS A 1 343 ? -18.524 -2.986 25.684 1.00 97.56 343 LYS A N 1
ATOM 2542 C CA . LYS A 1 343 ? -18.824 -4.171 26.508 1.00 97.56 343 LYS A CA 1
ATOM 2543 C C . LYS A 1 343 ? -18.129 -4.172 27.877 1.00 97.56 343 LYS A C 1
ATOM 2545 O O . LYS A 1 343 ? -18.240 -5.151 28.614 1.00 97.56 343 LYS A O 1
ATOM 2550 N N . SER A 1 344 ? -17.381 -3.119 28.206 1.00 97.81 344 SER A N 1
ATOM 2551 C CA . SER A 1 344 ? -16.753 -2.959 29.523 1.00 97.81 344 SER A CA 1
ATOM 2552 C C . SER A 1 344 ? -17.818 -2.748 30.609 1.00 97.81 344 SER A C 1
ATOM 2554 O O . SER A 1 344 ? -18.863 -2.155 30.353 1.00 97.81 344 SER A O 1
ATOM 2556 N N . THR A 1 345 ? -17.575 -3.233 31.829 1.00 96.31 345 THR A N 1
ATOM 2557 C CA . THR A 1 345 ? -18.559 -3.206 32.930 1.00 96.31 345 THR A CA 1
ATOM 2558 C C . THR A 1 345 ? -18.049 -2.466 34.166 1.00 96.31 345 THR A C 1
ATOM 2560 O O . THR A 1 345 ? -16.844 -2.327 34.362 1.00 96.31 345 THR A O 1
ATOM 2563 N N . GLY A 1 346 ? -18.977 -2.045 35.032 1.00 94.38 346 GLY A N 1
ATOM 2564 C CA . GLY A 1 346 ? -18.713 -1.264 36.246 1.00 94.38 346 GLY A CA 1
ATOM 2565 C C . GLY A 1 346 ? -19.148 0.196 36.096 1.00 94.38 346 GLY A C 1
ATOM 2566 O O . GLY A 1 346 ? -19.651 0.594 35.046 1.00 94.38 346 GLY A O 1
ATOM 2567 N N . SER A 1 347 ? -18.961 1.003 37.139 1.00 95.00 347 SER A N 1
ATOM 2568 C CA . SER A 1 347 ? -19.279 2.441 37.127 1.00 95.00 347 SER A CA 1
ATOM 2569 C C . SER A 1 347 ? -18.199 3.255 36.400 1.00 95.00 347 SER A C 1
ATOM 2571 O O . SER A 1 347 ? -17.559 4.120 36.992 1.00 95.00 347 SER A O 1
ATOM 2573 N N . ILE A 1 348 ? -17.952 2.939 35.127 1.00 97.25 348 ILE A N 1
ATOM 2574 C CA . ILE A 1 348 ? -16.853 3.505 34.334 1.00 97.25 348 ILE A CA 1
ATOM 2575 C C . ILE A 1 348 ? -17.067 5.008 34.126 1.00 97.25 348 ILE A C 1
ATOM 2577 O O . ILE A 1 348 ? -18.059 5.431 33.536 1.00 97.25 348 ILE A O 1
ATOM 2581 N N . THR A 1 349 ? -16.102 5.815 34.559 1.00 97.62 349 THR A N 1
ATOM 2582 C CA . THR A 1 349 ? -16.079 7.271 34.360 1.00 97.62 349 THR A CA 1
ATOM 2583 C C . THR A 1 349 ? -15.172 7.690 33.207 1.00 97.62 349 THR A C 1
ATOM 2585 O O . THR A 1 349 ? -15.358 8.771 32.646 1.00 97.62 349 THR A O 1
ATOM 2588 N N . ARG A 1 350 ? -14.197 6.854 32.821 1.00 98.25 350 ARG A N 1
ATOM 2589 C CA . ARG A 1 350 ? -13.284 7.136 31.705 1.00 98.25 350 ARG A CA 1
ATOM 2590 C C . ARG A 1 350 ? -12.794 5.862 31.021 1.00 98.25 350 ARG A C 1
ATOM 2592 O O . ARG A 1 350 ? -12.533 4.854 31.671 1.00 98.25 350 ARG A O 1
ATOM 2599 N N . TYR A 1 351 ? -12.637 5.979 29.705 1.00 98.62 351 TYR A N 1
ATOM 2600 C CA . TYR A 1 351 ? -12.007 5.009 28.815 1.00 98.62 351 TYR A CA 1
ATOM 2601 C C . TYR A 1 351 ? -10.738 5.641 28.247 1.00 98.62 351 TYR A C 1
ATOM 2603 O O . TYR A 1 351 ? -10.808 6.753 27.713 1.00 98.62 351 TYR A O 1
ATOM 2611 N N . THR A 1 352 ? -9.624 4.926 28.338 1.00 98.56 352 THR A N 1
ATOM 2612 C CA . THR A 1 352 ? -8.322 5.343 27.816 1.00 98.56 352 THR A CA 1
ATOM 2613 C C . THR A 1 352 ? -7.733 4.214 26.983 1.00 98.56 352 THR A C 1
ATOM 2615 O O . THR A 1 352 ? -7.647 3.079 27.447 1.00 98.56 352 THR A O 1
ATOM 2618 N N . TRP A 1 353 ? -7.317 4.524 25.762 1.00 98.50 353 TRP A N 1
ATOM 2619 C CA . TRP A 1 353 ? -6.678 3.594 24.841 1.00 98.50 353 TRP A CA 1
ATOM 2620 C C . TRP A 1 353 ? -5.227 3.989 24.628 1.00 98.50 353 TRP A C 1
ATOM 2622 O O . TRP A 1 353 ? -4.962 5.128 24.253 1.00 98.50 353 TRP A O 1
ATOM 2632 N N . THR A 1 354 ? -4.312 3.043 24.814 1.00 98.25 354 THR A N 1
ATOM 2633 C CA . THR A 1 354 ? -2.889 3.204 24.494 1.00 98.25 354 THR A CA 1
ATOM 2634 C C . THR A 1 354 ? -2.431 2.136 23.509 1.00 98.25 354 THR A C 1
ATOM 2636 O O . THR A 1 354 ? -3.098 1.112 23.325 1.00 98.25 354 THR A O 1
ATOM 2639 N N . PHE A 1 355 ? -1.304 2.380 22.841 1.00 97.81 355 PHE A N 1
ATOM 2640 C CA . PHE A 1 355 ? -0.851 1.560 21.720 1.00 97.81 355 PHE A CA 1
ATOM 2641 C C . PHE A 1 355 ? 0.618 1.189 21.863 1.00 97.81 355 PHE A C 1
ATOM 2643 O O . PHE A 1 355 ? 1.441 2.015 22.249 1.00 97.81 355 PHE A O 1
ATOM 2650 N N . SER A 1 356 ? 0.956 -0.045 21.500 1.00 97.19 356 SER A N 1
ATOM 2651 C CA . SER A 1 356 ? 2.343 -0.483 21.351 1.00 97.19 356 SER A CA 1
ATOM 2652 C C . SER A 1 356 ? 2.563 -1.162 19.995 1.00 97.19 356 SER A C 1
ATOM 2654 O O . SER A 1 356 ? 1.635 -1.789 19.468 1.00 97.19 356 SER A O 1
ATOM 2656 N N . PRO A 1 357 ? 3.763 -1.038 19.392 1.00 97.50 357 PRO A N 1
ATOM 2657 C CA . PRO A 1 357 ? 4.054 -1.676 18.113 1.00 97.50 357 PRO A CA 1
ATOM 2658 C C . PRO A 1 357 ? 3.866 -3.196 18.184 1.00 97.50 357 PRO A C 1
ATOM 2660 O O . PRO A 1 357 ? 4.329 -3.850 19.119 1.00 97.50 357 PRO A O 1
ATOM 2663 N N . GLY A 1 358 ? 3.181 -3.759 17.193 1.00 95.94 358 GLY A N 1
ATOM 2664 C CA . GLY A 1 358 ? 3.029 -5.198 17.011 1.00 95.94 358 GLY A CA 1
ATOM 2665 C C . GLY A 1 358 ? 4.099 -5.776 16.083 1.00 95.94 358 GLY A C 1
ATOM 2666 O O . GLY A 1 358 ? 4.948 -5.070 15.532 1.00 95.94 358 GLY A O 1
ATOM 2667 N N . THR A 1 359 ? 4.051 -7.092 15.880 1.00 95.06 359 THR A N 1
ATOM 2668 C CA . THR A 1 359 ? 4.927 -7.777 14.922 1.00 95.06 359 THR A CA 1
ATOM 2669 C C . THR A 1 359 ? 4.642 -7.284 13.502 1.00 95.06 359 THR A C 1
ATOM 2671 O O . THR A 1 359 ? 3.511 -7.366 13.033 1.00 95.06 359 THR A O 1
ATOM 2674 N N . GLY A 1 360 ? 5.669 -6.783 12.810 1.00 93.19 360 GLY A N 1
ATOM 2675 C CA . GLY A 1 360 ? 5.551 -6.238 11.451 1.00 93.19 360 GLY A CA 1
ATOM 2676 C C . GLY A 1 360 ? 5.536 -4.708 11.370 1.00 93.19 360 GLY A C 1
ATOM 2677 O O . GLY A 1 360 ? 5.570 -4.168 10.267 1.00 93.19 360 GLY A O 1
ATOM 2678 N N . CYS A 1 361 ? 5.540 -3.995 12.501 1.00 95.88 361 CYS A N 1
ATOM 2679 C CA . CYS A 1 361 ? 5.871 -2.570 12.494 1.00 95.88 361 CYS A CA 1
ATOM 2680 C C . CYS A 1 361 ? 7.382 -2.342 12.281 1.00 95.88 361 CYS A C 1
ATOM 2682 O O . CYS A 1 361 ? 8.195 -3.125 12.782 1.00 95.88 361 CYS A O 1
ATOM 2684 N N . PRO A 1 362 ? 7.781 -1.262 11.581 1.00 94.12 362 PRO A N 1
ATOM 2685 C CA . PRO A 1 362 ? 9.176 -0.841 11.484 1.00 94.12 362 PRO A CA 1
ATOM 2686 C C . PRO A 1 362 ? 9.833 -0.655 12.855 1.00 94.12 362 PRO A C 1
ATOM 2688 O O . PRO A 1 362 ? 9.228 -0.129 13.792 1.00 94.12 362 PRO A O 1
ATOM 2691 N N . ALA A 1 363 ? 11.095 -1.070 12.964 1.00 91.25 363 ALA A N 1
ATOM 2692 C CA . ALA A 1 363 ? 11.872 -0.904 14.185 1.00 91.25 363 ALA A CA 1
ATOM 2693 C C . ALA A 1 363 ? 12.086 0.584 14.517 1.00 91.25 363 ALA A C 1
ATOM 2695 O O . ALA A 1 363 ? 12.258 1.412 13.624 1.00 91.25 363 ALA A O 1
ATOM 2696 N N . GLY A 1 364 ? 12.110 0.911 15.811 1.00 88.75 364 GLY A N 1
ATOM 2697 C CA . GLY A 1 364 ? 12.348 2.277 16.294 1.00 88.75 364 GLY A CA 1
ATOM 2698 C C . GLY A 1 364 ? 11.127 3.201 16.256 1.00 88.75 364 GLY A C 1
ATOM 2699 O O . GLY A 1 364 ? 11.253 4.372 16.605 1.00 88.75 364 GLY A O 1
ATOM 2700 N N . LEU A 1 365 ? 9.953 2.697 15.868 1.00 93.19 365 LEU A N 1
ATOM 2701 C CA . LEU A 1 365 ? 8.712 3.462 15.917 1.00 93.19 365 LEU A CA 1
ATOM 2702 C C . LEU A 1 365 ? 8.223 3.591 17.368 1.00 93.19 365 LEU A C 1
ATOM 2704 O O . LEU A 1 365 ? 7.949 2.583 18.018 1.00 93.19 365 LEU A O 1
ATOM 2708 N N . SER A 1 366 ? 8.114 4.823 17.873 1.00 92.31 366 SER A N 1
ATOM 2709 C CA . SER A 1 366 ? 7.553 5.106 19.202 1.00 92.31 366 SER A CA 1
ATOM 2710 C C . SER A 1 366 ? 6.087 5.518 19.072 1.00 92.31 366 SER A C 1
ATOM 2712 O O . SER A 1 366 ? 5.753 6.450 18.336 1.00 92.31 366 SER A O 1
ATOM 2714 N N . LEU A 1 367 ? 5.227 4.791 19.790 1.00 94.31 367 LEU A N 1
ATOM 2715 C CA . LEU A 1 367 ? 3.788 5.044 19.932 1.00 94.31 367 LEU A CA 1
ATOM 2716 C C . LEU A 1 367 ? 3.432 5.519 21.351 1.00 94.31 367 LEU A C 1
ATOM 2718 O O . LEU A 1 367 ? 2.259 5.637 21.687 1.00 94.31 367 LEU A O 1
ATOM 2722 N N . ASP A 1 368 ? 4.433 5.778 22.199 1.00 81.62 368 ASP A N 1
ATOM 2723 C CA . ASP A 1 368 ? 4.256 5.887 23.656 1.00 81.62 368 ASP A CA 1
ATOM 2724 C C . ASP A 1 368 ? 3.451 7.124 24.086 1.00 81.62 368 ASP A C 1
ATOM 2726 O O . ASP A 1 368 ? 2.946 7.185 25.204 1.00 81.62 368 ASP A O 1
ATOM 2730 N N . SER A 1 369 ? 3.329 8.116 23.203 1.00 85.69 369 SER A N 1
ATOM 2731 C CA . SER A 1 369 ? 2.537 9.329 23.419 1.00 85.69 369 SER A CA 1
ATOM 2732 C C . SER A 1 369 ? 1.106 9.240 22.884 1.00 85.69 369 SER A C 1
ATOM 2734 O O . SER A 1 369 ? 0.339 10.186 23.068 1.00 85.69 369 SER A O 1
ATOM 2736 N N . ALA A 1 370 ? 0.740 8.146 22.211 1.00 91.75 370 ALA A N 1
ATOM 2737 C CA . ALA A 1 370 ? -0.580 7.988 21.626 1.00 91.75 370 ALA A CA 1
ATOM 2738 C C . ALA A 1 370 ? -1.601 7.539 22.674 1.00 91.75 370 ALA A C 1
ATOM 2740 O O . ALA A 1 370 ? -1.530 6.432 23.216 1.00 91.75 370 ALA A O 1
ATOM 2741 N N . GLU A 1 371 ? -2.581 8.404 22.914 1.00 96.94 371 GLU A N 1
ATOM 2742 C CA . GLU A 1 371 ? -3.694 8.168 23.814 1.00 96.94 371 GLU A CA 1
ATOM 2743 C C . GLU A 1 371 ? -5.006 8.614 23.160 1.00 96.94 371 GLU A C 1
ATOM 2745 O O . GLU A 1 371 ? -5.162 9.772 22.765 1.00 96.94 371 GLU A O 1
ATOM 2750 N N . LEU A 1 372 ? -5.977 7.703 23.091 1.00 97.94 372 LEU A N 1
ATOM 2751 C CA . LEU A 1 372 ? -7.346 8.024 22.689 1.00 97.94 372 LEU A CA 1
ATOM 2752 C C . LEU A 1 372 ? -8.300 7.856 23.864 1.00 97.94 372 LEU A C 1
ATOM 2754 O O . LEU A 1 372 ? -8.130 6.982 24.712 1.00 97.94 372 LEU A O 1
ATOM 2758 N N . THR A 1 373 ? -9.345 8.677 23.889 1.00 98.06 373 THR A N 1
ATOM 2759 C CA . THR A 1 373 ? -10.372 8.631 24.932 1.00 98.06 373 THR A CA 1
ATOM 2760 C C . THR A 1 373 ? -11.738 8.302 24.348 1.00 98.06 373 THR A C 1
ATOM 2762 O O . THR A 1 373 ? -12.004 8.526 23.167 1.00 98.06 373 THR A O 1
ATOM 2765 N N . GLY A 1 374 ? -12.612 7.760 25.193 1.00 98.19 374 GLY A N 1
ATOM 2766 C CA . GLY A 1 374 ? -13.965 7.357 24.813 1.00 98.19 374 GLY A CA 1
ATOM 2767 C C . GLY A 1 374 ? -14.112 5.848 24.633 1.00 98.19 374 GLY A C 1
ATOM 2768 O O . GLY A 1 374 ? -13.138 5.105 24.511 1.00 98.19 374 GLY A O 1
ATOM 2769 N N . SER A 1 375 ? -15.359 5.382 24.672 1.00 98.12 375 SER A N 1
ATOM 2770 C CA . SER A 1 375 ? -15.678 3.956 24.568 1.00 98.12 375 SER A CA 1
ATOM 2771 C C . SER A 1 375 ? -15.486 3.413 23.155 1.00 98.12 375 SER A C 1
ATOM 2773 O O . SER A 1 375 ? -15.186 2.233 23.016 1.00 98.12 375 SER A O 1
ATOM 2775 N N . GLN A 1 376 ? -15.645 4.250 22.123 1.00 98.38 376 GLN A N 1
ATOM 2776 C CA . GLN A 1 376 ? -15.567 3.830 20.720 1.00 98.38 376 GLN A CA 1
ATOM 2777 C C . GLN A 1 376 ? -14.787 4.814 19.824 1.00 98.38 376 GLN A C 1
ATOM 2779 O O . GLN A 1 376 ? -15.351 5.373 18.874 1.00 98.38 376 GLN A O 1
ATOM 2784 N N . PRO A 1 377 ? -13.508 5.104 20.128 1.00 98.38 377 PRO A N 1
ATOM 2785 C CA . PRO A 1 377 ? -12.718 6.029 19.327 1.00 98.38 377 PRO A CA 1
ATOM 2786 C C . PRO A 1 377 ? -12.393 5.429 17.953 1.00 98.38 377 PRO A C 1
ATOM 2788 O O . PRO A 1 377 ? -12.321 4.213 17.782 1.00 98.38 377 PRO A O 1
ATOM 2791 N N . THR A 1 378 ? -12.164 6.297 16.969 1.00 98.31 378 THR A N 1
ATOM 2792 C CA . THR A 1 378 ? -11.690 5.915 15.630 1.00 98.31 378 THR A CA 1
ATOM 2793 C C . THR A 1 378 ? -10.244 6.356 15.454 1.00 98.31 378 THR A C 1
ATOM 2795 O O . THR A 1 378 ? -9.886 7.461 15.859 1.00 98.31 378 THR A O 1
ATOM 2798 N N . ALA A 1 379 ? -9.422 5.504 14.848 1.00 98.25 379 ALA A N 1
ATOM 2799 C CA . ALA A 1 379 ? -8.017 5.780 14.584 1.00 98.25 379 ALA A CA 1
ATOM 2800 C C . ALA A 1 379 ? -7.574 5.196 13.240 1.00 98.25 379 ALA A C 1
ATOM 2802 O O . ALA A 1 379 ? -8.119 4.194 12.784 1.00 98.25 379 ALA A O 1
ATOM 2803 N N . THR A 1 380 ? -6.553 5.792 12.630 1.00 98.50 380 THR A N 1
ATOM 2804 C CA . THR A 1 380 ? -5.892 5.239 11.442 1.00 98.50 380 THR A CA 1
ATOM 2805 C C . THR A 1 380 ? -4.670 4.436 11.861 1.00 98.50 380 THR A C 1
ATOM 2807 O O . THR A 1 380 ? -3.843 4.918 12.637 1.00 98.50 380 THR A O 1
ATOM 2810 N N . PHE A 1 381 ? -4.536 3.224 11.323 1.00 98.44 381 PHE A N 1
ATOM 2811 C CA . PHE A 1 381 ? -3.429 2.320 11.628 1.00 98.44 381 PHE A CA 1
ATOM 2812 C C . PHE A 1 381 ? -2.544 2.112 10.397 1.00 98.44 381 PHE A C 1
ATOM 2814 O O . PHE A 1 381 ? -3.041 1.842 9.303 1.00 98.44 381 PHE A O 1
ATOM 2821 N N . LEU A 1 382 ? -1.226 2.240 10.577 1.00 98.50 382 LEU A N 1
ATOM 2822 C CA . LEU A 1 382 ? -0.252 2.120 9.490 1.00 98.50 382 LEU A CA 1
ATOM 2823 C C . LEU A 1 382 ? 0.613 0.859 9.562 1.00 98.50 382 LEU A C 1
ATOM 2825 O O . LEU A 1 382 ? 1.315 0.564 8.606 1.00 98.50 382 LEU A O 1
ATOM 2829 N N . CYS A 1 383 ? 0.596 0.116 10.663 1.00 98.44 383 CYS A N 1
ATOM 2830 C CA . CYS A 1 383 ? 1.209 -1.207 10.801 1.00 98.44 383 CYS A CA 1
ATOM 2831 C C . CYS A 1 383 ? 0.545 -1.944 11.981 1.00 98.44 383 CYS A C 1
ATOM 2833 O O . CYS A 1 383 ? -0.201 -1.304 12.729 1.00 98.44 383 CYS A O 1
ATOM 2835 N N . PRO A 1 384 ? 0.747 -3.266 12.148 1.00 98.38 384 PRO A N 1
ATOM 2836 C CA . PRO A 1 384 ? 0.109 -4.018 13.227 1.00 98.38 384 PRO A CA 1
ATOM 2837 C C . PRO A 1 384 ? 0.460 -3.469 14.614 1.00 98.38 384 PRO A C 1
ATOM 2839 O O . PRO A 1 384 ? 1.632 -3.261 14.910 1.00 98.38 384 PRO A O 1
ATOM 2842 N N . VAL A 1 385 ? -0.523 -3.274 15.494 1.00 98.19 385 VAL A N 1
ATOM 2843 C CA . VAL A 1 385 ? -0.303 -2.768 16.865 1.00 98.19 385 VAL A CA 1
ATOM 2844 C C . VAL A 1 385 ? -1.036 -3.612 17.902 1.00 98.19 385 VAL A C 1
ATOM 2846 O O . VAL A 1 385 ? -1.976 -4.337 17.585 1.00 98.19 385 VAL A O 1
ATOM 2849 N N . THR A 1 386 ? -0.630 -3.492 19.162 1.00 98.00 386 THR A N 1
ATOM 2850 C CA . THR A 1 386 ? -1.431 -3.944 20.304 1.00 98.00 386 THR A CA 1
ATOM 2851 C C . THR A 1 386 ? -2.136 -2.735 20.905 1.00 98.00 386 THR A C 1
ATOM 2853 O O . THR A 1 386 ? -1.479 -1.799 21.356 1.00 98.00 386 THR A O 1
ATOM 2856 N N . ALA A 1 387 ? -3.469 -2.747 20.908 1.00 98.38 387 ALA A N 1
ATOM 2857 C CA . ALA A 1 387 ? -4.280 -1.727 21.560 1.00 98.38 387 ALA A CA 1
ATOM 2858 C C . ALA A 1 387 ? -4.621 -2.180 22.984 1.00 98.38 387 ALA A C 1
ATOM 2860 O O . ALA A 1 387 ? -5.109 -3.295 23.185 1.00 98.38 387 ALA A O 1
ATOM 2861 N N . LYS A 1 388 ? -4.383 -1.325 23.976 1.00 98.50 388 LYS A N 1
ATOM 2862 C CA . LYS A 1 388 ? -4.733 -1.560 25.378 1.00 98.50 388 LYS A CA 1
ATOM 2863 C C . LYS A 1 388 ? -5.849 -0.608 25.783 1.00 98.50 388 LYS A C 1
ATOM 2865 O O . LYS A 1 388 ? -5.651 0.601 25.764 1.00 98.50 388 LYS A O 1
ATOM 2870 N N . LEU A 1 389 ? -6.991 -1.156 26.187 1.00 98.75 389 LEU A N 1
ATOM 2871 C CA . LEU A 1 389 ? -8.056 -0.402 26.841 1.00 98.75 389 LEU A CA 1
ATOM 2872 C C . LEU A 1 389 ? -7.839 -0.426 28.351 1.00 98.75 389 LEU A C 1
ATOM 2874 O O . LEU A 1 389 ? -7.724 -1.501 28.940 1.00 98.75 389 LEU A O 1
ATOM 2878 N N . THR A 1 390 ? -7.874 0.749 28.963 1.00 98.62 390 THR A N 1
ATOM 2879 C CA . THR A 1 390 ? -7.969 0.962 30.405 1.00 98.62 390 THR A CA 1
ATOM 2880 C C . THR A 1 390 ? -9.301 1.639 30.710 1.00 98.62 390 THR A C 1
ATOM 2882 O O . THR A 1 390 ? -9.640 2.656 30.101 1.00 98.62 390 THR A O 1
ATOM 2885 N N . VAL A 1 391 ? -10.058 1.092 31.659 1.00 98.50 391 VAL A N 1
ATOM 2886 C CA . VAL A 1 391 ? -11.270 1.724 32.197 1.00 98.50 391 VAL A CA 1
ATOM 2887 C C . VAL A 1 391 ? -11.059 2.062 33.667 1.00 98.50 391 VAL A C 1
ATOM 2889 O O . VAL A 1 391 ? -10.414 1.303 34.386 1.00 98.50 391 VAL A O 1
ATOM 2892 N N . THR A 1 392 ? -11.598 3.194 34.117 1.00 98.00 392 THR A N 1
ATOM 2893 C CA . THR A 1 392 ? -11.514 3.647 35.516 1.00 98.00 392 THR A CA 1
ATOM 2894 C C . THR A 1 392 ? -12.870 4.132 36.007 1.00 98.00 392 THR A C 1
ATOM 2896 O O . THR A 1 392 ? -13.642 4.700 35.234 1.00 98.00 392 THR A O 1
ATOM 2899 N N . ASP A 1 393 ? -13.168 3.915 37.287 1.00 96.75 393 ASP A N 1
ATOM 2900 C CA . ASP A 1 393 ? -14.310 4.513 37.996 1.00 96.75 393 ASP A CA 1
ATOM 2901 C C . ASP A 1 393 ? -13.894 5.725 38.864 1.00 96.75 393 ASP A C 1
ATOM 2903 O O . ASP A 1 393 ? -14.705 6.292 39.596 1.00 96.75 393 ASP A O 1
ATOM 2907 N N . GLY A 1 394 ? -12.625 6.148 38.770 1.00 96.31 394 GLY A N 1
ATOM 2908 C CA . GLY A 1 394 ? -12.012 7.197 39.592 1.00 96.31 394 GLY A CA 1
ATOM 2909 C C . GLY A 1 394 ? -11.420 6.704 40.919 1.00 96.31 394 GLY A C 1
ATOM 2910 O O . GLY A 1 394 ? -10.765 7.483 41.610 1.00 96.31 394 GLY A O 1
ATOM 2911 N N . LYS A 1 395 ? -11.628 5.433 41.283 1.00 95.81 395 LYS A N 1
ATOM 2912 C CA . LYS A 1 395 ? -11.069 4.788 42.486 1.00 95.81 395 LYS A CA 1
ATOM 2913 C C . LYS A 1 395 ? -10.251 3.541 42.156 1.00 95.81 395 LYS A C 1
ATOM 2915 O O . LYS A 1 395 ? -9.284 3.247 42.849 1.00 95.81 395 LYS A O 1
ATOM 2920 N N . SER A 1 396 ? -10.671 2.790 41.148 1.00 96.12 396 SER A N 1
ATOM 2921 C CA . SER A 1 396 ? -10.076 1.549 40.662 1.00 96.12 396 SER A CA 1
ATOM 2922 C C . SER A 1 396 ? -9.923 1.606 39.146 1.00 96.12 396 SER A C 1
ATOM 2924 O O . SER A 1 396 ? -10.632 2.350 38.467 1.00 96.12 396 SER A O 1
ATOM 2926 N N . GLU A 1 397 ? -9.012 0.792 38.619 1.00 97.94 397 GLU A N 1
ATOM 2927 C CA . GLU A 1 397 ? -8.767 0.655 37.184 1.00 97.94 397 GLU A CA 1
ATOM 2928 C C . GLU A 1 397 ? -8.716 -0.823 36.796 1.00 97.94 397 GLU A C 1
ATOM 2930 O O . GLU A 1 397 ? -8.279 -1.663 37.584 1.00 97.94 397 GLU A O 1
ATOM 2935 N N . ASP A 1 398 ? -9.150 -1.132 35.577 1.00 98.31 398 ASP A N 1
ATOM 2936 C CA . ASP A 1 398 ? -8.950 -2.435 34.941 1.00 98.31 398 ASP A CA 1
ATOM 2937 C C . ASP A 1 398 ? -8.452 -2.230 33.507 1.00 98.31 398 ASP A C 1
ATOM 2939 O O . ASP A 1 398 ? -8.713 -1.193 32.887 1.00 98.31 398 ASP A O 1
ATOM 2943 N N . SER A 1 399 ? -7.697 -3.188 32.969 1.00 98.44 399 SER A N 1
ATOM 2944 C CA . SER A 1 399 ? -7.166 -3.084 31.610 1.00 98.44 399 SER A CA 1
ATOM 2945 C C . SER A 1 399 ? -7.152 -4.414 30.878 1.00 98.44 399 SER A C 1
ATOM 2947 O O . SER A 1 399 ? -6.862 -5.457 31.457 1.00 98.44 399 SER A O 1
ATOM 2949 N N . ALA A 1 400 ? -7.345 -4.355 29.565 1.00 98.50 400 ALA A N 1
ATOM 2950 C CA . ALA A 1 400 ? -7.210 -5.499 28.675 1.00 98.50 400 ALA A CA 1
ATOM 2951 C C . ALA A 1 400 ? -6.633 -5.062 27.323 1.00 98.50 400 ALA A C 1
ATOM 2953 O O . ALA A 1 400 ? -6.772 -3.912 26.911 1.00 98.50 400 ALA A O 1
ATOM 2954 N N . SER A 1 401 ? -5.931 -5.973 26.650 1.00 98.38 401 SER A N 1
ATOM 2955 C CA . SER A 1 401 ? -5.255 -5.708 25.375 1.00 98.38 401 SER A CA 1
ATOM 2956 C C . SER A 1 401 ? -5.800 -6.587 24.260 1.00 98.38 401 SER A C 1
ATOM 2958 O O . SER A 1 401 ? -6.242 -7.708 24.505 1.00 98.38 401 SER A O 1
ATOM 2960 N N . VAL A 1 402 ? -5.748 -6.075 23.036 1.00 98.44 402 VAL A N 1
ATOM 2961 C CA . VAL A 1 402 ? -6.240 -6.742 21.831 1.00 98.44 402 VAL A CA 1
ATOM 2962 C C . VAL A 1 402 ? -5.345 -6.391 20.637 1.00 98.44 402 VAL A C 1
ATOM 2964 O O . VAL A 1 402 ? -4.916 -5.239 20.513 1.00 98.44 402 VAL A O 1
ATOM 2967 N N . PRO A 1 403 ? -5.024 -7.353 19.754 1.00 98.25 403 PRO A N 1
ATOM 2968 C CA . PRO A 1 403 ? -4.265 -7.059 18.548 1.00 98.25 403 PRO A CA 1
ATOM 2969 C C . PRO A 1 403 ? -5.121 -6.320 17.512 1.00 98.25 403 PRO A C 1
ATOM 2971 O O . PRO A 1 403 ? -6.303 -6.624 17.311 1.00 98.25 403 PRO A O 1
ATOM 2974 N N . VAL A 1 404 ? -4.483 -5.385 16.812 1.00 98.56 404 VAL A N 1
ATOM 2975 C CA . VAL A 1 404 ? -4.988 -4.739 15.601 1.00 98.56 404 VAL A CA 1
ATOM 2976 C C . VAL A 1 404 ? -4.087 -5.163 14.450 1.00 98.56 404 VAL A C 1
ATOM 2978 O O . VAL A 1 404 ? -2.950 -4.702 14.331 1.00 98.56 404 VAL A O 1
ATOM 2981 N N . ASN A 1 405 ? -4.590 -6.063 13.609 1.00 98.38 405 ASN A N 1
ATOM 2982 C CA . ASN A 1 405 ? -3.877 -6.497 12.416 1.00 98.38 405 ASN A CA 1
ATOM 2983 C C . ASN A 1 405 ? -4.074 -5.470 11.299 1.00 98.38 405 ASN A C 1
ATOM 2985 O O . ASN A 1 405 ? -5.192 -5.015 11.054 1.00 98.38 405 ASN A O 1
ATOM 2989 N N . VAL A 1 406 ? -2.990 -5.130 10.606 1.00 98.50 406 VAL A N 1
ATOM 2990 C CA . VAL A 1 406 ? -3.021 -4.208 9.469 1.00 98.50 406 VAL A CA 1
ATOM 2991 C C . VAL A 1 406 ? -2.523 -4.948 8.240 1.00 98.50 406 VAL A C 1
ATOM 2993 O O . VAL A 1 406 ? -1.360 -5.347 8.188 1.00 98.50 406 VAL A O 1
ATOM 2996 N N . ALA A 1 407 ? -3.415 -5.161 7.278 1.00 98.12 407 ALA A N 1
ATOM 2997 C CA . ALA A 1 407 ? -3.078 -5.753 5.996 1.00 98.12 407 ALA A CA 1
ATOM 2998 C C . ALA A 1 407 ? -2.325 -4.732 5.133 1.00 98.12 407 ALA A C 1
ATOM 3000 O O . ALA A 1 407 ? -2.704 -3.559 5.066 1.00 98.12 407 ALA A O 1
ATOM 3001 N N . ALA A 1 408 ? -1.254 -5.189 4.484 1.00 97.44 408 ALA A N 1
ATOM 3002 C CA . ALA A 1 408 ? -0.601 -4.423 3.432 1.00 97.44 408 ALA A CA 1
ATOM 3003 C C . ALA A 1 408 ? -1.530 -4.321 2.217 1.00 97.44 408 ALA A C 1
ATOM 3005 O O . ALA A 1 408 ? -2.307 -5.241 1.951 1.00 97.44 408 ALA A O 1
ATOM 3006 N N . ARG A 1 409 ? -1.416 -3.222 1.475 1.00 97.75 409 ARG A N 1
ATOM 3007 C CA . ARG A 1 409 ? -2.107 -3.065 0.192 1.00 97.75 409 ARG A CA 1
ATOM 3008 C C . ARG A 1 409 ? -1.438 -3.945 -0.861 1.00 97.75 409 ARG A C 1
ATOM 3010 O O . ARG A 1 409 ? -0.214 -4.079 -0.869 1.00 97.75 409 ARG A O 1
ATOM 3017 N N . ASP A 1 410 ? -2.230 -4.528 -1.756 1.00 97.31 410 ASP A N 1
ATOM 3018 C CA . ASP A 1 410 ? -1.731 -5.394 -2.834 1.00 97.31 410 ASP A CA 1
ATOM 3019 C C . ASP A 1 410 ? -1.229 -4.563 -4.025 1.00 97.31 410 ASP A C 1
ATOM 3021 O O . ASP A 1 410 ? -1.772 -4.594 -5.128 1.00 97.31 410 ASP A O 1
ATOM 3025 N N . TRP A 1 411 ? -0.229 -3.721 -3.767 1.00 97.81 411 TRP A N 1
ATOM 3026 C CA . TRP A 1 411 ? 0.352 -2.849 -4.779 1.00 97.81 411 TRP A CA 1
ATOM 3027 C C . TRP A 1 411 ? 1.359 -3.588 -5.656 1.00 97.81 411 TRP A C 1
ATOM 3029 O O . TRP A 1 411 ? 2.249 -4.297 -5.174 1.00 97.81 411 TRP A O 1
ATOM 3039 N N . GLN A 1 412 ? 1.249 -3.344 -6.959 1.00 98.12 412 GLN A N 1
ATOM 3040 C CA . GLN A 1 412 ? 2.154 -3.850 -7.978 1.00 98.12 412 GLN A CA 1
ATOM 3041 C C . GLN A 1 412 ? 2.337 -2.789 -9.060 1.00 98.12 412 GLN A C 1
ATOM 3043 O O . GLN A 1 412 ? 1.358 -2.181 -9.488 1.00 98.12 412 GLN A O 1
ATOM 3048 N N . THR A 1 413 ? 3.568 -2.607 -9.538 1.00 98.44 413 THR A N 1
ATOM 3049 C CA . THR A 1 413 ? 3.824 -1.769 -10.716 1.00 98.44 413 THR A CA 1
ATOM 3050 C C . THR A 1 413 ? 3.323 -2.489 -11.972 1.00 98.44 413 THR A C 1
ATOM 3052 O O . THR A 1 413 ? 3.845 -3.563 -12.301 1.00 98.44 413 THR A O 1
ATOM 3055 N N . PRO A 1 414 ? 2.338 -1.950 -12.710 1.00 98.38 414 PRO A N 1
ATOM 3056 C CA . PRO A 1 414 ? 1.871 -2.567 -13.941 1.00 98.38 414 PRO A CA 1
ATOM 3057 C C . PRO A 1 414 ? 2.966 -2.571 -15.012 1.00 98.38 414 PRO A C 1
ATOM 3059 O O . PRO A 1 414 ? 3.710 -1.603 -15.165 1.00 98.38 414 PRO A O 1
ATOM 3062 N N . PHE A 1 415 ? 3.028 -3.654 -15.787 1.00 98.31 415 PHE A N 1
ATOM 3063 C CA . PHE A 1 415 ? 3.862 -3.756 -16.982 1.00 98.31 415 PHE A CA 1
ATOM 3064 C C . PHE A 1 415 ? 2.972 -3.937 -18.208 1.00 98.31 415 PHE A C 1
ATOM 3066 O O . PHE A 1 415 ? 2.142 -4.850 -18.242 1.00 98.31 415 PHE A O 1
ATOM 3073 N N . SER A 1 416 ? 3.176 -3.120 -19.235 1.00 97.94 416 SER A N 1
ATOM 3074 C CA . SER A 1 416 ? 2.437 -3.205 -20.492 1.00 97.94 416 SER A CA 1
ATOM 3075 C C . SER A 1 416 ? 3.335 -2.997 -21.713 1.00 97.94 416 SER A C 1
ATOM 3077 O O . SER A 1 416 ? 4.403 -2.389 -21.634 1.00 97.94 416 SER A O 1
ATOM 3079 N N . MET A 1 417 ? 2.885 -3.528 -22.853 1.00 97.19 417 MET A N 1
ATOM 3080 C CA . MET A 1 417 ? 3.507 -3.329 -24.161 1.00 97.19 417 MET A CA 1
ATOM 3081 C C . MET A 1 417 ? 2.569 -2.503 -25.038 1.00 97.19 417 MET A C 1
ATOM 3083 O O . MET A 1 417 ? 1.409 -2.870 -25.232 1.00 97.19 417 MET A O 1
ATOM 3087 N N . SER A 1 418 ? 3.082 -1.407 -25.577 1.00 96.25 418 SER A N 1
ATOM 3088 C CA . SER A 1 418 ? 2.443 -0.637 -26.638 1.00 96.25 418 SER A CA 1
ATOM 3089 C C . SER A 1 418 ? 2.627 -1.321 -27.995 1.00 96.25 418 SER A C 1
ATOM 3091 O O . SER A 1 418 ? 3.484 -2.190 -28.165 1.00 96.25 418 SER A O 1
ATOM 3093 N N . ALA A 1 419 ? 1.805 -0.934 -28.972 1.00 95.56 419 ALA A N 1
ATOM 3094 C CA . ALA A 1 419 ? 1.937 -1.423 -30.342 1.00 95.56 419 ALA A CA 1
ATOM 3095 C C . ALA A 1 419 ? 3.308 -1.057 -30.935 1.00 95.56 419 ALA A C 1
ATOM 3097 O O . ALA A 1 419 ? 3.849 -0.001 -30.614 1.00 95.56 419 ALA A O 1
ATOM 3098 N N . GLU A 1 420 ? 3.839 -1.913 -31.816 1.00 94.75 420 GLU A N 1
ATOM 3099 C CA . GLU A 1 420 ? 5.099 -1.656 -32.523 1.00 94.75 420 GLU A CA 1
ATOM 3100 C C . GLU A 1 420 ? 5.062 -0.296 -33.236 1.00 94.75 420 GLU A C 1
ATOM 3102 O O . GLU A 1 420 ? 4.079 0.064 -33.894 1.00 94.75 420 GLU A O 1
ATOM 3107 N N . GLY A 1 421 ? 6.149 0.457 -33.092 1.00 92.50 421 GLY A N 1
ATOM 3108 C CA . GLY A 1 421 ? 6.353 1.744 -33.733 1.00 92.50 421 GLY A CA 1
ATOM 3109 C C . GLY A 1 421 ? 7.442 1.703 -34.801 1.00 92.50 421 GLY A C 1
ATOM 3110 O O . GLY A 1 421 ? 8.278 0.805 -34.862 1.00 92.50 421 GLY A O 1
ATOM 3111 N N . ILE A 1 422 ? 7.460 2.743 -35.629 1.00 90.25 422 ILE A N 1
ATOM 3112 C CA . ILE A 1 422 ? 8.592 3.055 -36.503 1.00 90.25 422 ILE A CA 1
ATOM 3113 C C . ILE A 1 422 ? 9.442 4.098 -35.790 1.00 90.25 422 ILE A C 1
ATOM 3115 O O . ILE A 1 422 ? 8.892 5.095 -35.301 1.00 90.25 422 ILE A O 1
ATOM 3119 N N . ASP A 1 423 ? 10.755 3.879 -35.749 1.00 86.06 423 ASP A N 1
ATOM 3120 C CA . ASP A 1 423 ? 11.662 4.865 -35.187 1.00 86.06 423 ASP A CA 1
ATOM 3121 C C . ASP A 1 423 ? 11.729 6.122 -36.071 1.00 86.06 423 ASP A C 1
ATOM 3123 O O . ASP A 1 423 ? 11.891 6.079 -37.296 1.00 86.06 423 ASP A O 1
ATOM 3127 N N . THR A 1 424 ? 11.576 7.271 -35.426 1.00 83.31 424 THR A N 1
ATOM 3128 C CA . THR A 1 424 ? 11.690 8.600 -36.035 1.00 83.31 424 THR A CA 1
ATOM 3129 C C . THR A 1 424 ? 12.823 9.422 -35.427 1.00 83.31 424 THR A C 1
ATOM 3131 O O . THR A 1 424 ? 13.016 10.565 -35.840 1.00 83.31 424 THR A O 1
ATOM 3134 N N . GLY A 1 425 ? 13.521 8.867 -34.436 1.00 82.25 425 GLY A N 1
ATOM 3135 C CA . GLY A 1 425 ? 14.584 9.502 -33.681 1.00 82.25 425 GLY A CA 1
ATOM 3136 C C . GLY A 1 425 ? 15.980 9.267 -34.271 1.00 82.25 425 GLY A C 1
ATOM 3137 O O . GLY A 1 425 ? 16.126 9.019 -35.471 1.00 82.25 425 GLY A O 1
ATOM 3138 N N . PRO A 1 426 ? 17.027 9.381 -33.435 1.00 74.94 426 PRO A N 1
ATOM 3139 C CA . PRO A 1 426 ? 18.425 9.251 -33.849 1.00 74.94 426 PRO A CA 1
ATOM 3140 C C . PRO A 1 426 ? 18.806 7.880 -34.423 1.00 74.94 426 PRO A C 1
ATOM 3142 O O . PRO A 1 426 ? 19.780 7.811 -35.170 1.00 74.94 426 PRO A O 1
ATOM 3145 N N . MET A 1 427 ? 18.060 6.811 -34.116 1.00 77.06 427 MET A N 1
ATOM 3146 C CA . MET A 1 427 ? 18.354 5.448 -34.592 1.00 77.06 427 MET A CA 1
ATOM 3147 C C . MET A 1 427 ? 17.774 5.186 -35.988 1.00 77.06 427 MET A C 1
ATOM 3149 O O . MET A 1 427 ? 18.136 4.208 -36.641 1.00 77.06 427 MET A O 1
ATOM 3153 N N . ALA A 1 428 ? 16.971 6.114 -36.524 1.00 85.12 428 ALA A N 1
ATOM 3154 C CA . ALA A 1 428 ? 16.534 6.146 -37.913 1.00 85.12 428 ALA A CA 1
ATOM 3155 C C . ALA A 1 428 ? 17.687 6.574 -38.837 1.00 85.12 428 ALA A C 1
ATOM 3157 O O . ALA A 1 428 ? 17.580 7.533 -39.609 1.00 85.12 428 ALA A O 1
ATOM 3158 N N . THR A 1 429 ? 18.801 5.851 -38.757 1.00 87.62 429 THR A N 1
ATOM 3159 C CA . THR A 1 429 ? 19.967 5.968 -39.623 1.00 87.62 429 THR A CA 1
ATOM 3160 C C . THR A 1 429 ? 20.079 4.721 -40.495 1.00 87.62 429 THR A C 1
ATOM 3162 O O . THR A 1 429 ? 19.725 3.621 -40.067 1.00 87.62 429 THR A O 1
ATOM 3165 N N . PRO A 1 430 ? 20.534 4.862 -41.748 1.00 90.75 430 PRO A N 1
ATOM 3166 C CA . PRO A 1 430 ? 20.779 3.703 -42.587 1.00 90.75 430 PRO A CA 1
ATOM 3167 C C . PRO A 1 430 ? 21.791 2.720 -41.979 1.00 90.75 430 PRO A C 1
ATOM 3169 O O . PRO A 1 430 ? 22.776 3.165 -41.381 1.00 90.75 430 PRO A O 1
ATOM 3172 N N . PRO A 1 431 ? 21.619 1.402 -42.194 1.00 90.81 431 PRO A N 1
ATOM 3173 C CA . PRO A 1 431 ? 22.580 0.397 -41.762 1.00 90.81 431 PRO A CA 1
ATOM 3174 C C . PRO A 1 431 ? 23.801 0.412 -42.693 1.00 90.81 431 PRO A C 1
ATOM 3176 O O . PRO A 1 431 ? 23.899 -0.404 -43.601 1.00 90.81 431 PRO A O 1
ATOM 3179 N N . TRP A 1 432 ? 24.691 1.393 -42.557 1.00 89.50 432 TRP A N 1
ATOM 3180 C CA . TRP A 1 432 ? 25.886 1.516 -43.398 1.00 89.50 432 TRP A CA 1
ATOM 3181 C C . TRP A 1 432 ? 26.826 0.285 -43.288 1.00 89.50 432 TRP A C 1
ATOM 3183 O O . TRP A 1 432 ? 26.596 -0.649 -42.532 1.00 89.50 432 TRP A O 1
ATOM 3193 N N . PHE A 1 433 ? 27.930 0.231 -44.025 1.00 85.50 433 PHE A N 1
ATOM 3194 C CA . PHE A 1 433 ? 28.971 -0.791 -43.873 1.00 85.50 433 PHE A CA 1
ATOM 3195 C C . PHE A 1 433 ? 30.177 -0.166 -43.169 1.00 85.50 433 PHE A C 1
ATOM 3197 O O . PHE A 1 433 ? 30.714 0.823 -43.659 1.00 85.50 433 PHE A O 1
ATOM 3204 N N . ASN A 1 434 ? 30.615 -0.737 -42.037 1.00 68.94 434 ASN A N 1
ATOM 3205 C CA . ASN A 1 434 ? 31.787 -0.283 -41.268 1.00 68.94 434 ASN A CA 1
ATOM 3206 C C . ASN A 1 434 ? 31.846 1.236 -40.999 1.00 68.94 434 ASN A C 1
ATOM 3208 O O . ASN A 1 434 ? 32.879 1.851 -41.257 1.00 68.94 434 ASN A O 1
ATOM 3212 N N . SER A 1 435 ? 30.769 1.847 -40.492 1.00 62.94 435 SER A N 1
ATOM 3213 C CA . SER A 1 435 ? 30.750 3.265 -40.114 1.00 62.94 435 SER A CA 1
ATOM 3214 C C . SER A 1 435 ? 31.835 3.523 -39.056 1.00 62.94 435 SER A C 1
ATOM 3216 O O . SER A 1 435 ? 31.700 3.055 -37.921 1.00 62.94 435 SER A O 1
ATOM 3218 N N . PRO A 1 436 ? 32.948 4.206 -39.389 1.00 51.47 436 PRO A N 1
ATOM 3219 C CA . PRO A 1 436 ? 34.040 4.402 -38.450 1.00 51.47 436 PRO A CA 1
ATOM 3220 C C . PRO A 1 436 ? 33.599 5.443 -37.417 1.00 51.47 436 PRO A C 1
ATOM 3222 O O . PRO A 1 436 ? 33.528 6.631 -37.721 1.00 51.47 436 PRO A O 1
ATOM 3225 N N . GLY A 1 437 ? 33.294 5.003 -36.196 1.00 55.97 437 GLY A N 1
ATOM 3226 C CA . GLY A 1 437 ? 33.058 5.898 -35.057 1.00 55.97 437 GLY A CA 1
ATOM 3227 C C . GLY A 1 437 ? 31.603 6.115 -34.640 1.00 55.97 437 GLY A C 1
ATOM 3228 O O . GLY A 1 437 ? 31.379 6.896 -33.721 1.00 55.97 437 GLY A O 1
ATOM 3229 N N . TYR A 1 438 ? 30.637 5.418 -35.240 1.00 55.12 438 TYR A N 1
ATOM 3230 C CA . TYR A 1 438 ? 29.288 5.317 -34.678 1.00 55.12 438 TYR A CA 1
ATOM 3231 C C . TYR A 1 438 ? 29.085 3.920 -34.091 1.00 55.12 438 TYR A C 1
ATOM 3233 O O . TYR A 1 438 ? 29.411 2.922 -34.736 1.00 55.12 438 TYR A O 1
ATOM 3241 N N . ALA A 1 439 ? 28.593 3.876 -32.847 1.00 52.25 439 ALA A N 1
ATOM 3242 C CA . ALA A 1 439 ? 28.078 2.668 -32.211 1.00 52.25 439 ALA A CA 1
ATOM 3243 C C . ALA A 1 439 ? 27.130 1.945 -33.188 1.00 52.25 439 ALA A C 1
ATOM 3245 O O . ALA A 1 439 ? 26.504 2.601 -34.018 1.00 52.25 439 ALA A O 1
ATOM 3246 N N . GLY A 1 440 ? 27.136 0.611 -33.160 1.00 58.94 440 GLY A N 1
ATOM 3247 C CA . GLY A 1 440 ? 26.650 -0.260 -34.237 1.00 58.94 440 GLY A CA 1
ATOM 3248 C C . GLY A 1 440 ? 25.256 0.043 -34.802 1.00 58.94 440 GLY A C 1
ATOM 3249 O O . GLY A 1 440 ? 24.463 0.781 -34.236 1.00 58.94 440 GLY A O 1
ATOM 3250 N N . TYR A 1 441 ? 24.952 -0.557 -35.953 1.00 64.69 441 TYR A N 1
ATOM 3251 C CA . TYR A 1 441 ? 23.641 -0.418 -36.588 1.00 64.69 441 TYR A CA 1
ATOM 3252 C C . TYR A 1 441 ? 22.543 -0.990 -35.695 1.00 64.69 441 TYR A C 1
ATOM 3254 O O . TYR A 1 441 ? 22.491 -2.197 -35.466 1.00 64.69 441 TYR A O 1
ATOM 3262 N N . GLU A 1 442 ? 21.657 -0.121 -35.224 1.00 76.69 442 GLU A N 1
ATOM 3263 C CA . GLU A 1 442 ? 20.498 -0.502 -34.426 1.00 76.69 442 GLU A CA 1
ATOM 3264 C C . GLU A 1 442 ? 19.358 -0.905 -35.372 1.00 76.69 442 GLU A C 1
ATOM 3266 O O . GLU A 1 442 ? 18.850 -0.105 -36.165 1.00 76.69 442 GLU A O 1
ATOM 3271 N N . GLY A 1 443 ? 19.003 -2.195 -35.346 1.00 90.00 443 GLY A N 1
ATOM 3272 C CA . GLY A 1 443 ? 17.859 -2.728 -36.093 1.00 90.00 443 GLY A CA 1
ATOM 3273 C C . GLY A 1 443 ? 16.518 -2.312 -35.478 1.00 90.00 443 GLY A C 1
ATOM 3274 O O . GLY A 1 443 ? 15.512 -2.188 -36.179 1.00 90.00 443 GLY A O 1
ATOM 3275 N N . GLY A 1 444 ? 16.514 -2.032 -34.180 1.00 92.50 444 GLY A N 1
ATOM 3276 C CA . GLY A 1 444 ? 15.390 -1.503 -33.430 1.00 92.50 444 GLY A CA 1
ATOM 3277 C C . GLY A 1 444 ? 15.845 -1.029 -32.056 1.00 92.50 444 GLY A C 1
ATOM 3278 O O . GLY A 1 444 ? 17.041 -1.006 -31.773 1.00 92.50 444 GLY A O 1
ATOM 3279 N N . ALA A 1 445 ? 14.876 -0.633 -31.239 1.00 91.62 445 ALA A N 1
ATOM 3280 C CA . ALA A 1 445 ? 15.077 -0.379 -29.824 1.00 91.62 445 ALA A CA 1
ATOM 3281 C C . ALA A 1 445 ? 13.807 -0.652 -29.024 1.00 91.62 445 ALA A C 1
ATOM 3283 O O . ALA A 1 445 ? 12.678 -0.462 -29.493 1.00 91.62 445 ALA A O 1
ATOM 3284 N N . ASN A 1 446 ? 14.005 -1.021 -27.767 1.00 92.62 446 ASN A N 1
ATOM 3285 C CA . ASN A 1 446 ? 12.966 -1.056 -26.762 1.00 92.62 446 ASN A CA 1
ATOM 3286 C C . ASN A 1 446 ? 12.904 0.290 -26.030 1.00 92.62 446 ASN A C 1
ATOM 3288 O O . ASN A 1 446 ? 13.702 0.546 -25.130 1.00 92.62 446 ASN A O 1
ATOM 3292 N N . VAL A 1 447 ? 11.939 1.139 -26.377 1.00 92.06 447 VAL A N 1
ATOM 3293 C CA . VAL A 1 447 ? 11.778 2.490 -25.808 1.00 92.06 447 VAL A CA 1
ATOM 3294 C C . VAL A 1 447 ? 10.558 2.578 -24.893 1.00 92.06 447 VAL A C 1
ATOM 3296 O O . VAL A 1 447 ? 9.716 1.677 -24.857 1.00 92.06 447 VAL A O 1
ATOM 3299 N N . CYS A 1 448 ? 10.438 3.668 -24.136 1.00 93.12 448 CYS A N 1
ATOM 3300 C CA . CYS A 1 448 ? 9.213 3.950 -23.397 1.00 93.12 448 CYS A CA 1
ATOM 3301 C C . CYS A 1 448 ? 8.052 4.230 -24.364 1.00 93.12 448 CYS A C 1
ATOM 3303 O O . CYS A 1 448 ? 8.161 5.060 -25.268 1.00 93.12 448 CYS A O 1
ATOM 3305 N N . GLY A 1 449 ? 6.905 3.578 -24.155 1.00 92.81 449 GLY A N 1
ATOM 3306 C CA . GLY A 1 449 ? 5.741 3.789 -25.009 1.00 92.81 449 GLY A CA 1
ATOM 3307 C C . GLY A 1 449 ? 4.919 5.046 -24.705 1.00 92.81 449 GLY A C 1
ATOM 3308 O O . GLY A 1 449 ? 4.150 5.478 -25.563 1.00 92.81 449 GLY A O 1
ATOM 3309 N N . LEU A 1 450 ? 5.116 5.671 -23.539 1.00 91.81 450 LEU A N 1
ATOM 3310 C CA . LEU A 1 450 ? 4.421 6.897 -23.118 1.00 91.81 450 LEU A CA 1
ATOM 3311 C C . LEU A 1 450 ? 5.188 8.185 -23.464 1.00 91.81 450 LEU A C 1
ATOM 3313 O O . LEU A 1 450 ? 4.571 9.242 -23.581 1.00 91.81 450 LEU A O 1
ATOM 3317 N N . CYS A 1 451 ? 6.508 8.106 -23.658 1.00 84.94 451 CYS A N 1
ATOM 3318 C CA . CYS A 1 451 ? 7.391 9.269 -23.833 1.00 84.94 451 CYS A CA 1
ATOM 3319 C C . CYS A 1 451 ? 7.838 9.530 -25.274 1.00 84.94 451 CYS A C 1
ATOM 3321 O O . CYS A 1 451 ? 8.829 10.218 -25.493 1.00 84.94 451 CYS A O 1
ATOM 3323 N N . LYS A 1 452 ? 7.118 9.022 -26.277 1.00 76.31 452 LYS A N 1
ATOM 3324 C CA . LYS A 1 452 ? 7.526 9.174 -27.680 1.00 76.31 452 LYS A CA 1
ATOM 3325 C C . LYS A 1 452 ? 7.759 10.648 -28.058 1.00 76.31 452 LYS A C 1
ATOM 3327 O O . LYS A 1 452 ? 6.812 11.435 -28.107 1.00 76.31 452 LYS A O 1
ATOM 3332 N N . GLY A 1 453 ? 9.002 10.990 -28.400 1.00 69.25 453 GLY A N 1
ATOM 3333 C CA . GLY A 1 453 ? 9.428 12.322 -28.822 1.00 69.25 453 GLY A CA 1
ATOM 3334 C C . GLY A 1 453 ? 9.647 13.321 -27.683 1.00 69.25 453 GLY A C 1
ATOM 3335 O O . GLY A 1 453 ? 9.654 14.526 -27.949 1.00 69.25 453 GLY A O 1
ATOM 3336 N N . THR A 1 454 ? 9.785 12.868 -26.433 1.00 72.25 454 THR A N 1
ATOM 3337 C CA . THR A 1 454 ? 10.074 13.738 -25.281 1.00 72.25 454 THR A CA 1
ATOM 3338 C C . THR A 1 454 ? 11.503 13.544 -24.774 1.00 72.25 454 THR A C 1
ATOM 3340 O O . THR A 1 454 ? 12.182 12.584 -25.109 1.00 72.25 454 THR A O 1
ATOM 3343 N N . ALA A 1 455 ? 11.984 14.477 -23.950 1.00 64.81 455 ALA A N 1
ATOM 3344 C CA . ALA A 1 455 ? 13.298 14.359 -23.314 1.00 64.81 455 ALA A CA 1
ATOM 3345 C C . ALA A 1 455 ? 13.360 13.261 -22.228 1.00 64.81 455 ALA A C 1
ATOM 3347 O O . ALA A 1 455 ? 14.429 13.026 -21.680 1.00 64.81 455 ALA A O 1
ATOM 3348 N N . ASP A 1 456 ? 12.232 12.609 -21.918 1.00 69.12 456 ASP A N 1
ATOM 3349 C CA . ASP A 1 456 ? 12.098 11.616 -20.845 1.00 69.12 456 ASP A CA 1
ATOM 3350 C C . ASP A 1 456 ? 12.092 10.169 -21.384 1.00 69.12 456 ASP A C 1
ATOM 3352 O O . ASP A 1 456 ? 11.623 9.259 -20.700 1.00 69.12 456 ASP A O 1
ATOM 3356 N N . GLU A 1 457 ? 12.561 9.943 -22.617 1.00 73.62 457 GLU A N 1
ATOM 3357 C CA . GLU A 1 457 ? 12.617 8.611 -23.250 1.00 73.62 457 GLU A CA 1
ATOM 3358 C C . GLU A 1 457 ? 13.476 7.598 -22.466 1.00 73.62 457 GLU A C 1
ATOM 3360 O O . GLU A 1 457 ? 13.234 6.393 -22.564 1.00 73.62 457 GLU A O 1
ATOM 3365 N N . ASP A 1 458 ? 14.400 8.087 -21.632 1.00 77.25 458 ASP A N 1
ATOM 3366 C CA . ASP A 1 458 ? 15.317 7.276 -20.822 1.00 77.25 458 ASP A CA 1
ATOM 3367 C C . ASP A 1 458 ? 14.689 6.732 -19.523 1.00 77.25 458 ASP A C 1
ATOM 3369 O O . ASP A 1 458 ? 15.266 5.860 -18.869 1.00 77.25 458 ASP A O 1
ATOM 3373 N N . SER A 1 459 ? 13.511 7.223 -19.116 1.00 87.88 459 SER A N 1
ATOM 3374 C CA . SER A 1 459 ? 12.848 6.729 -17.904 1.00 87.88 459 SER A CA 1
ATOM 3375 C C . SER A 1 459 ? 12.201 5.365 -18.155 1.00 87.88 459 SER A C 1
ATOM 3377 O O . SER A 1 459 ? 11.569 5.110 -19.185 1.00 87.88 459 SER A O 1
ATOM 3379 N N . ASN A 1 460 ? 12.366 4.457 -17.191 1.00 93.31 460 ASN A N 1
ATOM 3380 C CA . ASN A 1 460 ? 11.755 3.129 -17.244 1.00 93.31 460 ASN A CA 1
ATOM 3381 C C . ASN A 1 460 ? 10.394 3.104 -16.538 1.00 93.31 460 ASN A C 1
ATOM 3383 O O . ASN A 1 460 ? 9.568 2.247 -16.856 1.00 93.31 460 ASN A O 1
ATOM 3387 N N . LEU A 1 461 ? 10.166 4.013 -15.584 1.00 95.88 461 LEU A N 1
ATOM 3388 C CA . LEU A 1 461 ? 8.965 4.067 -14.758 1.00 95.88 461 LEU A CA 1
ATOM 3389 C C . LEU A 1 461 ? 8.261 5.425 -14.885 1.00 95.88 461 LEU A C 1
ATOM 3391 O O . LEU A 1 461 ? 8.844 6.475 -14.633 1.00 95.88 461 LEU A O 1
ATOM 3395 N N . HIS A 1 462 ? 6.969 5.392 -15.203 1.00 95.31 462 HIS A N 1
ATOM 3396 C CA . HIS A 1 462 ? 6.136 6.576 -15.401 1.00 95.31 462 HIS A CA 1
ATOM 3397 C C . HIS A 1 462 ? 5.171 6.796 -14.248 1.00 95.31 462 HIS A C 1
ATOM 3399 O O . HIS A 1 462 ? 4.726 5.808 -13.681 1.00 95.31 462 HIS A O 1
ATOM 3405 N N . PRO A 1 463 ? 4.801 8.053 -13.942 1.00 94.25 463 PRO A N 1
ATOM 3406 C CA . PRO A 1 463 ? 5.305 9.289 -14.555 1.00 94.25 463 PRO A CA 1
ATOM 3407 C C . PRO A 1 463 ? 6.788 9.542 -14.211 1.00 94.25 463 PRO A C 1
ATOM 3409 O O . PRO A 1 463 ? 7.236 9.089 -13.164 1.00 94.25 463 PRO A O 1
ATOM 3412 N N . PRO A 1 464 ? 7.573 10.245 -15.050 1.00 90.56 464 PRO A N 1
ATOM 3413 C CA . PRO A 1 464 ? 8.982 10.501 -14.753 1.00 90.56 464 PRO A CA 1
ATOM 3414 C C . PRO A 1 464 ? 9.127 11.439 -13.545 1.00 90.56 464 PRO A C 1
ATOM 3416 O O . PRO A 1 464 ? 8.202 12.179 -13.186 1.00 90.56 464 PRO A O 1
ATOM 3419 N N . ALA A 1 465 ? 10.302 11.447 -12.915 1.00 89.94 465 ALA A N 1
ATOM 3420 C CA . ALA A 1 465 ? 10.568 12.342 -11.793 1.00 89.94 465 ALA A CA 1
ATOM 3421 C C . ALA A 1 465 ? 10.515 13.816 -12.226 1.00 89.94 465 ALA A C 1
ATOM 3423 O O . ALA A 1 465 ? 11.203 14.237 -13.155 1.00 89.94 465 ALA A O 1
ATOM 3424 N N . LYS A 1 466 ? 9.785 14.652 -11.481 1.00 91.00 466 LYS A N 1
ATOM 3425 C CA . LYS A 1 466 ? 9.756 16.106 -11.684 1.00 91.00 466 LYS A CA 1
ATOM 3426 C C . LYS A 1 466 ? 10.534 16.803 -10.578 1.00 91.00 466 LYS A C 1
ATOM 3428 O O . LYS A 1 466 ? 10.164 16.750 -9.410 1.00 91.00 466 LYS A O 1
ATOM 3433 N N . GLY A 1 467 ? 11.626 17.476 -10.944 1.00 89.38 467 GLY A N 1
ATOM 3434 C CA . GLY A 1 467 ? 12.513 18.107 -9.959 1.00 89.38 467 GLY A CA 1
ATOM 3435 C C . GLY A 1 467 ? 13.216 17.093 -9.048 1.00 89.38 467 GLY A C 1
ATOM 3436 O O . GLY A 1 467 ? 13.546 17.421 -7.914 1.00 89.38 467 GLY A O 1
ATOM 3437 N N . GLY A 1 468 ? 13.422 15.864 -9.537 1.00 92.12 468 GLY A N 1
ATOM 3438 C CA . GLY A 1 468 ? 14.108 14.790 -8.814 1.00 92.12 468 GLY A CA 1
ATOM 3439 C C . GLY A 1 468 ? 13.225 13.923 -7.913 1.00 92.12 468 GLY A C 1
ATOM 3440 O O . GLY A 1 468 ? 13.769 13.021 -7.278 1.00 92.12 468 GLY A O 1
ATOM 3441 N N . SER A 1 469 ? 11.909 14.163 -7.882 1.00 95.94 469 SER A N 1
ATOM 3442 C CA . SER A 1 469 ? 10.939 13.396 -7.091 1.00 95.94 469 SER A CA 1
ATOM 3443 C C . SER A 1 469 ? 9.765 12.907 -7.938 1.00 95.94 469 SER A C 1
ATOM 3445 O O . SER A 1 469 ? 9.363 13.586 -8.887 1.00 95.94 469 SER A O 1
ATOM 3447 N N . TRP A 1 470 ? 9.201 11.754 -7.573 1.00 97.00 470 TRP A N 1
ATOM 3448 C CA . TRP A 1 470 ? 7.997 11.198 -8.202 1.00 97.00 470 TRP A CA 1
ATOM 3449 C C . TRP A 1 470 ? 6.691 11.636 -7.525 1.00 97.00 470 TRP A C 1
ATOM 3451 O O . TRP A 1 470 ? 5.623 11.485 -8.113 1.00 97.00 470 TRP A O 1
ATOM 3461 N N . GLU A 1 471 ? 6.745 12.241 -6.332 1.00 97.00 471 GLU A N 1
ATOM 3462 C CA . GLU A 1 471 ? 5.545 12.786 -5.675 1.00 97.00 471 GLU A CA 1
ATOM 3463 C C . GLU A 1 471 ? 4.889 13.898 -6.531 1.00 97.00 471 GLU A C 1
ATOM 3465 O O . GLU A 1 471 ? 3.711 13.781 -6.868 1.00 97.00 471 GLU A O 1
ATOM 3470 N N . PRO A 1 472 ? 5.603 14.954 -6.989 1.00 95.25 472 PRO A N 1
ATOM 3471 C CA . PRO A 1 472 ? 4.969 16.054 -7.725 1.00 95.25 472 PRO A CA 1
ATOM 3472 C C . PRO A 1 472 ? 4.546 15.688 -9.152 1.00 95.25 472 PRO A C 1
ATOM 3474 O O . PRO A 1 472 ? 3.834 16.466 -9.792 1.00 95.25 472 PRO A O 1
ATOM 3477 N N . SER A 1 473 ? 5.044 14.568 -9.684 1.00 92.38 473 SER A N 1
ATOM 3478 C CA . SER A 1 473 ? 4.639 14.036 -10.987 1.00 92.38 473 SER A CA 1
ATOM 3479 C C . SER A 1 473 ? 3.439 13.095 -10.894 1.00 92.38 473 SER A C 1
ATOM 3481 O O . SER A 1 473 ? 2.883 12.749 -11.932 1.00 92.38 473 SER A O 1
ATOM 3483 N N . GLY A 1 474 ? 2.995 12.753 -9.678 1.00 96.12 474 GLY A N 1
ATOM 3484 C CA . GLY A 1 474 ? 1.846 11.882 -9.444 1.00 96.12 474 GLY A CA 1
ATOM 3485 C C . GLY A 1 474 ? 2.186 10.394 -9.436 1.00 96.12 474 GLY A C 1
ATOM 3486 O O . GLY A 1 474 ? 1.290 9.580 -9.598 1.00 96.12 474 GLY A O 1
ATOM 3487 N N . GLY A 1 475 ? 3.457 10.019 -9.274 1.00 97.12 475 GLY A N 1
ATOM 3488 C CA . GLY A 1 475 ? 3.859 8.615 -9.173 1.00 97.12 475 GLY A CA 1
ATOM 3489 C C . GLY A 1 475 ? 3.446 7.954 -7.859 1.00 97.12 475 GLY A C 1
ATOM 3490 O O . GLY A 1 475 ? 3.140 6.762 -7.818 1.00 97.12 475 GLY A O 1
ATOM 3491 N N . TYR A 1 476 ? 3.403 8.735 -6.782 1.00 98.50 476 TYR A N 1
ATOM 3492 C CA . TYR A 1 476 ? 2.844 8.337 -5.493 1.00 98.50 476 TYR A CA 1
ATOM 3493 C C . TYR A 1 476 ? 2.330 9.559 -4.727 1.00 98.50 476 TYR A C 1
ATOM 3495 O O . TYR A 1 476 ? 2.765 10.684 -4.979 1.00 98.50 476 TYR A O 1
ATOM 3503 N N . GLU A 1 477 ? 1.445 9.331 -3.757 1.00 98.38 477 GLU A N 1
ATOM 3504 C CA . GLU A 1 477 ? 0.953 10.367 -2.845 1.00 98.38 477 GLU A CA 1
ATOM 3505 C C . GLU A 1 477 ? 1.425 10.103 -1.411 1.00 98.38 477 GLU A C 1
ATOM 3507 O O . GLU A 1 477 ? 1.443 8.964 -0.940 1.00 98.38 477 GLU A O 1
ATOM 3512 N N . LEU A 1 478 ? 1.806 11.169 -0.701 1.00 98.56 478 LEU A N 1
ATOM 3513 C CA . LEU A 1 478 ? 2.077 11.132 0.733 1.00 98.56 478 LEU A CA 1
ATOM 3514 C C . LEU A 1 478 ? 0.930 11.784 1.501 1.00 98.56 478 LEU A C 1
ATOM 3516 O O . LEU A 1 478 ? 0.676 12.981 1.353 1.00 98.56 478 LEU A O 1
ATOM 3520 N N . THR A 1 479 ? 0.305 11.031 2.401 1.00 98.50 479 THR A N 1
ATOM 3521 C CA . THR A 1 479 ? -0.761 11.541 3.269 1.00 98.50 479 THR A CA 1
ATOM 3522 C C . THR A 1 479 ? -0.296 11.604 4.717 1.00 98.50 479 THR A C 1
ATOM 3524 O O . THR A 1 479 ? 0.343 10.685 5.231 1.00 98.50 479 THR A O 1
ATOM 3527 N N . LEU A 1 480 ? -0.641 12.704 5.386 1.00 98.44 480 LEU A N 1
ATOM 3528 C CA . LEU A 1 480 ? -0.501 12.861 6.827 1.00 98.44 480 LEU A CA 1
ATOM 3529 C C . LEU A 1 480 ? -1.670 12.167 7.523 1.00 98.44 480 LEU A C 1
ATOM 3531 O O . LEU A 1 480 ? -2.829 12.470 7.237 1.00 98.44 480 LEU A O 1
ATOM 3535 N N . VAL A 1 481 ? -1.391 11.290 8.479 1.00 98.12 481 VAL A N 1
ATOM 3536 C CA . VAL A 1 481 ? -2.426 10.787 9.378 1.00 98.12 481 VAL A CA 1
ATOM 3537 C C . VAL A 1 481 ? -2.867 11.921 10.298 1.00 98.12 481 VAL A C 1
ATOM 3539 O O . VAL A 1 481 ? -2.111 12.400 11.145 1.00 98.12 481 VAL A O 1
ATOM 3542 N N . THR A 1 482 ? -4.116 12.347 10.121 1.00 94.88 482 THR A N 1
ATOM 3543 C CA . THR A 1 482 ? -4.773 13.335 10.973 1.00 94.88 482 THR A CA 1
ATOM 3544 C C . THR A 1 482 ? -5.685 12.620 11.960 1.00 94.88 482 THR A C 1
ATOM 3546 O O . THR A 1 482 ? -6.672 12.004 11.562 1.00 94.88 482 THR A O 1
ATOM 3549 N N . GLY A 1 483 ? -5.372 12.699 13.248 1.00 93.38 483 GLY A N 1
ATOM 3550 C CA . GLY A 1 483 ? -6.184 12.085 14.294 1.00 93.38 483 GLY A CA 1
ATOM 3551 C C . GLY A 1 483 ? -5.541 12.330 15.649 1.00 93.38 483 GLY A C 1
ATOM 3552 O O . GLY A 1 483 ? -4.767 11.478 16.080 1.00 93.38 483 GLY A O 1
ATOM 3553 N N . PRO A 1 484 ? -5.814 13.478 16.300 1.00 95.25 484 PRO A N 1
ATOM 3554 C CA . PRO A 1 484 ? -5.123 13.875 17.521 1.00 95.25 484 PRO A CA 1
ATOM 3555 C C . PRO A 1 484 ? -5.129 12.765 18.576 1.00 95.25 484 PRO A C 1
ATOM 3557 O O . PRO A 1 484 ? -6.191 12.257 18.933 1.00 95.25 484 PRO A O 1
ATOM 3560 N N . GLY A 1 485 ? -3.942 12.394 19.061 1.00 94.56 485 GLY A N 1
ATOM 3561 C CA . GLY A 1 485 ? -3.770 11.335 20.066 1.00 94.56 485 GLY A CA 1
ATOM 3562 C C . GLY A 1 485 ? -3.834 9.899 19.525 1.00 94.56 485 GLY A C 1
ATOM 3563 O O . GLY A 1 485 ? -3.595 8.957 20.274 1.00 94.56 485 GLY A O 1
ATOM 3564 N N . GLY A 1 486 ? -4.109 9.694 18.235 1.00 97.31 486 GLY A N 1
ATOM 3565 C CA . GLY A 1 486 ? -4.048 8.372 17.610 1.00 97.31 486 GLY A CA 1
ATOM 3566 C C . GLY A 1 486 ? -2.616 7.815 17.527 1.00 97.31 486 GLY A C 1
ATOM 3567 O O . GLY A 1 486 ? -1.657 8.586 17.567 1.00 97.31 486 GLY A O 1
ATOM 3568 N N . PRO A 1 487 ? -2.447 6.487 17.352 1.00 97.69 487 PRO A N 1
ATOM 3569 C CA . PRO A 1 487 ? -1.136 5.827 17.311 1.00 97.69 487 PRO A CA 1
ATOM 3570 C C . PRO A 1 487 ? -0.193 6.439 16.275 1.00 97.69 487 PRO A C 1
ATOM 3572 O O . PRO A 1 487 ? 0.984 6.642 16.542 1.00 97.69 487 PRO A O 1
ATOM 3575 N N . PHE A 1 488 ? -0.719 6.790 15.107 1.00 97.88 488 PHE A N 1
ATOM 3576 C CA . PHE A 1 488 ? 0.071 7.353 14.019 1.00 97.88 488 PHE A CA 1
ATOM 3577 C C . PHE A 1 488 ? -0.207 8.843 13.801 1.00 97.88 488 PHE A C 1
ATOM 3579 O O . PHE A 1 488 ? 0.051 9.343 12.713 1.00 97.88 488 PHE A O 1
ATOM 3586 N N . ASP A 1 489 ? -0.723 9.567 14.802 1.00 97.19 489 ASP A N 1
ATOM 3587 C CA . ASP A 1 489 ? -0.915 11.018 14.689 1.00 97.19 489 ASP A CA 1
ATOM 3588 C C . ASP A 1 489 ? 0.385 11.696 14.232 1.00 97.19 489 ASP A C 1
ATOM 3590 O O . ASP A 1 489 ? 1.454 11.476 14.807 1.00 97.19 489 ASP A O 1
ATOM 3594 N N . LYS A 1 490 ? 0.289 12.523 13.185 1.00 96.75 490 LYS A N 1
ATOM 3595 C CA . LYS A 1 490 ? 1.408 13.251 12.557 1.00 96.75 490 LYS A CA 1
ATOM 3596 C C . LYS A 1 490 ? 2.418 12.398 11.777 1.00 96.75 490 LYS A C 1
ATOM 3598 O O . LYS A 1 490 ? 3.418 12.943 11.311 1.00 96.75 490 LYS A O 1
ATOM 3603 N N . TYR A 1 491 ? 2.177 11.103 11.594 1.00 98.00 491 TYR A N 1
ATOM 3604 C CA . TYR A 1 491 ? 2.973 10.296 10.671 1.00 98.00 491 TYR A CA 1
ATOM 3605 C C . TYR A 1 491 ? 2.507 10.501 9.228 1.00 98.00 491 TYR A C 1
ATOM 3607 O O . TYR A 1 491 ? 1.313 10.567 8.940 1.00 98.00 491 TYR A O 1
ATOM 3615 N N . TRP A 1 492 ? 3.468 10.555 8.317 1.00 98.44 492 TRP A N 1
ATOM 3616 C CA . TRP A 1 492 ? 3.275 10.466 6.879 1.00 98.44 492 TRP A CA 1
ATOM 3617 C C . TRP A 1 492 ? 3.443 9.024 6.418 1.00 98.44 492 TRP A C 1
ATOM 3619 O O . TRP A 1 492 ? 4.279 8.283 6.944 1.00 98.44 492 TRP A O 1
ATOM 3629 N N . TYR A 1 493 ? 2.672 8.646 5.407 1.00 98.56 493 TYR A N 1
ATOM 3630 C CA . TYR A 1 493 ? 2.765 7.358 4.730 1.00 98.56 493 TYR A CA 1
ATOM 3631 C C . TYR A 1 493 ? 2.469 7.527 3.242 1.00 98.56 493 TYR A C 1
ATOM 3633 O O . TYR A 1 493 ? 1.850 8.515 2.842 1.00 98.56 493 TYR A O 1
ATOM 3641 N N . VAL A 1 494 ? 2.903 6.563 2.431 1.00 98.38 494 VAL A N 1
ATOM 3642 C CA . VAL A 1 494 ? 2.521 6.507 1.016 1.00 98.38 494 VAL A CA 1
ATOM 3643 C C . VAL A 1 494 ? 1.071 6.042 0.946 1.00 98.38 494 VAL A C 1
ATOM 3645 O O . VAL A 1 494 ? 0.791 4.905 1.318 1.00 98.38 494 VAL A O 1
ATOM 3648 N N . SER A 1 495 ? 0.137 6.900 0.549 1.00 98.12 495 SER A N 1
ATOM 3649 C CA . SER A 1 495 ? -1.306 6.613 0.526 1.00 98.12 495 SER A CA 1
ATOM 3650 C C . SER A 1 495 ? -1.790 6.088 -0.818 1.00 98.12 495 SER A C 1
ATOM 3652 O O . SER A 1 495 ? -2.671 5.229 -0.830 1.00 98.12 495 SER A O 1
ATOM 3654 N N . ASP A 1 496 ? -1.159 6.530 -1.903 1.00 98.38 496 ASP A N 1
ATOM 3655 C CA . ASP A 1 496 ? -1.469 6.132 -3.274 1.00 98.38 496 ASP A CA 1
ATOM 3656 C C . ASP A 1 496 ? -0.198 5.830 -4.079 1.00 98.38 496 ASP A C 1
ATOM 3658 O O . ASP A 1 496 ? 0.888 6.334 -3.768 1.00 98.38 496 ASP A O 1
ATOM 3662 N N . TYR A 1 497 ? -0.348 5.004 -5.111 1.00 98.38 497 TYR A N 1
ATOM 3663 C CA . TYR A 1 497 ? 0.711 4.566 -6.007 1.00 98.38 497 TYR A CA 1
ATOM 3664 C C . TYR A 1 497 ? 0.182 4.406 -7.431 1.00 98.38 497 TYR A C 1
ATOM 3666 O O . TYR A 1 497 ? -0.674 3.561 -7.690 1.00 98.38 497 TYR A O 1
ATOM 3674 N N . ALA A 1 498 ? 0.737 5.179 -8.360 1.00 98.12 498 ALA A N 1
ATOM 3675 C CA . ALA A 1 498 ? 0.274 5.232 -9.744 1.00 98.12 498 ALA A CA 1
ATOM 3676 C C . ALA A 1 498 ? 1.410 5.045 -10.760 1.00 98.12 498 ALA A C 1
ATOM 3678 O O . ALA A 1 498 ? 1.269 5.425 -11.922 1.00 98.12 498 ALA A O 1
ATOM 3679 N N . MET A 1 499 ? 2.544 4.478 -10.335 1.00 97.75 499 MET A N 1
ATOM 3680 C CA . MET A 1 499 ? 3.634 4.217 -11.267 1.00 97.75 499 MET A CA 1
ATOM 3681 C C . MET A 1 499 ? 3.301 3.063 -12.217 1.00 97.75 499 MET A C 1
ATOM 3683 O O . MET A 1 499 ? 2.716 2.064 -11.799 1.00 97.75 499 MET A O 1
ATOM 3687 N N . GLU A 1 500 ? 3.784 3.136 -13.454 1.00 98.00 500 GLU A N 1
ATOM 3688 C CA . GLU A 1 500 ? 3.696 2.055 -14.436 1.00 98.00 500 GLU A CA 1
ATOM 3689 C C . GLU A 1 500 ? 4.945 1.941 -15.315 1.00 98.00 500 GLU A C 1
ATOM 3691 O O . GLU A 1 500 ? 5.726 2.881 -15.463 1.00 98.00 500 GLU A O 1
ATOM 3696 N N . MET A 1 501 ? 5.118 0.777 -15.940 1.00 97.69 501 MET A N 1
ATOM 3697 C CA . MET A 1 501 ? 6.096 0.552 -16.996 1.00 97.69 501 MET A CA 1
ATOM 3698 C C . MET A 1 501 ? 5.371 0.208 -18.296 1.00 97.69 501 MET A C 1
ATOM 3700 O O . MET A 1 501 ? 4.714 -0.829 -18.403 1.00 97.69 501 MET A O 1
ATOM 3704 N N . ASN A 1 502 ? 5.527 1.056 -19.308 1.00 97.00 502 ASN A N 1
ATOM 3705 C CA . ASN A 1 502 ? 4.986 0.826 -20.643 1.00 97.00 502 ASN A CA 1
ATOM 3706 C C . ASN A 1 502 ? 6.125 0.854 -21.664 1.00 97.00 502 ASN A C 1
ATOM 3708 O O . ASN A 1 502 ? 6.795 1.875 -21.823 1.00 97.00 502 ASN A O 1
ATOM 3712 N N . ARG A 1 503 ? 6.360 -0.269 -22.345 1.00 95.69 503 ARG A N 1
ATOM 3713 C CA . ARG A 1 503 ? 7.432 -0.396 -23.343 1.00 95.69 503 ARG A CA 1
ATOM 3714 C C . ARG A 1 503 ? 6.870 -0.466 -24.755 1.00 95.69 503 ARG A C 1
ATOM 3716 O O . ARG A 1 503 ? 5.767 -0.959 -24.973 1.00 95.69 503 ARG A O 1
ATOM 3723 N N . MET A 1 504 ? 7.636 0.013 -25.721 1.00 95.00 504 MET A N 1
ATOM 3724 C CA . MET A 1 504 ? 7.330 -0.031 -27.145 1.00 95.00 504 MET A CA 1
ATOM 3725 C C . MET A 1 504 ? 8.561 -0.529 -27.891 1.00 95.00 504 MET A C 1
ATOM 3727 O O . MET A 1 504 ? 9.662 -0.030 -27.678 1.00 95.00 504 MET A O 1
ATOM 3731 N N . ILE A 1 505 ? 8.365 -1.485 -28.793 1.00 94.75 505 ILE A N 1
ATOM 3732 C CA . ILE A 1 505 ? 9.395 -1.851 -29.764 1.00 94.75 505 ILE A CA 1
ATOM 3733 C C . ILE A 1 505 ? 9.302 -0.850 -30.912 1.00 94.75 505 ILE A C 1
ATOM 3735 O O . ILE A 1 505 ? 8.242 -0.725 -31.530 1.00 94.75 505 ILE A O 1
ATOM 3739 N N . VAL A 1 506 ? 10.389 -0.135 -31.190 1.00 93.88 506 VAL A N 1
ATOM 3740 C CA . VAL A 1 506 ? 10.526 0.694 -32.389 1.00 93.88 506 VAL A CA 1
ATOM 3741 C C . VAL A 1 506 ? 11.527 0.059 -33.337 1.00 93.88 506 VAL A C 1
ATOM 3743 O O . VAL A 1 506 ? 12.587 -0.391 -32.919 1.00 93.88 506 VAL A O 1
ATOM 3746 N N . ILE A 1 507 ? 11.184 0.000 -34.621 1.00 95.44 507 ILE A N 1
ATOM 3747 C CA . ILE A 1 507 ? 12.040 -0.597 -35.650 1.00 95.44 507 ILE A CA 1
ATOM 3748 C C . ILE A 1 507 ? 12.648 0.495 -36.522 1.00 95.44 507 ILE A C 1
ATOM 3750 O O . ILE A 1 507 ? 11.967 1.458 -36.894 1.00 95.44 507 ILE A O 1
ATOM 3754 N N . ASN A 1 508 ? 13.921 0.323 -36.882 1.00 94.88 508 ASN A N 1
ATOM 3755 C CA . ASN A 1 508 ? 14.608 1.228 -37.789 1.00 94.88 508 ASN A CA 1
ATOM 3756 C C . ASN A 1 508 ? 13.892 1.246 -39.159 1.00 94.88 508 ASN A C 1
ATOM 3758 O O . ASN A 1 508 ? 13.782 0.211 -39.826 1.00 94.88 508 ASN A O 1
ATOM 3762 N N . PRO A 1 509 ? 13.416 2.412 -39.634 1.00 95.81 509 PRO A N 1
ATOM 3763 C CA . PRO A 1 509 ? 12.641 2.494 -40.866 1.00 95.81 509 PRO A CA 1
ATOM 3764 C C . PRO A 1 509 ? 13.401 2.037 -42.115 1.00 95.81 509 PRO A C 1
ATOM 3766 O O . PRO A 1 509 ? 12.763 1.680 -43.099 1.00 95.81 509 PRO A O 1
ATOM 3769 N N . TYR A 1 510 ? 14.735 2.046 -42.130 1.00 95.94 510 TYR A N 1
ATOM 3770 C CA . TYR A 1 510 ? 15.493 1.615 -43.309 1.00 95.94 510 TYR A CA 1
ATOM 3771 C C . TYR A 1 510 ? 15.514 0.095 -43.483 1.00 95.94 510 TYR A C 1
ATOM 3773 O O . TYR A 1 510 ? 15.728 -0.371 -44.600 1.00 95.94 510 TYR A O 1
ATOM 3781 N N . ILE A 1 511 ? 15.261 -0.680 -42.423 1.00 96.00 511 ILE A N 1
ATOM 3782 C CA . ILE A 1 511 ? 15.230 -2.149 -42.492 1.00 96.00 511 ILE A CA 1
ATOM 3783 C C . ILE A 1 511 ? 13.820 -2.709 -42.702 1.00 96.00 511 ILE A C 1
ATOM 3785 O O . ILE A 1 511 ? 13.657 -3.922 -42.793 1.00 96.00 511 ILE A O 1
ATOM 3789 N N . LEU A 1 512 ? 12.799 -1.852 -42.762 1.00 97.00 512 LEU A N 1
ATOM 3790 C CA . LEU A 1 512 ? 11.422 -2.259 -43.022 1.00 97.00 512 LEU A CA 1
ATOM 3791 C C . LEU A 1 512 ? 11.164 -2.412 -44.528 1.00 97.00 512 LEU A C 1
ATOM 3793 O O . LEU A 1 512 ? 11.753 -1.689 -45.341 1.00 97.00 512 LEU A O 1
ATOM 3797 N N . PRO A 1 513 ? 10.245 -3.307 -44.923 1.00 97.56 513 PRO A N 1
ATOM 3798 C CA . PRO A 1 513 ? 9.784 -3.356 -46.299 1.00 97.56 513 PRO A CA 1
ATOM 3799 C C . PRO A 1 513 ? 8.951 -2.099 -46.641 1.00 97.56 513 PRO A C 1
ATOM 3801 O O . PRO A 1 513 ? 8.305 -1.530 -45.748 1.00 97.56 513 PRO A O 1
ATOM 3804 N N . PRO A 1 514 ? 8.937 -1.640 -47.909 1.00 95.38 514 PRO A N 1
ATOM 3805 C CA . PRO A 1 514 ? 8.253 -0.403 -48.305 1.00 95.38 514 PRO A CA 1
ATOM 3806 C C . PRO A 1 514 ? 6.773 -0.340 -47.896 1.00 95.38 514 PRO A C 1
ATOM 3808 O O . PRO A 1 514 ? 6.306 0.694 -47.420 1.00 95.38 514 PRO A O 1
ATOM 3811 N N . GLU A 1 515 ? 6.037 -1.449 -48.001 1.00 95.75 515 GLU A N 1
ATOM 3812 C CA . GLU A 1 515 ? 4.621 -1.546 -47.624 1.00 95.75 515 GLU A CA 1
ATOM 3813 C C . GLU A 1 515 ? 4.361 -1.383 -46.118 1.00 95.75 515 GLU A C 1
ATOM 3815 O O . GLU A 1 515 ? 3.232 -1.103 -45.721 1.00 95.75 515 GLU A O 1
ATOM 3820 N N . SER A 1 516 ? 5.398 -1.524 -45.286 1.00 95.56 516 SER A N 1
ATOM 3821 C CA . SER A 1 516 ? 5.349 -1.301 -43.834 1.00 95.56 516 SER A CA 1
ATOM 3822 C C . SER A 1 516 ? 5.956 0.047 -43.421 1.00 95.56 516 SER A C 1
ATOM 3824 O O . SER A 1 516 ? 6.298 0.236 -42.258 1.00 95.56 516 SER A O 1
ATOM 3826 N N . GLY A 1 517 ? 6.111 0.989 -44.359 1.00 94.44 517 GLY A N 1
ATOM 3827 C CA . GLY A 1 517 ? 6.702 2.305 -44.090 1.00 94.44 517 GLY A CA 1
ATOM 3828 C C . GLY A 1 517 ? 8.229 2.338 -44.186 1.00 94.44 517 GLY A C 1
ATOM 3829 O O . GLY A 1 517 ? 8.852 3.256 -43.649 1.00 94.44 517 GLY A O 1
ATOM 3830 N N . GLY A 1 518 ? 8.826 1.355 -44.868 1.00 95.31 518 GLY A N 1
ATOM 3831 C CA . GLY A 1 518 ? 10.258 1.313 -45.142 1.00 95.31 518 GLY A CA 1
ATOM 3832 C C . GLY A 1 518 ? 10.757 2.552 -45.886 1.00 95.31 518 GLY A C 1
ATOM 3833 O O . GLY A 1 518 ? 10.157 2.974 -46.876 1.00 95.31 518 GLY A O 1
ATOM 3834 N N . LYS A 1 519 ? 11.865 3.137 -45.421 1.00 95.94 519 LYS A N 1
ATOM 3835 C CA . LYS A 1 519 ? 12.507 4.290 -46.071 1.00 95.94 519 LYS A CA 1
ATOM 3836 C C . LYS A 1 519 ? 13.516 3.844 -47.122 1.00 95.94 519 LYS A C 1
ATOM 3838 O O . LYS A 1 519 ? 14.278 2.899 -46.923 1.00 95.94 519 LYS A O 1
ATOM 3843 N N . GLU A 1 520 ? 13.558 4.580 -48.227 1.00 96.25 520 GLU A N 1
ATOM 3844 C CA . GLU A 1 520 ? 14.664 4.481 -49.175 1.00 96.25 520 GLU A CA 1
ATOM 3845 C C . GLU A 1 520 ? 15.924 5.093 -48.579 1.00 96.25 520 GLU A C 1
ATOM 3847 O O . GLU A 1 520 ? 15.880 6.146 -47.942 1.00 96.25 520 GLU A O 1
ATOM 3852 N N . LEU A 1 521 ? 17.052 4.440 -48.827 1.00 94.38 521 LEU A N 1
ATOM 3853 C CA . LEU A 1 521 ? 18.368 4.942 -48.490 1.00 94.38 521 LEU A CA 1
ATOM 3854 C C . LEU A 1 521 ? 18.656 6.264 -49.225 1.00 94.38 521 LEU A C 1
ATOM 3856 O O . LEU A 1 521 ? 18.172 6.474 -50.344 1.00 94.38 521 LEU A O 1
ATOM 3860 N N . PRO A 1 522 ? 19.490 7.143 -48.640 1.00 91.81 522 PRO A N 1
ATOM 3861 C CA . PRO A 1 522 ? 19.966 8.345 -49.315 1.00 91.81 522 PRO A CA 1
ATOM 3862 C C . PRO A 1 522 ? 20.593 8.060 -50.692 1.00 91.81 522 PRO A C 1
ATOM 3864 O O . PRO A 1 522 ? 20.974 6.936 -51.014 1.00 91.81 522 PRO A O 1
ATOM 3867 N N . TYR A 1 523 ? 20.714 9.108 -51.512 1.00 92.06 523 TYR A N 1
ATOM 3868 C CA . TYR A 1 523 ? 21.379 9.064 -52.827 1.00 92.06 523 TYR A CA 1
ATOM 3869 C C . TYR A 1 523 ? 20.742 8.122 -53.864 1.00 92.06 523 TYR A C 1
ATOM 3871 O O . TYR A 1 523 ? 21.382 7.768 -54.851 1.00 92.06 523 TYR A O 1
ATOM 3879 N N . GLY A 1 524 ? 19.474 7.743 -53.677 1.00 92.75 524 GLY A N 1
ATOM 3880 C CA . GLY A 1 524 ? 18.752 6.899 -54.632 1.00 92.75 524 GLY A CA 1
ATOM 3881 C C . GLY A 1 524 ? 19.244 5.452 -54.655 1.00 92.75 524 GLY A C 1
ATOM 3882 O O . GLY A 1 524 ? 19.071 4.764 -55.657 1.00 92.75 524 GLY A O 1
ATOM 3883 N N . MET A 1 525 ? 19.852 4.977 -53.562 1.00 94.31 525 MET A N 1
ATOM 3884 C CA . MET A 1 525 ? 20.328 3.593 -53.446 1.00 94.31 525 MET A CA 1
ATOM 3885 C C . MET A 1 525 ? 19.186 2.566 -53.306 1.00 94.31 525 MET A C 1
ATOM 3887 O O . MET A 1 525 ? 19.445 1.363 -53.312 1.00 94.31 525 MET A O 1
ATOM 3891 N N . GLY A 1 526 ? 17.934 3.024 -53.206 1.00 95.50 526 GLY A N 1
ATOM 3892 C CA . GLY A 1 526 ? 16.753 2.183 -53.020 1.00 95.50 526 GLY A CA 1
ATOM 3893 C C . GLY A 1 526 ? 16.583 1.721 -51.572 1.00 95.50 526 GLY A C 1
ATOM 3894 O O . GLY A 1 526 ? 17.149 2.297 -50.647 1.00 95.50 526 GLY A O 1
ATOM 3895 N N . SER A 1 527 ? 15.775 0.686 -51.350 1.00 97.06 527 SER A N 1
ATOM 3896 C CA . SER A 1 527 ? 15.524 0.126 -50.014 1.00 97.06 527 SER A CA 1
ATOM 3897 C C . SER A 1 527 ? 16.571 -0.929 -49.638 1.00 97.06 527 SER A C 1
ATOM 3899 O O . SER A 1 527 ? 16.876 -1.814 -50.440 1.00 97.06 527 SER A O 1
ATOM 3901 N N . PHE A 1 528 ? 17.064 -0.893 -48.394 1.00 96.50 528 PHE A N 1
ATOM 3902 C CA . PHE A 1 528 ? 17.898 -1.965 -47.832 1.00 96.50 528 PHE A CA 1
ATOM 3903 C C . PHE A 1 528 ? 17.171 -3.312 -47.818 1.00 96.50 528 PHE A C 1
ATOM 3905 O O . PHE A 1 528 ? 17.770 -4.331 -48.173 1.00 96.50 528 PHE A O 1
ATOM 3912 N N . TYR A 1 529 ? 15.879 -3.310 -47.479 1.00 97.88 529 TYR A N 1
ATOM 3913 C CA . TYR A 1 529 ? 15.058 -4.516 -47.479 1.00 97.88 529 TYR A CA 1
ATOM 3914 C C . TYR A 1 529 ? 14.944 -5.116 -48.883 1.00 97.88 529 TYR A C 1
ATOM 3916 O O . TYR A 1 529 ? 15.272 -6.286 -49.094 1.00 97.88 529 TYR A O 1
ATOM 3924 N N . GLN A 1 530 ? 14.553 -4.303 -49.871 1.00 98.19 530 GLN A N 1
ATOM 3925 C CA . GLN A 1 530 ? 14.421 -4.783 -51.249 1.00 98.19 530 GLN A CA 1
ATOM 3926 C C . GLN A 1 530 ? 15.767 -5.261 -51.798 1.00 98.19 530 GLN A C 1
ATOM 3928 O O . GLN A 1 530 ? 15.845 -6.335 -52.386 1.00 98.19 530 GLN A O 1
ATOM 3933 N N . LYS A 1 531 ? 16.850 -4.518 -51.540 1.00 97.75 531 LYS A N 1
ATOM 3934 C CA . LYS A 1 531 ? 18.180 -4.881 -52.027 1.00 97.75 531 LYS A CA 1
ATOM 3935 C C . LYS A 1 531 ? 18.656 -6.234 -51.496 1.00 97.75 531 LYS A C 1
ATOM 3937 O O . LYS A 1 531 ? 19.216 -7.019 -52.263 1.00 97.75 531 LYS A O 1
ATOM 3942 N N . ASN A 1 532 ? 18.464 -6.508 -50.207 1.00 98.12 532 ASN A N 1
ATOM 3943 C CA . ASN A 1 532 ? 18.843 -7.794 -49.623 1.00 98.12 532 ASN A CA 1
ATOM 3944 C C . ASN A 1 532 ? 17.947 -8.933 -50.120 1.00 98.12 532 ASN A C 1
ATOM 3946 O O . ASN A 1 532 ? 18.465 -10.004 -50.434 1.00 98.12 532 ASN A O 1
ATOM 3950 N N . THR A 1 533 ? 16.649 -8.670 -50.299 1.00 98.19 533 THR A N 1
ATOM 3951 C CA . THR A 1 533 ? 15.703 -9.615 -50.914 1.00 98.19 533 THR A CA 1
ATOM 3952 C C . THR A 1 533 ? 16.139 -9.994 -52.333 1.00 98.19 533 THR A C 1
ATOM 3954 O O . THR A 1 533 ? 16.286 -11.176 -52.639 1.00 98.19 533 THR A O 1
ATOM 3957 N N . ASP A 1 534 ? 16.436 -9.005 -53.182 1.00 98.06 534 ASP A N 1
ATOM 3958 C CA . ASP A 1 534 ? 16.889 -9.210 -54.568 1.00 98.06 534 ASP A CA 1
ATOM 3959 C C . ASP A 1 534 ? 18.234 -9.943 -54.646 1.00 98.06 534 ASP A C 1
ATOM 3961 O O . ASP A 1 534 ? 18.528 -10.627 -55.627 1.00 98.06 534 ASP A O 1
ATOM 3965 N N . SER A 1 535 ? 19.062 -9.797 -53.608 1.00 97.75 535 SER A N 1
ATOM 3966 C CA . SER A 1 535 ? 20.366 -10.458 -53.502 1.00 97.75 535 SER A CA 1
ATOM 3967 C C . SER A 1 535 ? 20.272 -11.871 -52.903 1.00 97.75 535 SER A C 1
ATOM 3969 O O . SER A 1 535 ? 21.290 -12.547 -52.792 1.00 97.75 535 SER A O 1
ATOM 3971 N N . GLY A 1 536 ? 19.069 -12.337 -52.544 1.00 97.94 536 GLY A N 1
ATOM 3972 C CA . GLY A 1 536 ? 18.828 -13.674 -51.999 1.00 97.94 536 GLY A CA 1
ATOM 3973 C C . GLY A 1 536 ? 19.196 -13.850 -50.521 1.00 97.94 536 GLY A C 1
ATOM 3974 O O . GLY A 1 536 ? 19.328 -14.991 -50.077 1.00 97.94 536 GLY A O 1
ATOM 3975 N N . TYR A 1 537 ? 19.36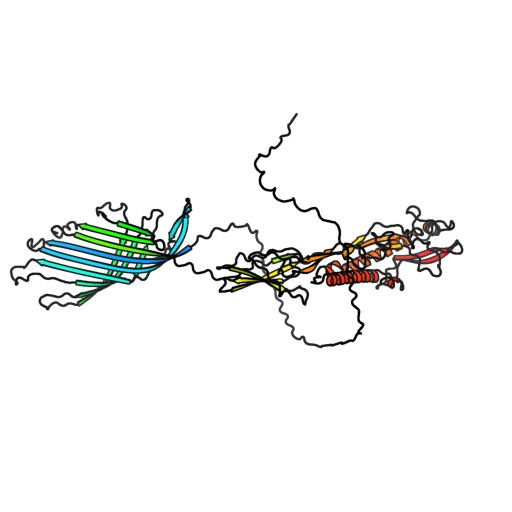9 -12.762 -49.762 1.00 98.12 537 TYR A N 1
ATOM 3976 C CA . TYR A 1 537 ? 19.620 -12.814 -48.317 1.00 98.12 537 TYR A CA 1
ATOM 3977 C C . TYR A 1 537 ? 18.320 -12.769 -47.509 1.00 98.12 537 TYR A C 1
ATOM 3979 O O . TYR A 1 537 ? 17.320 -12.177 -47.921 1.00 98.12 537 TYR A O 1
ATOM 3987 N N . ASP A 1 538 ? 18.350 -13.368 -46.319 1.00 97.81 538 ASP A N 1
ATOM 3988 C CA . ASP A 1 538 ? 17.203 -13.479 -45.415 1.00 97.81 538 ASP A CA 1
ATOM 3989 C C . ASP A 1 538 ? 16.976 -12.202 -44.583 1.00 97.81 538 ASP A C 1
ATOM 3991 O O . ASP A 1 538 ? 17.098 -12.181 -43.358 1.00 97.81 538 ASP A O 1
ATOM 3995 N N . VAL A 1 539 ? 16.635 -11.102 -45.256 1.00 97.56 539 VAL A N 1
ATOM 3996 C CA . VAL A 1 539 ? 16.324 -9.833 -44.575 1.00 97.56 539 VAL A CA 1
ATOM 3997 C C . VAL A 1 539 ? 15.036 -9.901 -43.750 1.00 97.56 539 VAL A C 1
ATOM 3999 O O . VAL A 1 539 ? 14.884 -9.179 -42.765 1.00 97.56 539 VAL A O 1
ATOM 4002 N N . ALA A 1 540 ? 14.111 -10.792 -44.115 1.00 97.94 540 ALA A N 1
ATOM 4003 C CA . ALA A 1 540 ? 12.906 -11.046 -43.338 1.00 97.94 540 ALA A CA 1
ATOM 4004 C C . ALA A 1 540 ? 13.246 -11.683 -41.983 1.00 97.94 540 ALA A C 1
ATOM 4006 O O . ALA A 1 540 ? 12.740 -11.228 -40.956 1.00 97.94 540 ALA A O 1
ATOM 4007 N N . GLY A 1 541 ? 14.132 -12.684 -41.968 1.00 97.88 541 GLY A N 1
ATOM 4008 C CA . GLY A 1 541 ? 14.666 -13.273 -40.745 1.00 97.88 541 GLY A CA 1
ATOM 4009 C C . GLY A 1 541 ? 15.484 -12.283 -39.923 1.00 97.88 541 GLY A C 1
ATOM 4010 O O . GLY A 1 541 ? 15.302 -12.242 -38.710 1.00 97.88 541 GLY A O 1
ATOM 4011 N N . TYR A 1 542 ? 16.294 -11.425 -40.557 1.00 96.88 542 TYR A N 1
ATOM 4012 C CA . TYR A 1 542 ? 17.007 -10.342 -39.863 1.00 96.88 542 TYR A CA 1
ATOM 4013 C C . TYR A 1 542 ? 16.037 -9.397 -39.134 1.00 96.88 542 TYR A C 1
ATOM 4015 O O . TYR A 1 542 ? 16.185 -9.150 -37.937 1.00 96.88 542 TYR A O 1
ATOM 4023 N N . LEU A 1 543 ? 14.987 -8.929 -39.821 1.00 97.06 543 LEU A N 1
ATOM 4024 C CA . LEU A 1 543 ? 13.950 -8.072 -39.237 1.00 97.06 543 LEU A CA 1
ATOM 4025 C C . LEU A 1 543 ? 13.177 -8.779 -38.107 1.00 97.06 543 LEU A C 1
ATOM 4027 O O . LEU A 1 543 ? 12.886 -8.172 -37.076 1.00 97.06 543 LEU A O 1
ATOM 4031 N N . ALA A 1 544 ? 12.843 -10.060 -38.276 1.00 97.81 544 ALA A N 1
ATOM 4032 C CA . ALA A 1 544 ? 12.219 -10.856 -37.219 1.00 97.81 544 ALA A CA 1
ATOM 4033 C C . ALA A 1 544 ? 13.154 -11.032 -36.008 1.00 97.81 544 ALA A C 1
ATOM 4035 O O . ALA A 1 544 ? 12.702 -10.945 -34.867 1.00 97.81 544 ALA A O 1
ATOM 4036 N N . GLY A 1 545 ? 14.454 -11.215 -36.254 1.00 96.50 545 GLY A N 1
ATOM 4037 C CA . GLY A 1 545 ? 15.494 -11.259 -35.233 1.00 96.50 545 GLY A CA 1
ATOM 4038 C C . GLY A 1 545 ? 15.575 -9.958 -34.439 1.00 96.50 545 GLY A C 1
ATOM 4039 O O . GLY A 1 545 ? 15.619 -10.016 -33.211 1.00 96.50 545 GLY A O 1
ATOM 4040 N N . ALA A 1 546 ? 15.521 -8.802 -35.113 1.00 95.81 546 ALA A N 1
ATOM 4041 C CA . ALA A 1 546 ? 15.513 -7.484 -34.470 1.00 95.81 546 ALA A CA 1
ATOM 4042 C C . ALA A 1 546 ? 14.304 -7.330 -33.545 1.00 95.81 546 ALA A C 1
ATOM 4044 O O . ALA A 1 546 ? 14.462 -7.071 -32.358 1.00 95.81 546 ALA A O 1
ATOM 4045 N N . ARG A 1 547 ? 13.096 -7.624 -34.039 1.00 96.56 547 ARG A N 1
ATOM 4046 C CA . ARG A 1 547 ? 11.877 -7.615 -33.213 1.00 96.56 547 ARG A CA 1
ATOM 4047 C C . ARG A 1 547 ? 11.983 -8.525 -31.992 1.00 96.56 547 ARG A C 1
ATOM 4049 O O . ARG A 1 547 ? 11.599 -8.127 -30.897 1.00 96.56 547 ARG A O 1
ATOM 4056 N N . GLN A 1 548 ? 12.499 -9.742 -32.170 1.00 97.38 548 GLN A N 1
ATOM 4057 C CA . GLN A 1 548 ? 12.665 -10.676 -31.059 1.00 97.38 548 GLN A CA 1
ATOM 4058 C C . GLN A 1 548 ? 13.701 -10.181 -30.046 1.00 97.38 548 GLN A C 1
ATOM 4060 O O . GLN A 1 548 ? 13.511 -10.379 -28.852 1.00 97.38 548 GLN A O 1
ATOM 4065 N N . HIS A 1 549 ? 14.776 -9.538 -30.496 1.00 95.69 549 HIS A N 1
ATOM 4066 C CA . HIS A 1 549 ? 15.791 -8.969 -29.615 1.00 95.69 549 HIS A CA 1
ATOM 4067 C C . HIS A 1 549 ? 15.211 -7.834 -28.756 1.00 95.69 549 HIS A C 1
ATOM 4069 O O . HIS A 1 549 ? 15.337 -7.865 -27.533 1.00 95.69 549 HIS A O 1
ATOM 4075 N N . GLU A 1 550 ? 14.434 -6.929 -29.357 1.00 95.19 550 GLU A N 1
ATOM 4076 C CA . GLU A 1 550 ? 13.746 -5.868 -28.607 1.00 95.19 550 GLU A CA 1
ATOM 4077 C C . GLU A 1 550 ? 12.647 -6.391 -27.671 1.00 95.19 550 GLU A C 1
ATOM 4079 O O . GLU A 1 550 ? 12.367 -5.797 -26.623 1.00 95.19 550 GLU A O 1
ATOM 4084 N N . GLN A 1 551 ? 12.027 -7.522 -28.015 1.00 96.75 551 GLN A N 1
ATOM 4085 C CA . GLN A 1 551 ? 11.123 -8.232 -27.111 1.00 96.75 551 GLN A CA 1
ATOM 4086 C C . GLN A 1 551 ? 11.886 -8.871 -25.941 1.00 96.75 551 GLN A C 1
ATOM 4088 O O . GLN A 1 551 ? 11.422 -8.796 -24.804 1.00 96.75 551 GLN A O 1
ATOM 4093 N N . ASP A 1 552 ? 13.066 -9.448 -26.186 1.00 95.69 552 ASP A N 1
ATOM 4094 C CA . ASP A 1 552 ? 13.908 -10.026 -25.136 1.00 95.69 552 ASP A CA 1
ATOM 4095 C C . ASP A 1 552 ? 14.322 -8.934 -24.113 1.00 95.69 552 ASP A C 1
ATOM 4097 O O . ASP A 1 552 ? 14.374 -9.216 -22.911 1.00 95.69 552 ASP A O 1
ATOM 4101 N N . HIS A 1 553 ? 14.530 -7.677 -24.539 1.00 95.69 553 HIS A N 1
ATOM 4102 C CA . HIS A 1 553 ? 14.709 -6.532 -23.629 1.00 95.69 553 HIS A CA 1
ATOM 4103 C C . HIS A 1 553 ? 13.473 -6.284 -22.750 1.00 95.69 553 HIS A C 1
ATOM 4105 O O . HIS A 1 553 ? 13.599 -6.209 -21.524 1.00 95.69 553 HIS A O 1
ATOM 4111 N N . ALA A 1 554 ? 12.276 -6.196 -23.345 1.00 96.50 554 ALA A N 1
ATOM 4112 C CA . ALA A 1 554 ? 11.020 -6.017 -22.606 1.00 96.50 554 ALA A CA 1
ATOM 4113 C C . ALA A 1 554 ? 10.797 -7.126 -21.567 1.00 96.50 554 ALA A C 1
ATOM 4115 O O . ALA A 1 554 ? 10.421 -6.851 -20.425 1.00 96.50 554 ALA A O 1
ATOM 4116 N N . ASP A 1 555 ? 11.064 -8.376 -21.940 1.00 97.19 555 ASP A N 1
ATOM 4117 C CA . ASP A 1 555 ? 10.899 -9.528 -21.057 1.00 97.19 555 ASP A CA 1
ATOM 4118 C C . ASP A 1 555 ? 11.879 -9.472 -19.874 1.00 97.19 555 ASP A C 1
ATOM 4120 O O . ASP A 1 555 ? 11.491 -9.745 -18.732 1.00 97.19 555 ASP A O 1
ATOM 4124 N N . ARG A 1 556 ? 13.131 -9.047 -20.110 1.00 96.88 556 ARG A N 1
ATOM 4125 C CA . ARG A 1 556 ? 14.117 -8.806 -19.041 1.00 96.88 556 ARG A CA 1
ATOM 4126 C C . ARG A 1 556 ? 13.698 -7.664 -18.121 1.00 96.88 556 ARG A C 1
ATOM 4128 O O . ARG A 1 556 ? 13.793 -7.826 -16.905 1.00 96.88 556 ARG A O 1
ATOM 4135 N N . MET A 1 557 ? 13.186 -6.555 -18.660 1.00 97.31 557 MET A N 1
ATOM 4136 C CA . MET A 1 557 ? 12.658 -5.445 -17.854 1.00 97.31 557 MET A CA 1
ATOM 4137 C C . MET A 1 557 ? 11.485 -5.895 -16.980 1.00 97.31 557 MET A C 1
ATOM 4139 O O . MET A 1 557 ? 11.477 -5.633 -15.779 1.00 97.31 557 MET A O 1
ATOM 4143 N N . LYS A 1 558 ? 10.529 -6.643 -17.547 1.00 98.12 558 LYS A N 1
ATOM 4144 C CA . LYS A 1 558 ? 9.390 -7.210 -16.811 1.00 98.12 558 LYS A CA 1
ATOM 4145 C C . LYS A 1 558 ? 9.845 -8.128 -15.677 1.00 98.12 558 LYS A C 1
ATOM 4147 O O . LYS A 1 558 ? 9.314 -8.051 -14.569 1.00 98.12 558 LYS A O 1
ATOM 4152 N N . ALA A 1 559 ? 10.828 -8.990 -15.939 1.00 97.94 559 ALA A N 1
ATOM 4153 C CA . ALA A 1 559 ? 11.395 -9.876 -14.928 1.00 97.94 559 ALA A CA 1
ATOM 4154 C C . ALA A 1 559 ? 12.141 -9.098 -13.829 1.00 97.94 559 ALA A C 1
ATOM 4156 O O . ALA A 1 559 ? 11.976 -9.403 -12.647 1.00 97.94 559 ALA A O 1
ATOM 4157 N N . ALA A 1 560 ? 12.923 -8.079 -14.198 1.00 97.38 560 ALA A N 1
ATOM 4158 C CA . ALA A 1 560 ? 13.624 -7.213 -13.254 1.00 97.38 560 ALA A CA 1
ATOM 4159 C C . ALA A 1 560 ? 12.643 -6.438 -12.360 1.00 97.38 560 ALA A C 1
ATOM 4161 O O . ALA A 1 560 ? 12.791 -6.459 -11.137 1.00 97.38 560 ALA A O 1
ATOM 4162 N N . LEU A 1 561 ? 11.594 -5.855 -12.951 1.00 97.94 561 LEU A N 1
ATOM 4163 C CA . LEU A 1 561 ? 10.524 -5.172 -12.229 1.00 97.94 561 LEU A CA 1
ATOM 4164 C C . LEU A 1 561 ? 9.818 -6.115 -11.251 1.00 97.94 561 LEU A C 1
ATOM 4166 O O . LEU A 1 561 ? 9.662 -5.779 -10.085 1.00 97.94 561 LEU A O 1
ATOM 4170 N N . ALA A 1 562 ? 9.443 -7.322 -11.684 1.00 97.81 562 ALA A N 1
ATOM 4171 C CA . ALA A 1 562 ? 8.796 -8.296 -10.805 1.00 97.81 562 ALA A CA 1
ATOM 4172 C C . ALA A 1 562 ? 9.697 -8.733 -9.632 1.00 97.81 562 ALA A C 1
ATOM 4174 O O . ALA A 1 562 ? 9.197 -9.010 -8.539 1.00 97.81 562 ALA A O 1
ATOM 4175 N N . ALA A 1 563 ? 11.016 -8.794 -9.846 1.00 97.50 563 ALA A N 1
ATOM 4176 C CA . ALA A 1 563 ? 11.987 -9.181 -8.826 1.00 97.50 563 ALA A CA 1
ATOM 4177 C C . ALA A 1 563 ? 12.247 -8.080 -7.785 1.00 97.50 563 ALA A C 1
ATOM 4179 O O . ALA A 1 563 ? 12.486 -8.396 -6.618 1.00 97.50 563 ALA A O 1
ATOM 4180 N N . LYS A 1 564 ? 12.214 -6.804 -8.189 1.00 97.25 564 LYS A N 1
ATOM 4181 C CA . LYS A 1 564 ? 12.469 -5.650 -7.314 1.00 97.25 564 LYS A CA 1
ATOM 4182 C C . LYS A 1 564 ? 11.423 -4.552 -7.528 1.00 97.25 564 LYS A C 1
ATOM 4184 O O . LYS A 1 564 ? 11.759 -3.411 -7.831 1.00 97.25 564 LYS A O 1
ATOM 4189 N N . ASP A 1 565 ? 10.153 -4.915 -7.358 1.00 98.19 565 ASP A N 1
ATOM 4190 C CA . ASP A 1 565 ? 9.027 -3.999 -7.564 1.00 98.19 565 ASP A CA 1
ATOM 4191 C C . ASP A 1 565 ? 9.068 -2.862 -6.520 1.00 98.19 565 ASP A C 1
ATOM 4193 O O . ASP A 1 565 ? 8.951 -3.135 -5.313 1.00 98.19 565 ASP A O 1
ATOM 4197 N N . PRO A 1 566 ? 9.244 -1.592 -6.937 1.00 98.31 566 PRO A N 1
ATOM 4198 C CA . PRO A 1 566 ? 9.310 -0.480 -6.000 1.00 98.31 566 PRO A CA 1
ATOM 4199 C C . PRO A 1 566 ? 8.000 -0.302 -5.225 1.00 98.31 566 PRO A C 1
ATOM 4201 O O . PRO A 1 566 ? 8.068 0.079 -4.056 1.00 98.31 566 PRO A O 1
ATOM 4204 N N . ALA A 1 567 ? 6.843 -0.656 -5.802 1.00 98.25 567 ALA A N 1
ATOM 4205 C CA . ALA A 1 567 ? 5.535 -0.545 -5.155 1.00 98.25 567 ALA A CA 1
ATOM 4206 C C . ALA A 1 567 ? 5.517 -1.252 -3.790 1.00 98.25 567 ALA A C 1
ATOM 4208 O O . ALA A 1 567 ? 5.171 -0.661 -2.768 1.00 98.25 567 ALA A O 1
ATOM 4209 N N . LYS A 1 568 ? 6.018 -2.494 -3.754 1.00 97.56 568 LYS A N 1
ATOM 4210 C CA . LYS A 1 568 ? 6.077 -3.334 -2.546 1.00 97.56 568 LYS A CA 1
ATOM 4211 C C . LYS A 1 568 ? 7.028 -2.796 -1.481 1.00 97.56 568 LYS A C 1
ATOM 4213 O O . LYS A 1 568 ? 6.846 -3.059 -0.296 1.00 97.56 568 LYS A O 1
ATOM 4218 N N . THR A 1 569 ? 8.063 -2.074 -1.903 1.00 97.56 569 THR A N 1
ATOM 4219 C CA . THR A 1 569 ? 9.094 -1.551 -0.999 1.00 97.56 569 THR A CA 1
ATOM 4220 C C . THR A 1 569 ? 8.690 -0.204 -0.406 1.00 97.56 569 THR A C 1
ATOM 4222 O O . THR A 1 569 ? 9.016 0.067 0.750 1.00 97.56 569 THR A O 1
ATOM 4225 N N . ILE A 1 570 ? 7.971 0.632 -1.165 1.00 98.19 570 ILE A N 1
ATOM 4226 C CA . ILE A 1 570 ? 7.532 1.947 -0.684 1.00 98.19 570 ILE A CA 1
ATOM 4227 C C . ILE A 1 570 ? 6.204 1.901 0.087 1.00 98.19 570 ILE A C 1
ATOM 4229 O O . ILE A 1 570 ? 6.004 2.731 0.969 1.00 98.19 570 ILE A O 1
ATOM 4233 N N . GLU A 1 571 ? 5.332 0.919 -0.181 1.00 98.19 571 GLU A N 1
ATOM 4234 C CA . GLU A 1 571 ? 4.050 0.719 0.523 1.00 98.19 571 GLU A CA 1
ATOM 4235 C C . GLU A 1 571 ? 4.153 0.767 2.059 1.00 98.19 571 GLU A C 1
ATOM 4237 O O . GLU A 1 571 ? 3.329 1.451 2.676 1.00 98.19 571 GLU A O 1
ATOM 4242 N N . PRO A 1 572 ? 5.136 0.102 2.707 1.00 97.81 572 PRO A N 1
ATOM 4243 C CA . PRO A 1 572 ? 5.242 0.099 4.161 1.00 97.81 572 PRO A CA 1
ATOM 4244 C C . PRO A 1 572 ? 5.968 1.319 4.740 1.00 97.81 572 PRO A C 1
ATOM 4246 O O . PRO A 1 572 ? 6.174 1.360 5.957 1.00 97.81 572 PRO A O 1
ATOM 4249 N N . LEU A 1 573 ? 6.409 2.279 3.918 1.00 97.94 573 LEU A N 1
ATOM 4250 C CA . LEU A 1 573 ? 7.144 3.438 4.416 1.00 97.94 573 LEU A CA 1
ATOM 4251 C C . LEU A 1 573 ? 6.236 4.327 5.266 1.00 97.94 573 LEU A C 1
ATOM 4253 O O . LEU A 1 573 ? 5.158 4.744 4.844 1.00 97.94 573 LEU A O 1
ATOM 4257 N N . ILE A 1 574 ? 6.724 4.640 6.465 1.00 97.62 574 ILE A N 1
ATOM 4258 C CA . ILE A 1 574 ? 6.085 5.527 7.435 1.00 97.62 574 ILE A CA 1
ATOM 4259 C C . ILE A 1 574 ? 7.158 6.374 8.119 1.00 97.62 574 ILE A C 1
ATOM 4261 O O . ILE A 1 574 ? 8.220 5.862 8.485 1.00 97.62 574 ILE A O 1
ATOM 4265 N N . ASN A 1 575 ? 6.915 7.673 8.277 1.00 97.31 575 ASN A N 1
ATOM 4266 C CA . ASN A 1 575 ? 7.828 8.571 8.987 1.00 97.31 575 ASN A CA 1
ATOM 4267 C C . ASN A 1 575 ? 7.095 9.826 9.475 1.00 97.31 575 ASN A C 1
ATOM 4269 O O . ASN A 1 575 ? 6.153 10.268 8.833 1.00 97.31 575 ASN A O 1
ATOM 4273 N N . MET A 1 576 ? 7.527 10.435 10.579 1.00 96.25 576 MET A N 1
ATOM 4274 C CA . MET A 1 576 ? 6.988 11.734 11.010 1.00 96.25 576 MET A CA 1
ATOM 4275 C C . MET A 1 576 ? 7.470 12.894 10.124 1.00 96.25 576 MET A C 1
ATOM 4277 O O . MET A 1 576 ? 6.790 13.912 10.015 1.00 96.25 576 MET A O 1
ATOM 4281 N N . ASP A 1 577 ? 8.631 12.748 9.484 1.00 97.56 577 ASP A N 1
ATOM 4282 C CA . ASP A 1 577 ? 9.180 13.714 8.538 1.00 97.56 577 ASP A CA 1
ATOM 4283 C C . ASP A 1 577 ? 8.771 13.352 7.103 1.00 97.56 577 ASP A C 1
ATOM 4285 O O . ASP A 1 577 ? 9.182 12.321 6.555 1.00 97.56 577 ASP A O 1
ATOM 4289 N N . LYS A 1 578 ? 7.970 14.233 6.488 1.00 97.69 578 LYS A N 1
ATOM 4290 C CA . LYS A 1 578 ? 7.519 14.105 5.098 1.00 97.69 578 LYS A CA 1
ATOM 4291 C C . LYS A 1 578 ? 8.694 14.000 4.121 1.00 97.69 578 LYS A C 1
ATOM 4293 O O . LYS A 1 578 ? 8.653 13.212 3.178 1.00 97.69 578 LYS A O 1
ATOM 4298 N N . ASP A 1 579 ? 9.745 14.783 4.331 1.00 98.00 579 ASP A N 1
ATOM 4299 C CA . ASP A 1 579 ? 10.870 14.833 3.403 1.00 98.00 579 ASP A CA 1
ATOM 4300 C C . ASP A 1 579 ? 11.707 13.553 3.501 1.00 98.00 579 ASP A C 1
ATOM 4302 O O . ASP A 1 579 ? 12.186 13.047 2.485 1.00 98.00 579 ASP A O 1
ATOM 4306 N N . ALA A 1 580 ? 11.824 12.975 4.699 1.00 97.56 580 ALA A N 1
ATOM 4307 C CA . ALA A 1 580 ? 12.504 11.700 4.903 1.00 97.56 580 ALA A CA 1
ATOM 4308 C C . ALA A 1 580 ? 11.801 10.543 4.173 1.00 97.56 580 ALA A C 1
ATOM 4310 O O . ALA A 1 580 ? 12.471 9.755 3.497 1.00 97.56 580 ALA A O 1
ATOM 4311 N N . ILE A 1 581 ? 10.466 10.446 4.265 1.00 97.56 581 ILE A N 1
ATOM 4312 C CA . ILE A 1 581 ? 9.707 9.417 3.537 1.00 97.56 581 ILE A CA 1
ATOM 4313 C C . ILE A 1 581 ? 9.777 9.633 2.022 1.00 97.56 581 ILE A C 1
ATOM 4315 O O . ILE A 1 581 ? 10.053 8.674 1.301 1.00 97.56 581 ILE A O 1
ATOM 4319 N N . ARG A 1 582 ? 9.638 10.878 1.546 1.00 98.19 582 ARG A N 1
ATOM 4320 C CA . ARG A 1 582 ? 9.770 11.230 0.125 1.00 98.19 582 ARG A CA 1
ATOM 4321 C C . ARG A 1 582 ? 11.132 10.819 -0.431 1.00 98.19 582 ARG A C 1
ATOM 4323 O O . ARG A 1 582 ? 11.209 10.051 -1.382 1.00 98.19 582 ARG A O 1
ATOM 4330 N N . ASN A 1 583 ? 12.216 11.239 0.222 1.00 97.94 583 ASN A N 1
ATOM 4331 C CA . ASN A 1 583 ? 13.577 10.908 -0.205 1.00 97.94 583 ASN A CA 1
ATOM 4332 C C . ASN A 1 583 ? 13.814 9.391 -0.233 1.00 97.94 583 ASN A C 1
ATOM 4334 O O . ASN A 1 583 ? 14.502 8.883 -1.123 1.00 97.94 583 ASN A O 1
ATOM 4338 N N . LYS A 1 584 ? 13.250 8.650 0.731 1.00 98.00 584 LYS A N 1
ATOM 4339 C CA . LYS A 1 584 ? 13.365 7.190 0.770 1.00 98.00 584 LYS A CA 1
ATOM 4340 C C . LYS A 1 584 ? 12.578 6.523 -0.359 1.00 98.00 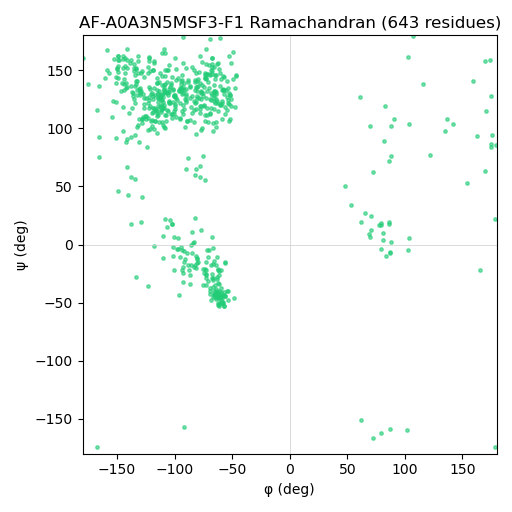584 LYS A C 1
ATOM 4342 O O . LYS A 1 584 ? 13.111 5.599 -0.978 1.00 98.00 584 LYS A O 1
ATOM 4347 N N . ALA A 1 585 ? 11.363 6.990 -0.644 1.00 98.12 585 ALA A N 1
ATOM 4348 C CA . ALA A 1 585 ? 10.554 6.515 -1.763 1.00 98.12 585 ALA A CA 1
ATOM 4349 C C . ALA A 1 585 ? 11.248 6.802 -3.105 1.00 98.12 585 ALA A C 1
ATOM 4351 O O . ALA A 1 585 ? 11.486 5.874 -3.875 1.00 98.12 585 ALA A O 1
ATOM 4352 N N . ASP A 1 586 ? 11.701 8.038 -3.330 1.00 98.06 586 ASP A N 1
ATOM 4353 C CA . ASP A 1 586 ? 12.402 8.446 -4.554 1.00 98.06 586 ASP A CA 1
ATOM 4354 C C . ASP A 1 586 ? 13.712 7.670 -4.768 1.00 98.06 586 ASP A C 1
ATOM 4356 O O . ASP A 1 586 ? 14.024 7.255 -5.883 1.00 98.06 586 ASP A O 1
ATOM 4360 N N . THR A 1 587 ? 14.481 7.424 -3.700 1.00 97.44 587 THR A N 1
ATOM 4361 C CA . THR A 1 587 ? 15.697 6.592 -3.773 1.00 97.44 587 THR A CA 1
ATOM 4362 C C . THR A 1 587 ? 15.355 5.158 -4.169 1.00 97.44 587 THR A C 1
ATOM 4364 O O . THR A 1 587 ? 16.028 4.573 -5.011 1.00 97.44 587 THR A O 1
ATOM 4367 N N . THR A 1 588 ? 14.288 4.603 -3.593 1.00 97.81 588 THR A N 1
ATOM 4368 C CA . THR A 1 588 ? 13.832 3.238 -3.887 1.00 97.81 588 THR A CA 1
ATOM 4369 C C . T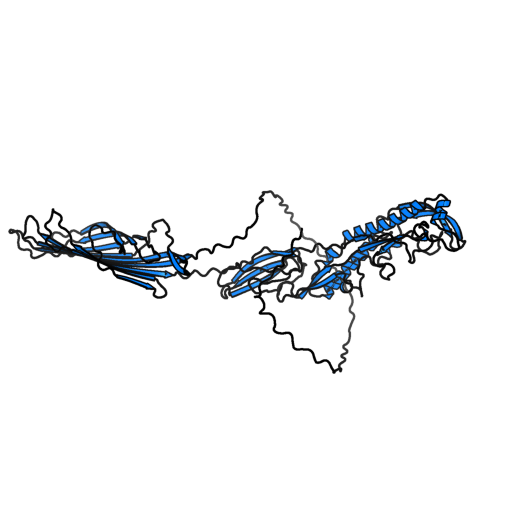HR A 1 588 ? 13.403 3.097 -5.347 1.00 97.81 588 THR A C 1
ATOM 4371 O O . THR A 1 588 ? 13.800 2.137 -6.005 1.00 97.81 588 THR A O 1
ATOM 4374 N N . ILE A 1 589 ? 12.643 4.064 -5.870 1.00 97.50 589 ILE A N 1
ATOM 4375 C CA . ILE A 1 589 ? 12.211 4.087 -7.274 1.00 97.50 589 ILE A CA 1
ATOM 4376 C C . ILE A 1 589 ? 13.425 4.210 -8.203 1.00 97.50 589 ILE A C 1
ATOM 4378 O O . ILE A 1 589 ? 13.575 3.405 -9.118 1.00 97.50 589 ILE A O 1
ATOM 4382 N N . ARG A 1 590 ? 14.350 5.133 -7.919 1.00 95.81 590 ARG A N 1
ATOM 4383 C CA . ARG A 1 590 ? 15.582 5.319 -8.704 1.00 95.81 590 ARG A CA 1
ATOM 4384 C C . ARG A 1 590 ? 16.463 4.070 -8.728 1.00 95.81 590 ARG A C 1
ATOM 4386 O O . ARG A 1 590 ? 17.011 3.708 -9.765 1.00 95.81 590 ARG A O 1
ATOM 4393 N N . GLU A 1 591 ? 16.616 3.399 -7.590 1.00 95.81 591 GLU A N 1
ATOM 4394 C CA . GLU A 1 591 ? 17.347 2.133 -7.522 1.00 95.81 591 GLU A CA 1
ATOM 4395 C C . GLU A 1 591 ? 16.663 1.017 -8.317 1.00 95.81 591 GLU A C 1
ATOM 4397 O O . GLU A 1 591 ? 17.359 0.156 -8.855 1.00 95.81 591 GLU A O 1
ATOM 4402 N N . ALA A 1 592 ? 15.327 0.996 -8.363 1.00 96.69 592 ALA A N 1
ATOM 4403 C CA . ALA A 1 592 ? 14.582 0.052 -9.185 1.00 96.69 592 ALA A CA 1
ATOM 4404 C C . ALA A 1 592 ? 14.782 0.351 -10.678 1.00 96.69 592 ALA A C 1
ATOM 4406 O O . ALA A 1 592 ? 15.149 -0.559 -11.415 1.00 96.69 592 ALA A O 1
ATOM 4407 N N . GLU A 1 593 ? 14.647 1.610 -11.118 1.00 95.31 593 GLU A N 1
ATOM 4408 C CA . GLU A 1 593 ? 14.918 2.007 -12.511 1.00 95.31 593 GLU A CA 1
ATOM 4409 C C . GLU A 1 593 ? 16.332 1.630 -12.958 1.00 95.31 593 GLU A C 1
ATOM 4411 O O . GLU A 1 593 ? 16.514 1.071 -14.041 1.00 95.31 593 GLU A O 1
ATOM 4416 N N . LYS A 1 594 ? 17.330 1.886 -12.104 1.00 94.12 594 LYS A N 1
ATOM 4417 C CA . LYS A 1 594 ? 18.723 1.517 -12.363 1.00 94.12 594 LYS A CA 1
ATOM 4418 C C . LYS A 1 594 ? 18.906 0.004 -12.489 1.00 94.12 594 LYS A C 1
ATOM 4420 O O . LYS A 1 594 ? 19.589 -0.456 -13.400 1.00 94.12 594 LYS A O 1
ATOM 4425 N N . ASP A 1 595 ? 18.311 -0.776 -11.586 1.00 95.12 595 ASP A N 1
ATOM 4426 C CA . ASP A 1 595 ? 18.383 -2.242 -11.629 1.00 95.12 595 ASP A CA 1
ATOM 4427 C C . ASP A 1 595 ? 17.705 -2.810 -12.883 1.00 95.12 595 ASP A C 1
ATOM 4429 O O . ASP A 1 595 ? 18.267 -3.693 -13.531 1.00 95.12 595 ASP A O 1
ATOM 4433 N N . ILE A 1 596 ? 16.543 -2.263 -13.257 1.00 95.88 596 ILE A N 1
ATOM 4434 C CA . ILE A 1 596 ? 15.835 -2.597 -14.497 1.00 95.88 596 ILE A CA 1
ATOM 4435 C C . ILE A 1 596 ? 16.746 -2.345 -15.696 1.00 95.88 596 ILE A C 1
ATOM 4437 O O . ILE A 1 596 ? 16.981 -3.281 -16.455 1.00 95.88 596 ILE A O 1
ATOM 4441 N N . CYS A 1 597 ? 17.320 -1.142 -15.813 1.00 93.94 597 CYS A N 1
ATOM 4442 C CA . CYS A 1 597 ? 18.206 -0.788 -16.921 1.00 93.94 597 CYS A CA 1
ATOM 4443 C C . CYS A 1 597 ? 19.408 -1.735 -17.017 1.00 93.94 597 CYS A C 1
ATOM 4445 O O . CYS A 1 597 ? 19.665 -2.322 -18.068 1.00 93.94 597 CYS A O 1
ATOM 4447 N N . ILE A 1 598 ? 20.118 -1.951 -15.901 1.00 92.56 598 ILE A N 1
ATOM 4448 C CA . ILE A 1 598 ? 21.299 -2.823 -15.873 1.00 92.56 598 ILE A CA 1
ATOM 4449 C C . ILE A 1 598 ? 20.930 -4.238 -16.323 1.00 92.56 598 ILE A C 1
ATOM 4451 O O . ILE A 1 598 ? 21.641 -4.811 -17.145 1.00 92.56 598 ILE A O 1
ATOM 4455 N N . LYS A 1 599 ? 19.828 -4.802 -15.813 1.00 94.88 599 LYS A N 1
ATOM 4456 C CA . LYS A 1 599 ? 19.398 -6.178 -16.116 1.00 94.88 599 LYS A CA 1
ATOM 4457 C C . LYS A 1 599 ? 18.794 -6.346 -17.502 1.00 94.88 599 LYS A C 1
ATOM 4459 O O . LYS A 1 599 ? 18.807 -7.462 -18.020 1.00 94.88 599 LYS A O 1
ATOM 4464 N N . SER A 1 600 ? 18.251 -5.284 -18.084 1.00 94.69 600 SER A N 1
ATOM 4465 C CA . SER A 1 600 ? 17.740 -5.317 -19.447 1.00 94.69 600 SER A CA 1
ATOM 4466 C C . SER A 1 600 ? 18.796 -4.990 -20.490 1.00 94.69 600 SER A C 1
ATOM 4468 O O . SER A 1 600 ? 18.556 -5.318 -21.636 1.00 94.69 600 SER A O 1
ATOM 4470 N N . SER A 1 601 ? 19.935 -4.384 -20.141 1.00 93.06 601 SER A N 1
ATOM 4471 C CA . SER A 1 601 ? 20.982 -4.017 -21.110 1.00 93.06 601 SER A CA 1
ATOM 4472 C C . SER A 1 601 ? 21.597 -5.220 -21.846 1.00 93.06 601 SER A C 1
ATOM 4474 O O . SER A 1 601 ? 21.666 -6.324 -21.301 1.00 93.06 601 SER A O 1
ATOM 4476 N N . ASP A 1 602 ? 22.160 -5.001 -23.036 1.00 87.31 602 ASP A N 1
ATOM 4477 C CA . ASP A 1 602 ? 22.945 -6.017 -23.769 1.00 87.31 602 ASP A CA 1
ATOM 4478 C C . ASP A 1 602 ? 24.238 -6.434 -23.050 1.00 87.31 602 ASP A C 1
ATOM 4480 O O . ASP A 1 602 ? 24.825 -7.481 -23.340 1.00 87.31 602 ASP A O 1
ATOM 4484 N N . ALA A 1 603 ? 24.690 -5.621 -22.092 1.00 88.88 603 ALA A N 1
ATOM 4485 C CA . ALA A 1 603 ? 25.826 -5.922 -21.228 1.00 88.88 603 ALA A CA 1
ATOM 4486 C C . ALA A 1 603 ? 25.449 -6.859 -20.066 1.00 88.88 603 ALA A C 1
ATOM 4488 O O . ALA A 1 603 ? 26.322 -7.355 -19.344 1.00 88.88 603 ALA A O 1
ATOM 4489 N N . SER A 1 604 ? 24.152 -7.092 -19.842 1.00 88.88 604 SER A N 1
ATOM 4490 C CA . SER A 1 604 ? 23.678 -7.903 -18.724 1.00 88.88 604 SER A CA 1
ATOM 4491 C C . SER A 1 604 ? 24.098 -9.369 -18.852 1.00 88.88 604 SER A C 1
ATOM 4493 O O . SER A 1 604 ? 24.325 -9.902 -19.939 1.00 88.88 604 SER A O 1
ATOM 4495 N N . GLN A 1 605 ? 24.222 -10.037 -17.703 1.00 85.44 605 GLN A N 1
ATOM 4496 C CA . GLN A 1 605 ? 24.574 -11.452 -17.623 1.00 85.44 605 GLN A CA 1
ATOM 4497 C C . GLN A 1 605 ? 23.360 -12.281 -17.169 1.00 85.44 605 GLN A C 1
ATOM 4499 O O . GLN A 1 605 ? 22.728 -11.919 -16.173 1.00 85.44 605 GLN A O 1
ATOM 4504 N N . PRO A 1 606 ? 23.048 -13.407 -17.842 1.00 90.31 606 PRO A N 1
ATOM 4505 C CA . PRO A 1 606 ? 23.716 -13.916 -19.046 1.00 90.31 606 PRO A CA 1
ATOM 4506 C C . PRO A 1 606 ? 23.480 -13.004 -20.268 1.00 90.31 606 PRO A C 1
ATOM 4508 O O . PRO A 1 606 ? 22.452 -12.317 -20.300 1.00 90.31 606 PRO A O 1
ATOM 4511 N N . PRO A 1 607 ? 24.377 -13.016 -21.277 1.00 90.75 607 PRO A N 1
ATOM 4512 C CA . PRO A 1 607 ? 24.213 -12.226 -22.493 1.00 90.75 607 PRO A CA 1
ATOM 4513 C C . PRO A 1 607 ? 22.846 -12.419 -23.136 1.00 90.75 607 PRO A C 1
ATOM 4515 O O . PRO A 1 607 ? 22.192 -13.454 -22.941 1.00 90.75 607 PRO A O 1
ATOM 4518 N N . MET A 1 608 ? 22.402 -11.437 -23.915 1.00 92.50 608 MET A N 1
ATOM 4519 C CA . MET A 1 608 ? 21.206 -11.627 -24.723 1.00 92.50 608 MET A CA 1
ATOM 4520 C C . MET A 1 608 ? 21.440 -12.700 -25.777 1.00 92.50 608 MET A C 1
ATOM 4522 O O . MET A 1 608 ? 22.549 -12.913 -26.268 1.00 92.50 608 MET A O 1
ATOM 4526 N N . ARG A 1 609 ? 20.377 -13.447 -26.065 1.00 94.75 609 ARG A N 1
ATOM 4527 C CA . ARG A 1 609 ? 20.417 -14.504 -27.067 1.00 94.75 609 ARG A CA 1
ATOM 4528 C C . ARG A 1 609 ? 20.649 -13.856 -28.429 1.00 94.75 609 ARG A C 1
ATOM 4530 O O . ARG A 1 609 ? 19.996 -12.870 -28.755 1.00 94.75 609 ARG A O 1
ATOM 4537 N N . VAL A 1 610 ? 21.524 -14.456 -29.228 1.00 95.94 610 VAL A N 1
ATOM 4538 C CA . VAL A 1 610 ? 21.611 -14.142 -30.656 1.00 95.94 610 VAL A CA 1
ATOM 4539 C C . VAL A 1 610 ? 20.339 -14.666 -31.323 1.00 95.94 610 VAL A C 1
ATOM 4541 O O . VAL A 1 610 ? 20.089 -15.874 -31.323 1.00 95.94 610 VAL A O 1
ATOM 4544 N N . THR A 1 611 ? 19.489 -13.766 -31.810 1.00 96.69 611 THR A N 1
ATOM 4545 C CA . THR A 1 611 ? 18.175 -14.103 -32.381 1.00 96.69 611 THR A CA 1
ATOM 4546 C C . THR A 1 611 ? 18.255 -14.421 -33.869 1.00 96.69 611 THR A C 1
ATOM 4548 O O . THR A 1 611 ? 17.389 -15.124 -34.388 1.00 96.69 611 THR A O 1
ATOM 4551 N N . TRP A 1 612 ? 19.301 -13.945 -34.547 1.00 97.50 612 TRP A N 1
ATOM 4552 C CA . TRP A 1 612 ? 19.553 -14.204 -35.959 1.00 97.50 612 TRP A CA 1
ATOM 4553 C C . TRP A 1 612 ? 21.041 -14.036 -36.293 1.00 97.50 612 TRP A C 1
ATOM 4555 O O . TRP A 1 612 ? 21.713 -13.177 -35.725 1.00 97.50 612 TRP A O 1
ATOM 4565 N N . THR A 1 613 ? 21.541 -14.820 -37.250 1.00 96.31 613 THR A N 1
ATOM 4566 C CA . THR A 1 613 ? 22.894 -14.696 -37.818 1.00 96.31 613 THR A CA 1
ATOM 4567 C C . THR A 1 613 ? 22.832 -14.994 -39.310 1.00 96.31 613 THR A C 1
ATOM 4569 O O . THR A 1 613 ? 22.164 -15.944 -39.724 1.00 96.31 613 THR A O 1
ATOM 4572 N N . GLY A 1 614 ? 23.555 -14.229 -40.124 1.00 96.44 614 GLY A N 1
ATOM 4573 C CA . GLY A 1 614 ? 23.583 -14.453 -41.563 1.00 96.44 614 GLY A CA 1
ATOM 4574 C C . GLY A 1 614 ? 24.436 -13.451 -42.329 1.00 96.44 614 GLY A C 1
ATOM 4575 O O . GLY A 1 614 ? 25.137 -12.619 -41.754 1.00 96.44 614 GLY A O 1
ATOM 4576 N N . ARG A 1 615 ? 24.381 -13.554 -43.659 1.00 96.69 615 ARG A N 1
ATOM 4577 C CA . ARG A 1 615 ? 25.038 -12.622 -44.586 1.00 96.69 615 ARG A CA 1
ATOM 4578 C C . ARG A 1 615 ? 24.022 -11.602 -45.086 1.00 96.69 615 ARG A C 1
ATOM 4580 O O . ARG A 1 615 ? 22.878 -11.968 -45.338 1.00 96.69 615 ARG A O 1
ATOM 4587 N N . MET A 1 616 ? 24.458 -10.356 -45.232 1.00 97.06 616 MET A N 1
ATOM 4588 C CA . MET A 1 616 ? 23.671 -9.233 -45.747 1.00 97.06 616 MET A CA 1
ATOM 4589 C C . MET A 1 616 ? 24.550 -8.348 -46.633 1.00 97.06 616 MET A C 1
ATOM 4591 O O . MET A 1 616 ? 25.776 -8.342 -46.507 1.00 97.06 616 MET A O 1
ATOM 4595 N N . VAL A 1 617 ? 23.928 -7.560 -47.507 1.00 96.25 617 VAL A N 1
ATOM 4596 C CA . VAL A 1 617 ? 24.568 -6.440 -48.202 1.00 96.25 617 VAL A CA 1
ATOM 4597 C C . VAL A 1 617 ? 24.199 -5.126 -47.529 1.00 96.25 617 VAL A C 1
ATOM 4599 O O . VAL A 1 617 ? 23.024 -4.803 -47.352 1.00 96.25 617 VAL A O 1
ATOM 4602 N N . PHE A 1 618 ? 25.220 -4.348 -47.192 1.00 95.00 618 PHE A N 1
ATOM 4603 C CA . PHE A 1 618 ? 25.108 -3.060 -46.523 1.00 95.00 618 PHE A CA 1
ATOM 4604 C C . PHE A 1 618 ? 25.606 -1.936 -47.440 1.00 95.00 618 PHE A C 1
ATOM 4606 O O . PHE A 1 618 ? 26.616 -2.118 -48.129 1.00 95.00 618 PHE A O 1
ATOM 4613 N N . PRO A 1 619 ? 24.932 -0.778 -47.475 1.00 94.38 619 PRO A N 1
ATOM 4614 C CA . PRO A 1 619 ? 25.401 0.385 -48.212 1.00 94.38 619 PRO A CA 1
ATOM 4615 C C . PRO A 1 619 ? 26.641 0.999 -47.551 1.00 94.38 619 PRO A C 1
ATOM 4617 O O . PRO A 1 619 ? 26.757 1.019 -46.334 1.00 94.38 619 PRO A O 1
ATOM 4620 N N . THR A 1 620 ? 27.561 1.569 -48.314 1.00 91.38 620 THR A N 1
ATOM 4621 C CA . THR A 1 620 ? 28.656 2.393 -47.785 1.00 91.38 620 THR A CA 1
ATOM 4622 C C . THR A 1 620 ? 28.261 3.866 -47.816 1.00 91.38 620 THR A C 1
ATOM 4624 O O . THR A 1 620 ? 27.730 4.349 -48.816 1.00 91.38 620 THR A O 1
ATOM 4627 N N . SER A 1 621 ? 28.512 4.595 -46.727 1.00 86.19 621 SER A N 1
ATOM 4628 C CA . SER A 1 621 ? 28.134 6.014 -46.627 1.00 86.19 621 SER A CA 1
ATOM 4629 C C . SER A 1 621 ? 29.008 6.938 -47.481 1.00 86.19 621 SER A C 1
ATOM 4631 O O . SER A 1 621 ? 28.587 8.042 -47.818 1.00 86.19 621 SER A O 1
ATOM 4633 N N . ASP A 1 622 ? 30.219 6.506 -47.830 1.00 86.56 622 ASP A N 1
ATOM 4634 C CA . ASP A 1 622 ? 31.223 7.281 -48.557 1.00 86.56 622 ASP A CA 1
ATOM 4635 C C . ASP A 1 622 ? 31.207 7.010 -50.067 1.00 86.56 622 ASP A C 1
ATOM 4637 O O . ASP A 1 622 ? 31.292 7.946 -50.863 1.00 86.56 622 ASP A O 1
ATOM 4641 N N . THR A 1 623 ? 31.088 5.741 -50.472 1.00 90.81 623 THR A N 1
ATOM 4642 C CA . THR A 1 623 ? 31.138 5.339 -51.888 1.00 90.81 623 THR A CA 1
ATOM 4643 C C . THR A 1 623 ? 29.773 5.065 -52.513 1.00 90.81 623 THR A C 1
ATOM 4645 O O . THR A 1 623 ? 29.699 4.945 -53.735 1.00 90.81 623 THR A O 1
ATOM 4648 N N . ASN A 1 624 ? 28.692 5.006 -51.725 1.00 90.38 624 ASN A N 1
ATOM 4649 C CA . ASN A 1 624 ? 27.365 4.573 -52.182 1.00 90.38 624 ASN A CA 1
ATOM 4650 C C . ASN A 1 624 ? 27.396 3.197 -52.881 1.00 90.38 624 ASN A C 1
ATOM 4652 O O . ASN A 1 624 ? 26.654 2.934 -53.829 1.00 90.38 624 ASN A O 1
ATOM 4656 N N . GLU A 1 625 ? 28.279 2.310 -52.428 1.00 94.56 625 GLU A N 1
ATOM 4657 C CA . GLU A 1 625 ? 28.411 0.934 -52.902 1.00 94.56 625 GLU A CA 1
ATOM 4658 C C . GLU A 1 625 ? 27.716 -0.029 -51.938 1.00 94.56 625 GLU A C 1
ATOM 4660 O O . GLU A 1 625 ? 27.498 0.281 -50.772 1.00 94.56 625 GLU A O 1
ATOM 4665 N N . TRP A 1 626 ? 27.395 -1.232 -52.409 1.00 96.00 626 TRP A N 1
ATOM 4666 C CA . TRP A 1 626 ? 26.877 -2.305 -51.563 1.00 96.00 626 TRP A CA 1
ATOM 4667 C C . TRP A 1 626 ? 27.994 -3.291 -51.249 1.00 96.00 626 TRP A C 1
ATOM 4669 O O . TRP A 1 626 ? 28.589 -3.858 -52.166 1.00 96.00 626 TRP A O 1
ATOM 4679 N N . LYS A 1 627 ? 28.269 -3.511 -49.964 1.00 95.75 627 LYS A N 1
ATOM 4680 C CA . LYS A 1 627 ? 29.278 -4.461 -49.493 1.00 95.75 627 LYS A CA 1
ATOM 4681 C C . LYS A 1 627 ? 28.620 -5.582 -48.712 1.00 95.75 627 LYS A C 1
ATOM 4683 O O . LYS A 1 627 ? 27.773 -5.348 -47.858 1.00 95.75 627 LYS A O 1
ATOM 4688 N N . GLU A 1 628 ? 29.012 -6.805 -49.030 1.00 95.62 628 GLU A N 1
ATOM 4689 C CA . GLU A 1 628 ? 28.558 -7.988 -48.313 1.00 95.62 628 GLU A CA 1
ATOM 4690 C C . GLU A 1 628 ? 29.305 -8.128 -46.979 1.00 95.62 628 GLU A C 1
ATOM 4692 O O . GLU A 1 628 ? 30.521 -7.928 -46.921 1.00 95.62 628 GLU A O 1
ATOM 4697 N N . GLY A 1 629 ? 28.590 -8.499 -45.919 1.00 91.69 629 GLY A N 1
ATOM 4698 C CA . GLY A 1 629 ? 29.152 -8.773 -44.600 1.00 91.69 629 GLY A CA 1
ATOM 4699 C C . GLY A 1 629 ? 28.356 -9.833 -43.843 1.00 91.69 629 GLY A C 1
ATOM 4700 O O . GLY A 1 629 ? 27.166 -10.025 -44.093 1.00 91.69 629 GLY A O 1
ATOM 4701 N N . GLU A 1 630 ? 29.026 -10.530 -42.926 1.00 93.06 630 GLU A N 1
ATOM 4702 C CA . GLU A 1 630 ? 28.356 -11.319 -41.889 1.00 93.06 630 GLU A CA 1
ATOM 4703 C C . GLU A 1 630 ? 27.887 -10.393 -40.769 1.00 93.06 630 GLU A C 1
ATOM 4705 O O . GLU A 1 630 ? 28.561 -9.420 -40.426 1.00 93.06 630 GLU A O 1
ATOM 4710 N N . THR A 1 631 ? 26.714 -10.681 -40.219 1.00 92.75 631 THR A N 1
ATOM 4711 C CA . THR A 1 631 ? 26.131 -9.917 -39.121 1.00 92.75 631 THR A CA 1
ATOM 4712 C C . THR A 1 631 ? 25.269 -10.824 -38.249 1.00 92.75 631 THR A C 1
ATOM 4714 O O . THR A 1 631 ? 24.859 -11.916 -38.658 1.00 92.75 631 THR A O 1
ATOM 4717 N N . GLU A 1 632 ? 24.995 -10.361 -37.041 1.00 93.19 632 GLU A N 1
ATOM 4718 C CA . GLU A 1 632 ? 24.128 -11.022 -36.081 1.00 93.19 632 GLU A CA 1
ATOM 4719 C C . GLU A 1 632 ? 23.227 -9.996 -35.398 1.00 93.19 632 GLU A C 1
ATOM 4721 O O . GLU A 1 632 ? 23.518 -8.799 -35.396 1.00 93.19 632 GLU A O 1
ATOM 4726 N N . VAL A 1 633 ? 22.115 -10.472 -34.847 1.00 93.25 633 VAL A N 1
ATOM 4727 C CA . VAL A 1 633 ? 21.199 -9.668 -34.041 1.00 93.25 633 VAL A CA 1
ATOM 4728 C C . VAL A 1 633 ? 21.207 -10.198 -32.613 1.00 93.25 633 VAL A C 1
ATOM 4730 O O . VAL A 1 633 ? 20.960 -11.385 -32.386 1.00 93.25 633 VAL A O 1
ATOM 4733 N N . GLY A 1 634 ? 21.473 -9.308 -31.660 1.00 90.12 634 GLY A N 1
ATOM 4734 C CA . GLY A 1 634 ? 21.648 -9.625 -30.246 1.00 90.12 634 GLY A CA 1
ATOM 4735 C C . GLY A 1 634 ? 23.078 -10.013 -29.878 1.00 90.12 634 GLY A C 1
ATOM 4736 O O . GLY A 1 634 ? 24.025 -9.672 -30.579 1.00 90.12 634 GLY A O 1
ATOM 4737 N N . GLY A 1 635 ? 23.236 -10.712 -28.753 1.00 89.56 635 GLY A N 1
ATOM 4738 C CA . GLY A 1 635 ? 24.545 -11.057 -28.192 1.00 89.56 635 GLY A CA 1
ATOM 4739 C C . GLY A 1 635 ? 24.951 -10.173 -27.009 1.00 89.56 635 GLY A C 1
ATOM 4740 O O . GLY A 1 635 ? 24.108 -9.601 -26.324 1.00 89.56 635 GLY A O 1
ATOM 4741 N N . PHE A 1 636 ? 26.254 -10.129 -26.715 1.00 87.19 636 PHE A N 1
ATOM 4742 C CA . PHE A 1 636 ? 26.825 -9.318 -25.635 1.00 87.19 636 PHE A CA 1
ATOM 4743 C C . PHE A 1 636 ? 27.429 -8.033 -26.197 1.00 87.19 636 PHE A C 1
ATOM 4745 O O . PHE A 1 636 ? 28.303 -8.097 -27.063 1.00 87.19 636 PHE A O 1
ATOM 4752 N N . ARG A 1 637 ? 27.052 -6.883 -25.634 1.00 81.62 637 ARG A N 1
ATOM 4753 C CA . ARG A 1 637 ? 27.704 -5.596 -25.907 1.00 81.62 637 ARG A CA 1
ATOM 4754 C C . ARG A 1 637 ? 28.311 -5.039 -24.629 1.00 81.62 637 ARG A C 1
ATOM 4756 O O . ARG A 1 637 ? 27.598 -4.766 -23.672 1.00 81.62 637 ARG A O 1
ATOM 4763 N N . GLN A 1 638 ? 29.633 -4.878 -24.603 1.00 79.50 638 GLN A N 1
ATOM 4764 C CA . GLN A 1 638 ? 30.351 -4.440 -23.400 1.00 79.50 638 GLN A CA 1
ATOM 4765 C C . GLN A 1 638 ? 30.013 -2.993 -22.995 1.00 79.50 638 GLN A C 1
ATOM 4767 O O . GLN A 1 638 ? 30.035 -2.673 -21.811 1.00 79.50 638 GLN A O 1
ATOM 4772 N N . ASP A 1 639 ? 29.690 -2.142 -23.968 1.00 76.38 639 ASP A N 1
ATOM 4773 C CA . ASP A 1 639 ? 29.401 -0.711 -23.825 1.00 76.38 639 ASP A CA 1
ATOM 4774 C C . ASP A 1 639 ? 27.960 -0.409 -23.371 1.00 76.38 639 ASP A C 1
ATOM 4776 O O . ASP A 1 639 ? 27.696 0.652 -22.811 1.00 76.38 639 ASP A O 1
ATOM 4780 N N . ALA A 1 640 ? 27.024 -1.346 -23.544 1.00 72.19 640 ALA A N 1
ATOM 4781 C CA . ALA A 1 640 ? 25.593 -1.100 -23.342 1.00 72.19 640 ALA A CA 1
ATOM 4782 C C . ALA A 1 640 ? 25.156 -0.908 -21.873 1.00 72.19 640 ALA A C 1
ATOM 4784 O O . ALA A 1 640 ? 24.020 -0.523 -21.616 1.00 72.19 640 ALA A O 1
ATOM 4785 N N . GLY A 1 641 ? 26.026 -1.192 -20.899 1.00 66.44 641 GLY A N 1
ATOM 4786 C CA . GLY A 1 641 ? 25.722 -1.031 -19.472 1.00 66.44 641 GLY A CA 1
ATOM 4787 C C . GLY A 1 641 ? 26.113 0.331 -18.889 1.00 66.44 641 GLY A C 1
ATOM 4788 O O . GLY A 1 641 ? 25.677 0.665 -17.787 1.00 66.44 641 GLY A O 1
ATOM 4789 N N . GLU A 1 642 ? 26.938 1.114 -19.593 1.00 73.62 642 GLU A N 1
ATOM 4790 C CA . GLU A 1 642 ? 27.494 2.368 -19.062 1.00 73.62 642 GLU A CA 1
ATOM 4791 C C . GLU A 1 642 ? 26.461 3.506 -19.004 1.00 73.62 642 GLU A C 1
ATOM 4793 O O . GLU A 1 642 ? 26.619 4.424 -18.203 1.00 73.62 642 GLU A O 1
ATOM 4798 N N . SER A 1 643 ? 25.377 3.422 -19.784 1.00 70.94 643 SER A N 1
ATOM 4799 C CA . SER A 1 643 ? 24.290 4.414 -19.827 1.00 70.94 643 SER A CA 1
ATOM 4800 C C . SER A 1 643 ? 23.251 4.265 -18.708 1.00 70.94 643 SER A C 1
ATOM 4802 O O . SER A 1 643 ? 22.423 5.150 -18.520 1.00 70.94 643 SER A O 1
ATOM 4804 N N . CYS A 1 644 ? 23.291 3.177 -17.932 1.00 70.88 644 CYS A N 1
ATOM 4805 C CA . CYS A 1 644 ? 22.289 2.862 -16.907 1.00 70.88 644 CYS A CA 1
ATOM 4806 C C . CYS A 1 644 ? 22.498 3.569 -15.551 1.00 70.88 644 CYS A C 1
ATOM 4808 O O . CYS A 1 644 ? 22.066 3.054 -14.511 1.00 70.88 644 CYS A O 1
ATOM 4810 N N . GLY A 1 645 ? 23.207 4.701 -15.513 1.00 48.47 645 GLY A N 1
ATOM 4811 C CA . GLY A 1 645 ? 23.654 5.341 -14.271 1.00 48.47 645 GLY A CA 1
ATOM 4812 C C . GLY A 1 645 ? 23.597 6.852 -14.280 1.00 48.47 645 GLY A C 1
ATOM 4813 O O . GLY A 1 645 ? 24.381 7.443 -15.049 1.00 48.47 645 GLY A O 1
#

Secondary structure (DSSP, 8-state):
------PPPPPS----S----------------------------------------------------------------PPP----EEEEEEEEEEEEEEEEEEEEEETTEEEEEEEEEEEEEEEEEEEEEEEEEEEE-TTS-EEEEEPP-SS---B-EEEEEEEEEEEEEE---BTB------EEEEEEEEE--EEEEE----TT---EEEEEEEEEEEEEEE--TTSS--EEEEEEEEEEEEEEE--SS--TT-------EEEEEE-SSSEEEEEEEEEEEEPPPPTTSEEPS--EEEEEEEEEEEEEEPPPPPPPPB------EEEETT-EEE---TT-BSS--EEEEEEEE-TTSPTT---TT-EEESSS-EEE-SS-EEEEEEEE-SS-EEEEEEEEEEEPP-----EEEPPPEE--STT-----SS-TTS----SEEEEESS-TTSTTTT-SSBSPPBTTBSTTTTSEEEEE---TTSTTTT-EEEEEE--BEEEEEEE-GGGS-GGGTPPPBGGGTB-HHHHHHHTT--HHHHHHHHHHHHHHHHHHHHHHHHHS-HHHHHTT-EES-HHHHHHHHHHHHHHHHHHHHHHHSTTSSSPPP--EEEEEEEE-TTT--EEEEEEEES---TTTTTT--

Mean predicted aligned error: 17.53 Å

Solvent-accessible surface area (backbone atoms only — not comparable to full-atom values): 37907 Å² total; per-residue (Å²): 142,87,85,80,89,81,84,87,82,80,85,91,85,86,87,84,90,88,88,83,88,91,80,89,87,87,90,87,87,81,88,81,91,79,89,82,93,77,92,79,81,86,86,76,92,79,82,90,78,90,82,91,81,89,81,82,88,88,83,84,83,89,81,89,85,83,84,88,85,85,83,87,82,87,86,75,86,83,74,86,71,78,80,74,81,74,72,54,72,42,53,28,36,37,37,42,36,40,36,38,39,37,38,35,35,43,30,39,31,46,85,90,38,85,76,33,45,37,37,36,40,35,40,36,36,41,37,39,43,34,66,48,80,42,56,32,37,51,47,64,47,100,85,68,49,83,41,74,40,68,69,81,67,92,66,91,61,80,44,70,36,52,33,45,37,40,34,39,40,41,41,44,51,50,69,76,65,94,86,58,81,88,75,84,60,60,73,49,74,44,63,37,54,27,47,30,68,42,35,47,76,48,81,47,73,47,100,85,67,67,45,44,42,42,42,36,42,35,54,27,58,37,53,47,63,50,74,43,98,82,70,83,56,73,49,79,49,76,49,75,52,75,49,76,50,74,48,72,60,72,89,79,92,79,64,91,79,77,72,75,77,79,63,63,50,75,51,82,44,72,80,83,70,36,45,36,44,35,43,36,39,50,42,69,47,71,72,74,79,52,97,90,50,51,61,48,85,78,29,38,35,38,35,43,35,42,36,41,37,38,39,36,69,48,76,78,75,77,57,67,70,39,40,34,50,55,70,78,43,77,43,50,52,67,43,75,44,72,47,41,31,74,78,38,42,40,75,64,74,47,35,40,35,37,43,43,79,30,85,82,39,69,85,90,70,79,28,84,81,18,45,42,60,54,50,61,43,70,39,47,42,78,44,19,28,35,40,32,32,36,32,26,54,88,85,56,74,28,68,33,73,39,53,37,43,42,42,79,77,95,56,68,59,49,78,48,75,47,74,78,42,71,39,83,58,90,58,51,52,73,59,51,47,84,61,89,88,56,82,74,77,51,59,44,42,66,39,33,50,85,32,78,94,48,96,58,42,84,47,65,50,35,48,53,62,48,95,81,30,30,53,87,46,55,20,31,39,78,40,68,40,83,44,89,36,27,63,40,44,59,24,26,31,49,74,46,77,56,43,33,32,46,36,17,41,24,33,18,25,36,61,33,49,64,94,75,65,23,38,63,43,75,94,78,71,40,36,53,29,58,53,20,48,77,69,72,31,62,45,66,54,46,48,51,12,28,55,50,40,29,47,53,32,52,53,33,30,53,51,39,39,72,73,49,40,42,44,65,65,37,55,77,44,69,30,68,48,62,67,61,45,49,53,51,41,36,50,46,44,53,53,32,44,34,49,24,41,39,57,32,24,40,44,18,85,78,55,42,64,66,58,32,73,50,60,45,59,21,43,28,88,86,77,74,42,77,44,78,42,78,51,68,29,66,28,72,35,87,70,54,45,72,79,43,116

Nearest PDB structures (foldseek):
  4r83-assembly2_B  TM=4.919E-01  e=2.960E-02  Photobacterium damselae
  6fg9-assembly1_A  TM=1.965E-01  e=8.417E-04  Mus musculus
  8the-assembly1_A  TM=1.734E-01  e=2.775E+00  Pseudomonas aeruginosa

pLDDT: mean 72.9, std 24.0, range [24.44, 98.75]